Protein 7SJ4 (pdb70)

Sequence (481 aa):
NAEEKRKSARRKEFIMAELIQTEKAYVRDLRECMDTYLWEMTSGVEEIPPGIVNKELIIFGNMQEIYEFHNNIFLKELEKYEQLPEDVGHCFVTWADKFQMYVTYCKNKPDSTQLILEHAGSYFDEIQQRHGLANSISSYLIKPVQRITKYQLLLKELLTCCEEGKGEIKDGLEVMLSVPKRANDAMHLSMLEGFDENIESQGELILQESFQVWDPKGRERHLFLFEMSLVFSKEVKRSKYLYKSKLFTSELGVTEHVEGDPCKFALWVGRTPTSDNKIVLKASSIENKQDWIKHIREVIQERTMQAIKCVVVGDGAVGKTCLLISYTTNAFPGEYIPTVFDNYSANVMVDGKPVNLGLWDTAGQEDYDRLRPLSYPQTDVFLICFSLVSPASFENVRAKWYPEVRHHCPNTPIILVGTKLDLRDDKDTIEKLKEKKLTPITYPQGLAMAKEIGAVKYLECSALTQRGLKTVFDEAIRAVL

Solvent-accessible surface area: 24316 Å² total; per-residue (Å²): 143,64,141,98,148,177,139,26,53,143,61,25,95,84,0,2,48,26,2,2,106,20,0,82,18,12,6,109,11,0,92,61,0,30,85,18,0,29,125,20,8,75,74,31,146,95,157,45,27,125,21,0,66,130,83,46,143,75,3,8,16,33,3,92,105,0,27,90,11,0,46,76,59,0,27,128,48,0,78,149,62,87,166,102,7,56,51,0,0,86,5,0,63,78,56,30,103,82,0,84,38,2,9,66,8,1,97,30,11,47,89,3,31,96,20,33,94,99,90,1,62,77,14,7,72,84,0,36,140,110,82,65,42,74,33,39,11,42,8,2,2,4,15,0,2,20,10,0,0,8,1,8,37,2,2,89,53,1,39,114,14,13,140,138,30,115,43,74,0,112,74,0,10,90,30,0,54,32,0,0,83,67,0,9,10,18,10,10,30,67,76,23,85,56,28,135,79,93,73,154,59,9,25,108,32,41,24,24,65,64,4,68,8,80,99,70,209,25,114,107,33,14,0,0,0,0,66,88,0,0,0,8,0,80,86,41,204,228,37,81,3,54,57,101,54,50,31,106,2,66,99,9,5,28,44,75,143,28,150,83,43,90,24,41,0,5,0,46,65,37,233,90,62,70,94,118,85,50,28,31,0,90,3,86,42,79,140,48,16,109,58,7,7,122,46,0,113,91,8,36,130,119,98,134,140,96,71,4,32,0,0,0,2,2,22,55,74,1,26,5,16,16,1,0,23,0,21,28,80,97,53,65,38,37,98,21,73,26,20,19,19,71,22,76,43,28,113,28,127,8,110,57,105,68,3,38,3,9,0,17,4,10,9,2,4,33,125,15,68,36,1,9,13,24,4,0,54,143,12,46,0,0,0,0,1,0,2,0,24,36,38,69,6,23,87,54,1,95,62,80,10,58,61,28,0,78,117,78,10,86,140,17,36,2,0,0,0,0,6,71,33,44,58,49,123,56,176,106,25,54,94,138,19,124,134,154,180,73,87,18,4,56,109,88,84,0,91,62,3,5,181,95,3,56,16,78,91,12,30,30,0,2,18,95,88,68,172,30,1,90,70,0,0,47,45,0,0,112,32,44,67

Foldseek 3Di:
DVVLVVVLVVLLLVLLVCVLVVLVVLLVLLVCLCVQVVCCLPVNDDDFFPLCHPPSCLQQPVSVLVNCCSVPPLSVLSVVCSVPSLQSLVSLVVCLVVLVSLLRLLLSVVVNPVSCVPTRPCPQVVSCVVVVDPDGSVRSSCSSVVVLVVVLVSLVSNLVSDDPSNVSSVNSNVSSVVSVVSSVVSNLVVQEPAPPDDPPVQAGWDDWDWWFKDALRTDIWIWTDGLFKIWTWDFDDVTHTYTDDMDGLQQKDWALDDPPDNQKIWIAGDPDRDPSRIIIIGHPDNVRSVVVVVVSVVSNVVSD/DAEAEEEEDFDQPLCVQLLVVCVVVVARPPPDRDPDDPKDWDWDQAPNDIYIYIYHYQHPCPPPLVVRCPPQPPHQAYEYEDEQLDCVRVVCSVVPDLVVNCVSPVDHAYEYEYEPPVCQPDPVSQVVQVVVPHHGHDPVNQVVVCVVSVHPYYFYAYSNVGDRSVVRVSVRVVVSD

Organism: Homo sapiens (NCBI:txid9606)

GO terms:
  GO:0048812 neuron projection morphogenesis (P, IMP)
  GO:0005515 protein binding (F, IPI)
  GO:0004674 protein serine/threonine kinase activity (F, TAS)
  GO:0005085 guanyl-nucleotide exchange factor activity (F, TAS)
  GO:0007185 cell surface receptor protein tyrosine phosphatase signaling pathway (P, TAS)
  GO:0005829 cytosol (C, TAS)
  GO:0051056 regulation of small GTPase mediated signal transduction (P, TAS)
  GO:0005829 cytosol (C, IDA)
  GO:0098978 glutamatergic synapse (C, IMP)
  GO:0048786 presynaptic active zone (C, IDA)
  GO:0048786 presynaptic active zone (C, IMP)
  GO:0099170 postsynaptic modulation of chemical synaptic transmission (P, IMP)
  GO:0098978 glutamatergic synapse (C, IDA)
  GO:0099170 postsynaptic modulation of chemical synaptic transmission (P, IDA)
  GO:0048786 presynaptic active zone (C, IEP)

CATH classification: 1.20.900.10 (+1 more: 2.30.29.30)

Structure (mmCIF, N/CA/C/O backbone):
data_7SJ4
#
_entry.id   7SJ4
#
loop_
_entity.id
_entity.type
_entity.pdbx_description
1 polymer 'Triple functional domain protein'
2 polymer 'Ras-related C3 botulinum toxin substrate 1'
3 water water
#
loop_
_atom_site.group_PDB
_atom_site.id
_atom_site.type_symbol
_atom_site.label_atom_id
_atom_site.label_alt_id
_atom_site.label_comp_id
_atom_site.label_asym_id
_atom_site.label_entity_id
_atom_site.label_seq_id
_atom_site.pdbx_PDB_ins_code
_atom_site.Cartn_x
_atom_site.Cartn_y
_atom_site.Cartn_z
_atom_site.occupancy
_atom_site.B_iso_or_equiv
_atom_site.auth_seq_id
_atom_site.auth_comp_id
_atom_site.auth_asym_id
_atom_site.auth_atom_id
_atom_site.pdbx_PDB_model_num
ATOM 1 N N . ASN A 1 2 ? 77.831 84.310 113.165 1.00 119.58 1282 ASN A N 1
ATOM 2 C CA . ASN A 1 2 ? 79.240 84.661 113.303 1.00 120.09 1282 ASN A CA 1
ATOM 3 C C . ASN A 1 2 ? 79.492 85.424 114.599 1.00 120.11 1282 ASN A C 1
ATOM 4 O O . ASN A 1 2 ? 79.847 86.602 114.577 1.00 119.69 1282 ASN A O 1
ATOM 9 N N . ALA A 1 3 ? 79.298 84.742 115.730 1.00 119.67 1283 ALA A N 1
ATOM 10 C CA . ALA A 1 3 ? 79.535 85.373 117.025 1.00 120.43 1283 ALA A CA 1
ATOM 11 C C . ALA A 1 3 ? 81.006 85.726 117.207 1.00 120.30 1283 ALA A C 1
ATOM 12 O O . ALA A 1 3 ? 81.334 86.800 117.725 1.00 120.58 1283 ALA A O 1
ATOM 14 N N . GLU A 1 4 ? 81.905 84.832 116.788 1.00 118.91 1284 GLU A N 1
ATOM 15 C CA . GLU A 1 4 ? 83.335 85.089 116.933 1.00 118.12 1284 GLU A CA 1
ATOM 16 C C . GLU A 1 4 ? 83.764 86.304 116.123 1.00 118.79 1284 GLU A C 1
ATOM 17 O O . GLU A 1 4 ? 84.578 87.114 116.585 1.00 119.35 1284 GLU A O 1
ATOM 23 N N . GLU A 1 5 ? 83.234 86.443 114.905 1.00 117.02 1285 GLU A N 1
ATOM 24 C CA . GLU A 1 5 ? 83.572 87.590 114.070 1.00 117.60 1285 GLU A CA 1
ATOM 25 C C . GLU A 1 5 ? 83.153 88.895 114.736 1.00 116.74 1285 GLU A C 1
ATOM 26 O O . GLU A 1 5 ? 83.931 89.855 114.791 1.00 116.10 1285 GLU A O 1
ATOM 32 N N . LYS A 1 6 ? 81.924 88.943 115.256 1.00 112.86 1286 LYS A N 1
ATOM 33 C CA . LYS A 1 6 ? 81.450 90.149 115.927 1.00 114.27 1286 LYS A CA 1
ATOM 34 C C . LYS A 1 6 ? 82.274 90.451 117.172 1.00 113.42 1286 LYS A C 1
ATOM 35 O O . LYS A 1 6 ? 82.629 91.609 117.424 1.00 114.43 1286 LYS A O 1
ATOM 41 N N . ARG A 1 7 ? 82.587 89.421 117.963 1.00 109.59 1287 ARG A N 1
ATOM 42 C CA . ARG A 1 7 ? 83.397 89.623 119.160 1.00 109.52 1287 ARG A CA 1
ATOM 43 C C . ARG A 1 7 ? 84.755 90.212 118.807 1.00 110.14 1287 ARG A C 1
ATOM 44 O O . ARG A 1 7 ? 85.183 91.216 119.393 1.00 112.40 1287 ARG A O 1
ATOM 52 N N . LYS A 1 8 ? 85.449 89.600 117.843 1.00 98.67 1288 LYS A N 1
ATOM 53 C CA . LYS A 1 8 ? 86.769 90.086 117.459 1.00 99.35 1288 LYS A CA 1
ATOM 54 C C . LYS A 1 8 ? 86.697 91.506 116.914 1.00 99.62 1288 LYS A C 1
ATOM 55 O O . LYS A 1 8 ? 87.517 92.358 117.277 1.00 100.95 1288 LYS A O 1
ATOM 61 N N . SER A 1 9 ? 85.715 91.782 116.052 1.00 93.40 1289 SER A N 1
ATOM 62 C CA . SER A 1 9 ? 85.599 93.111 115.461 1.00 94.50 1289 SER A CA 1
ATOM 63 C C . SER A 1 9 ? 85.370 94.169 116.531 1.00 95.13 1289 SER A C 1
ATOM 64 O O . SER A 1 9 ? 86.068 95.189 116.569 1.00 94.59 1289 SER A O 1
ATOM 67 N N . ALA A 1 10 ? 84.399 93.939 117.420 1.00 89.60 1290 ALA A N 1
ATOM 68 C CA . ALA A 1 10 ? 84.099 94.925 118.452 1.00 89.04 1290 ALA A CA 1
ATOM 69 C C . ALA A 1 10 ? 85.282 95.123 119.392 1.00 88.66 1290 ALA A C 1
ATOM 70 O O . ALA A 1 10 ? 85.628 96.262 119.733 1.00 90.90 1290 ALA A O 1
ATOM 72 N N . ARG A 1 11 ? 85.921 94.029 119.815 1.00 87.15 1291 ARG A N 1
ATOM 73 C CA . ARG A 1 11 ? 87.035 94.145 120.749 1.00 87.60 1291 ARG A CA 1
A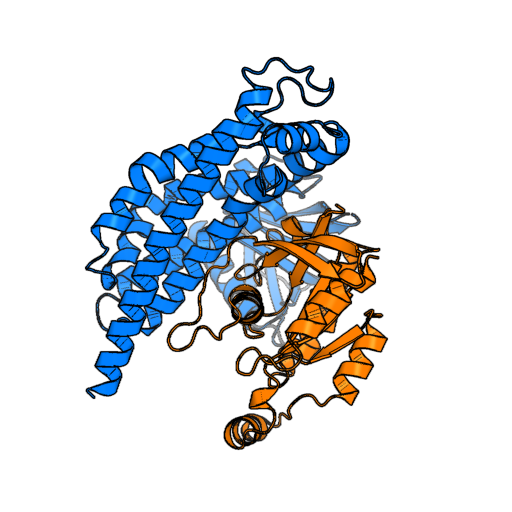TOM 74 C C . ARG A 1 11 ? 88.197 94.909 120.126 1.00 89.91 1291 ARG A C 1
ATOM 75 O O . ARG A 1 11 ? 88.767 95.815 120.749 1.00 94.15 1291 ARG A O 1
ATOM 83 N N . ARG A 1 12 ? 88.553 94.572 118.882 1.00 73.44 1292 ARG A N 1
ATOM 84 C CA . ARG A 1 12 ? 89.651 95.268 118.223 1.00 67.48 1292 ARG A CA 1
ATOM 85 C C . ARG A 1 12 ? 89.311 96.732 117.977 1.00 72.12 1292 ARG A C 1
ATOM 86 O O . ARG A 1 12 ? 90.178 97.603 118.110 1.00 74.94 1292 ARG A O 1
ATOM 94 N N . LYS A 1 13 ? 88.059 97.028 117.620 1.00 70.61 1293 LYS A N 1
ATOM 95 C CA . LYS A 1 13 ? 87.661 98.414 117.401 1.00 72.59 1293 LYS A CA 1
ATOM 96 C C . LYS A 1 13 ? 87.796 99.229 118.682 1.00 73.38 1293 LYS A C 1
ATOM 97 O O . LYS A 1 13 ? 88.319 100.354 118.670 1.00 76.07 1293 LYS A O 1
ATOM 103 N N . GLU A 1 14 ? 87.333 98.671 119.803 1.00 74.32 1294 GLU A N 1
ATOM 104 C CA . GLU A 1 14 ? 87.462 99.371 121.076 1.00 74.89 1294 GLU A CA 1
ATOM 105 C C . GLU A 1 14 ? 88.925 99.576 121.443 1.00 75.55 1294 GLU A C 1
ATOM 106 O O . GLU A 1 14 ? 89.310 100.654 121.912 1.00 83.22 1294 GLU A O 1
ATOM 112 N N . PHE A 1 15 ? 89.761 98.555 121.226 1.00 75.95 1295 PHE A N 1
ATOM 113 C CA . PHE A 1 15 ? 91.186 98.702 121.508 1.00 79.39 1295 PHE A CA 1
ATOM 114 C C . PHE A 1 15 ? 91.818 99.803 120.665 1.00 78.97 1295 PHE A C 1
ATOM 115 O O . PHE A 1 15 ? 92.606 100.607 121.181 1.00 80.75 1295 PHE A O 1
ATOM 123 N N . ILE A 1 16 ? 91.485 99.861 119.374 1.00 65.17 1296 ILE A N 1
ATOM 124 C CA . ILE A 1 16 ? 92.086 100.864 118.501 1.00 65.32 1296 ILE A CA 1
ATOM 125 C C . ILE A 1 16 ? 91.653 102.266 118.910 1.00 68.17 1296 ILE A C 1
ATOM 126 O O . ILE A 1 16 ? 92.473 103.191 118.956 1.00 71.49 1296 ILE A O 1
ATOM 131 N N . MET A 1 17 ? 90.364 102.453 119.210 1.00 66.77 1297 MET A N 1
ATOM 132 C CA . MET A 1 17 ? 89.909 103.778 119.630 1.00 63.25 1297 MET A CA 1
ATOM 133 C C . MET A 1 17 ? 90.557 104.194 120.948 1.00 62.34 1297 MET A C 1
ATOM 134 O O . MET A 1 17 ? 90.967 105.355 121.116 1.00 63.90 1297 MET A O 1
ATOM 139 N N . ALA A 1 18 ? 90.663 103.257 121.894 1.00 60.89 1298 ALA A N 1
ATOM 140 C CA . ALA A 1 18 ? 91.297 103.569 123.168 1.00 58.97 1298 ALA A CA 1
ATOM 141 C C . ALA A 1 18 ? 92.751 103.971 122.974 1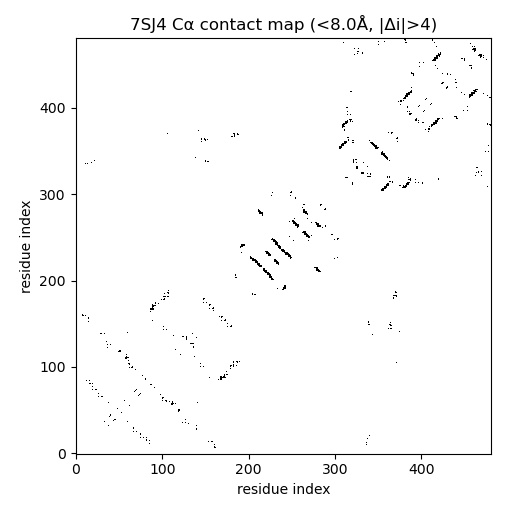.00 55.21 1298 ALA A C 1
ATOM 142 O O . ALA A 1 18 ? 93.224 104.926 123.600 1.00 60.39 1298 ALA A O 1
ATOM 144 N N . GLU A 1 19 ? 93.479 103.258 122.109 1.00 50.43 1299 GLU A N 1
ATOM 145 C CA . GLU A 1 19 ? 94.863 103.639 121.845 1.00 54.62 1299 GLU A CA 1
ATOM 146 C C . GLU A 1 19 ? 94.941 105.002 121.169 1.00 52.35 1299 GLU A C 1
ATOM 147 O O . GLU A 1 19 ? 95.830 105.803 121.480 1.00 57.52 1299 GLU A O 1
ATOM 153 N N . LEU A 1 20 ? 94.013 105.284 120.250 1.00 54.36 1300 LEU A N 1
ATOM 154 C CA . LEU A 1 20 ? 94.013 106.572 119.563 1.00 53.88 1300 LEU A CA 1
ATOM 155 C C . LEU A 1 20 ? 93.870 107.723 120.549 1.00 57.17 1300 LEU A C 1
ATOM 156 O O . LEU A 1 20 ? 94.552 108.746 120.421 1.00 38.82 1300 LEU A O 1
ATOM 161 N N . ILE A 1 21 ? 92.988 107.577 121.538 1.00 68.02 1301 ILE A N 1
ATOM 162 C CA . ILE A 1 21 ? 92.825 108.650 122.518 1.00 51.51 1301 ILE A CA 1
ATOM 163 C C . ILE A 1 21 ? 94.000 108.698 123.498 1.00 53.54 1301 ILE A C 1
ATOM 164 O O . ILE A 1 21 ? 94.535 109.778 123.798 1.00 58.76 1301 ILE A O 1
ATOM 169 N N . GLN A 1 22 ? 94.426 107.539 124.010 1.00 47.99 1302 GLN A N 1
ATOM 170 C CA . GLN A 1 22 ? 95.439 107.495 125.056 1.00 44.36 1302 GLN A CA 1
ATOM 171 C C . GLN A 1 22 ? 96.845 107.787 124.551 1.00 49.54 1302 GLN A C 1
ATOM 172 O O . GLN A 1 22 ? 97.732 108.033 125.374 1.00 55.88 1302 GLN A O 1
ATOM 178 N N . THR A 1 23 ? 97.082 107.752 123.241 1.00 48.95 1303 THR A N 1
ATOM 179 C CA . THR A 1 23 ? 98.361 108.210 122.715 1.00 48.79 1303 THR A CA 1
ATOM 180 C C . THR A 1 23 ? 98.333 109.685 122.344 1.00 54.06 1303 THR A C 1
ATOM 181 O O . THR A 1 23 ? 99.363 110.363 122.447 1.00 58.06 1303 THR A O 1
ATOM 185 N N . GLU A 1 24 ? 97.171 110.200 121.937 1.00 53.84 1304 GLU A N 1
ATOM 186 C CA . GLU A 1 24 ? 97.028 111.637 121.741 1.00 49.99 1304 GLU A CA 1
ATOM 187 C C . GLU A 1 24 ? 97.235 112.387 123.050 1.00 50.53 1304 GLU A C 1
ATOM 188 O O . GLU A 1 24 ? 97.889 113.439 123.079 1.00 53.16 1304 GLU A O 1
ATOM 194 N N . LYS A 1 25 ? 96.687 111.857 124.148 1.00 45.98 1305 LYS A N 1
ATOM 195 C CA . LYS A 1 25 ? 96.901 112.495 125.445 1.00 39.33 1305 LYS A CA 1
ATOM 196 C C . LYS A 1 25 ? 98.384 112.548 125.798 1.00 44.01 1305 LYS A C 1
ATOM 197 O O . LYS A 1 25 ? 98.884 113.579 126.267 1.00 58.19 1305 LYS A O 1
ATOM 203 N N . ALA A 1 26 ? 99.106 111.447 125.573 1.00 47.75 1306 ALA A N 1
ATOM 204 C CA . ALA A 1 26 ? 100.534 111.419 125.878 1.00 48.17 1306 ALA A CA 1
ATOM 205 C C . ALA A 1 26 ? 101.311 112.374 124.981 1.00 53.36 1306 ALA A C 1
ATOM 206 O O . ALA A 1 26 ? 102.275 113.010 125.425 1.00 57.37 1306 ALA A O 1
ATOM 208 N N . TYR A 1 27 ? 100.915 112.479 123.712 1.00 44.64 1307 TYR A N 1
ATOM 209 C CA . TYR A 1 27 ? 101.563 113.422 122.806 1.00 44.12 1307 TYR A CA 1
ATOM 210 C C . TYR A 1 27 ? 101.383 114.858 123.285 1.00 46.88 1307 TYR A C 1
ATOM 211 O O . TYR A 1 27 ? 102.335 115.650 123.277 1.00 54.92 1307 TYR A O 1
ATOM 220 N N . VAL A 1 28 ? 100.170 115.207 123.719 1.00 49.97 1308 VAL A N 1
ATOM 221 C CA . VAL A 1 28 ? 99.926 116.553 124.234 1.00 49.53 1308 VAL A CA 1
ATOM 222 C C . VAL A 1 28 ? 100.747 116.801 125.495 1.00 50.42 1308 VAL A C 1
ATOM 223 O O . VAL A 1 28 ? 101.328 117.881 125.676 1.00 57.90 1308 VAL A O 1
ATOM 227 N N . ARG A 1 29 ? 100.815 115.805 126.384 1.00 56.02 1309 ARG A N 1
ATOM 228 C CA . ARG A 1 29 ? 101.612 115.959 127.599 1.00 49.77 1309 ARG A CA 1
ATOM 229 C C . ARG A 1 29 ? 103.085 116.183 127.273 1.00 49.26 1309 ARG A C 1
ATOM 230 O O . ARG A 1 29 ? 103.742 117.035 127.883 1.00 60.09 1309 ARG A O 1
ATOM 238 N N . ASP A 1 30 ? 103.622 115.423 126.317 1.00 44.97 1310 ASP A N 1
ATOM 239 C CA . ASP A 1 30 ? 105.029 115.574 125.956 1.00 47.57 1310 ASP A CA 1
ATOM 240 C C . ASP A 1 30 ? 105.297 116.927 125.310 1.00 51.56 1310 ASP A C 1
ATOM 241 O O . ASP A 1 30 ? 106.343 117.540 125.555 1.00 50.57 1310 ASP A O 1
ATOM 246 N N . LEU A 1 31 ? 104.368 117.412 124.481 1.00 58.38 1311 LEU A N 1
ATOM 247 C CA . LEU A 1 31 ? 104.528 118.745 123.908 1.00 50.72 1311 LEU A CA 1
ATOM 248 C C . LEU A 1 31 ? 104.538 119.813 124.995 1.00 50.32 1311 LEU A C 1
ATOM 249 O O . LEU A 1 31 ? 105.359 120.739 124.960 1.00 60.75 1311 LEU A O 1
ATOM 254 N N . ARG A 1 32 ? 103.634 119.700 125.972 1.00 42.52 1312 ARG A N 1
ATOM 255 C CA . ARG A 1 32 ? 103.611 120.668 127.065 1.00 40.28 1312 ARG A CA 1
ATOM 256 C C . ARG A 1 32 ? 104.906 120.628 127.866 1.00 48.06 1312 ARG A C 1
ATOM 257 O O . ARG A 1 32 ? 105.447 121.675 128.236 1.00 55.93 1312 ARG A O 1
ATOM 265 N N . GLU A 1 33 ? 105.415 119.425 128.148 1.00 53.60 1313 GLU A N 1
ATOM 266 C CA . GLU A 1 33 ? 106.669 119.312 128.888 1.00 54.34 1313 GLU A CA 1
ATOM 267 C C . GLU A 1 33 ? 107.829 119.927 128.114 1.00 62.58 1313 GLU A C 1
ATOM 268 O O . GLU A 1 33 ? 108.670 120.626 128.692 1.00 70.71 1313 GLU A O 1
ATOM 274 N N . CYS A 1 34 ? 107.894 119.677 126.803 1.00 53.49 1314 CYS A N 1
ATOM 275 C CA . CYS A 1 34 ? 108.956 120.267 125.994 1.00 50.36 1314 CYS A CA 1
ATOM 276 C C . CYS A 1 34 ? 108.865 121.786 125.986 1.00 56.29 1314 CYS A C 1
ATOM 277 O O . CYS A 1 34 ? 109.888 122.477 126.052 1.00 61.77 1314 CYS A O 1
ATOM 280 N N . MET A 1 35 ? 107.648 122.325 125.889 1.00 52.36 1315 MET A N 1
ATOM 281 C CA . MET A 1 35 ? 107.485 123.774 125.918 1.00 48.89 1315 MET A CA 1
ATOM 282 C C . MET A 1 35 ? 107.893 124.356 127.266 1.00 51.09 1315 MET A C 1
ATOM 283 O O . MET A 1 35 ? 108.515 125.423 127.323 1.00 62.74 1315 MET A O 1
ATOM 288 N N . ASP A 1 36 ? 107.558 123.676 128.359 1.00 52.80 1316 ASP A N 1
ATOM 289 C CA . ASP A 1 36 ? 107.775 124.221 129.692 1.00 56.87 1316 ASP A CA 1
ATOM 290 C C . ASP A 1 36 ? 109.142 123.888 130.276 1.00 54.48 1316 ASP A C 1
ATOM 291 O O . ASP A 1 36 ? 109.454 124.359 131.374 1.00 58.10 1316 ASP A O 1
ATOM 296 N N . THR A 1 37 ? 109.963 123.096 129.590 1.00 52.24 1317 THR A N 1
ATOM 297 C CA . THR A 1 37 ? 111.276 122.737 130.115 1.00 56.70 1317 THR A CA 1
ATOM 298 C C . THR A 1 37 ? 112.430 123.334 129.323 1.00 61.90 1317 THR A C 1
ATOM 299 O O . THR A 1 37 ? 113.278 124.022 129.897 1.00 72.67 1317 THR A O 1
ATOM 303 N N . TYR A 1 38 ? 112.494 123.091 128.015 1.00 56.13 1318 TYR A N 1
ATOM 304 C CA . TYR A 1 38 ? 113.618 123.582 127.227 1.00 46.87 1318 TYR A CA 1
ATOM 305 C C . TYR A 1 38 ? 113.370 124.972 126.657 1.00 53.12 1318 TYR A C 1
ATOM 306 O O . TYR A 1 38 ? 114.267 125.821 126.692 1.00 58.68 1318 TYR A O 1
ATOM 315 N N . LEU A 1 39 ? 112.173 125.219 126.123 1.00 52.47 1319 LEU A N 1
ATOM 316 C CA . LEU A 1 39 ? 111.863 126.533 125.566 1.00 47.33 1319 LEU A CA 1
ATOM 317 C C . LEU A 1 39 ? 111.863 127.608 126.646 1.00 53.02 1319 LEU A C 1
ATOM 318 O O . LEU A 1 39 ? 112.347 128.725 126.419 1.00 60.08 1319 LEU A O 1
ATOM 323 N N . TRP A 1 40 ? 111.325 127.287 127.825 1.00 58.44 1320 TRP A N 1
ATOM 324 C CA . TRP A 1 40 ? 111.207 128.276 128.891 1.00 49.10 1320 TRP A CA 1
ATOM 325 C C . TRP A 1 40 ? 112.572 128.792 129.324 1.00 51.09 1320 TRP A C 1
ATOM 326 O O . TRP A 1 40 ? 112.729 129.984 129.609 1.00 61.64 1320 TRP A O 1
ATOM 337 N N . GLU A 1 41 ? 113.571 127.912 129.386 1.00 58.81 1321 GLU A N 1
ATOM 338 C CA . GLU A 1 41 ? 114.915 128.354 129.739 1.00 66.46 1321 GLU A CA 1
ATOM 339 C C . GLU A 1 41 ? 115.466 129.323 128.700 1.00 69.11 1321 GLU A C 1
ATOM 340 O O . GLU A 1 41 ? 116.142 130.299 129.047 1.00 65.86 1321 GLU A O 1
ATOM 346 N N . MET A 1 42 ? 115.200 129.065 127.418 1.00 60.68 1322 MET A N 1
ATOM 347 C CA . MET A 1 42 ? 115.672 129.969 126.375 1.00 58.56 1322 MET A CA 1
ATOM 348 C C . MET A 1 42 ? 114.982 131.324 126.457 1.00 68.93 1322 MET A C 1
ATOM 349 O O . MET A 1 42 ? 115.632 132.365 126.307 1.00 72.97 1322 MET A O 1
ATOM 354 N N . THR A 1 43 ? 113.670 131.336 126.693 1.00 68.42 1323 THR A N 1
ATOM 355 C CA . THR A 1 43 ? 112.935 132.597 126.652 1.00 62.89 1323 THR A CA 1
ATOM 356 C C . THR A 1 43 ? 113.093 133.385 127.949 1.00 63.92 1323 THR A C 1
ATOM 357 O O . THR A 1 43 ? 113.619 134.503 127.947 1.00 67.85 1323 THR A O 1
ATOM 361 N N . SER A 1 44 ? 112.649 132.818 129.068 1.00 65.57 1324 SER A N 1
ATOM 362 C CA . SER A 1 44 ? 112.629 133.507 130.354 1.00 70.89 1324 SER A CA 1
ATOM 363 C C . SER A 1 44 ? 113.524 132.821 131.383 1.00 70.53 1324 SER A C 1
ATOM 364 O O . SER A 1 44 ? 113.152 132.669 132.547 1.00 69.93 1324 SER A O 1
ATOM 367 N N . GLY A 1 45 ? 114.718 132.399 130.965 1.00 78.18 1325 GLY A N 1
ATOM 368 C CA . GLY A 1 45 ? 115.639 131.723 131.853 1.00 74.69 1325 GLY A CA 1
ATOM 369 C C . GLY A 1 45 ? 116.635 132.670 132.500 1.00 82.23 1325 GLY A C 1
ATOM 370 O O . GLY A 1 45 ? 116.612 133.884 132.305 1.00 85.58 1325 GLY A O 1
ATOM 371 N N . VAL A 1 46 ? 117.527 132.083 133.295 1.00 85.88 1326 VAL A N 1
ATOM 372 C CA . VAL A 1 46 ? 118.565 132.836 133.991 1.00 87.74 1326 VAL A CA 1
ATOM 373 C C . VAL A 1 46 ? 119.970 132.401 133.605 1.00 86.89 1326 VAL A C 1
ATOM 374 O O . VAL A 1 46 ? 120.935 133.098 133.954 1.00 87.45 1326 VAL A O 1
ATOM 378 N N . GLU A 1 47 ? 120.125 131.287 132.896 1.00 86.61 1327 GLU A N 1
ATOM 379 C CA . GLU A 1 47 ? 121.441 130.783 132.544 1.00 87.75 1327 GLU A CA 1
ATOM 380 C C . GLU A 1 47 ? 122.018 131.568 131.367 1.00 89.27 1327 GLU A C 1
ATOM 381 O O . GLU A 1 47 ? 121.333 132.358 130.711 1.00 92.00 1327 GLU A O 1
ATOM 387 N N . GLU A 1 48 ? 123.303 131.340 131.102 1.00 88.62 1328 GLU A N 1
ATOM 388 C CA . GLU A 1 48 ? 124.017 132.027 130.027 1.00 88.11 1328 GLU A CA 1
ATOM 389 C C . GLU A 1 48 ? 123.798 131.259 128.729 1.00 90.35 1328 GLU A C 1
ATOM 390 O O . GLU A 1 48 ? 124.383 130.195 128.515 1.00 88.90 1328 GLU A O 1
ATOM 396 N N . ILE A 1 49 ? 122.955 131.804 127.861 1.00 84.76 1329 ILE A N 1
ATOM 397 C CA . ILE A 1 49 ? 122.686 131.178 126.561 1.00 81.73 1329 ILE A CA 1
ATOM 398 C C . ILE A 1 49 ? 123.946 131.239 125.705 1.00 83.93 1329 ILE A C 1
ATOM 399 O O . ILE A 1 49 ? 124.661 132.257 125.740 1.00 81.38 1329 ILE A O 1
ATOM 404 N N . PRO A 1 50 ? 124.270 130.193 124.947 1.00 79.53 1330 PRO A N 1
ATOM 405 C CA . PRO A 1 50 ? 125.405 130.283 124.036 1.00 79.00 1330 PRO A CA 1
ATOM 406 C C . PRO A 1 50 ? 125.188 131.386 123.021 1.00 75.91 1330 PRO A C 1
ATOM 407 O O . PRO A 1 50 ? 124.041 131.687 122.638 1.00 71.47 1330 PRO A O 1
ATOM 411 N N . PRO A 1 51 ? 126.264 132.034 122.568 1.00 79.37 1331 PRO A N 1
ATOM 412 C CA . PRO A 1 51 ? 126.104 133.178 121.655 1.00 78.16 1331 PRO A CA 1
ATOM 413 C C . PRO A 1 51 ? 125.411 132.837 120.348 1.00 77.77 1331 PRO A C 1
ATOM 414 O O . PRO A 1 51 ? 124.710 133.690 119.790 1.00 73.77 1331 PRO A O 1
ATOM 418 N N . GLY A 1 52 ? 125.587 131.620 119.836 1.00 76.33 1332 GLY A N 1
ATOM 419 C CA . GLY A 1 52 ? 125.079 131.282 118.520 1.00 72.23 1332 GLY A CA 1
ATOM 420 C C . GLY A 1 52 ? 123.625 130.870 118.451 1.00 71.33 1332 GLY A C 1
ATOM 421 O O . GLY A 1 52 ? 123.114 130.673 117.345 1.00 70.41 1332 GLY A O 1
ATOM 422 N N . ILE A 1 53 ? 122.942 130.732 119.586 1.00 70.54 1333 ILE A N 1
ATOM 423 C CA . ILE A 1 53 ? 121.555 130.277 119.578 1.00 67.08 1333 ILE A CA 1
ATOM 424 C C . ILE A 1 53 ? 120.665 131.263 120.321 1.00 67.05 1333 ILE A C 1
ATOM 425 O O . ILE A 1 53 ? 119.540 130.927 120.706 1.00 67.73 1333 ILE A O 1
ATOM 430 N N . VAL A 1 54 ? 121.152 132.480 120.528 1.00 64.01 1334 VAL A N 1
ATOM 431 C CA . VAL A 1 54 ? 120.369 133.496 121.220 1.00 62.33 1334 VAL A CA 1
ATOM 432 C C . VAL A 1 54 ? 119.350 134.089 120.255 1.00 62.58 1334 VAL A C 1
ATOM 433 O O . VAL A 1 54 ? 119.642 134.312 119.074 1.00 66.18 1334 VAL A O 1
ATOM 437 N N . ASN A 1 55 ? 118.133 134.310 120.754 1.00 53.47 1335 ASN A N 1
ATOM 438 C CA . ASN A 1 55 ? 117.035 134.907 119.995 1.00 45.92 1335 ASN A CA 1
ATOM 439 C C . ASN A 1 55 ? 116.623 134.062 118.794 1.00 45.07 1335 ASN A C 1
ATOM 440 O O . ASN A 1 55 ? 116.008 134.576 117.855 1.00 56.54 1335 ASN A O 1
ATOM 445 N N . LYS A 1 56 ? 116.939 132.771 118.801 1.00 30.18 1336 LYS A N 1
ATOM 446 C CA . LYS A 1 56 ? 116.625 131.873 117.697 1.00 35.94 1336 LYS A CA 1
ATOM 447 C C . LYS A 1 56 ? 115.793 130.686 118.166 1.00 43.83 1336 LYS A C 1
ATOM 448 O O . LYS A 1 56 ? 115.968 129.561 117.696 1.00 45.85 1336 LYS A O 1
ATOM 454 N N . GLU A 1 57 ? 114.876 130.918 119.106 1.00 47.65 1337 GLU A N 1
ATOM 455 C CA . GLU A 1 57 ? 114.035 129.823 119.576 1.00 45.54 1337 GLU A CA 1
ATOM 456 C C . GLU A 1 57 ? 112.989 129.431 118.539 1.00 54.51 1337 GLU A C 1
ATOM 457 O O . GLU A 1 57 ? 112.562 128.272 118.502 1.00 62.53 1337 GLU A O 1
ATOM 463 N N . LEU A 1 58 ? 112.571 130.372 117.689 1.00 54.86 1338 LEU A N 1
ATOM 464 C CA . LEU A 1 58 ? 111.598 130.047 116.651 1.00 48.23 1338 LEU A CA 1
ATOM 465 C C . LEU A 1 58 ? 112.188 129.099 115.617 1.00 51.75 1338 LEU A C 1
ATOM 466 O O . LEU A 1 58 ? 111.489 128.222 115.101 1.00 54.88 1338 LEU A O 1
ATOM 471 N N . ILE A 1 59 ? 113.468 129.271 115.287 1.00 56.83 1339 ILE A N 1
ATOM 472 C CA . ILE A 1 59 ? 114.122 128.344 114.369 1.00 57.19 1339 ILE A CA 1
ATOM 473 C C . ILE A 1 59 ? 114.223 126.957 114.991 1.00 57.22 1339 ILE A C 1
ATOM 474 O O . ILE A 1 59 ? 113.955 125.946 114.333 1.00 58.60 1339 ILE A O 1
ATOM 479 N N . ILE A 1 60 ? 114.603 126.887 116.268 1.00 45.54 1340 ILE A N 1
ATOM 480 C CA . ILE A 1 60 ? 114.869 125.598 116.900 1.00 47.86 1340 ILE A CA 1
ATOM 481 C C . ILE A 1 60 ? 113.574 124.826 117.124 1.00 47.13 1340 ILE A C 1
ATOM 482 O O . ILE A 1 60 ? 113.479 123.637 116.798 1.00 57.63 1340 ILE A O 1
ATOM 487 N N . PHE A 1 61 ? 112.559 125.482 117.679 1.00 38.59 1341 PHE A N 1
ATOM 488 C CA . PHE A 1 61 ? 111.325 124.793 118.026 1.00 46.89 1341 PHE A CA 1
ATOM 489 C C . PHE A 1 61 ? 110.255 124.882 116.947 1.00 49.67 1341 PHE A C 1
ATOM 490 O O . PHE A 1 61 ? 109.210 124.238 117.084 1.00 58.97 1341 PHE A O 1
ATOM 498 N N . GLY A 1 62 ? 110.488 125.645 115.883 1.00 40.17 1342 GLY A N 1
ATOM 499 C CA . GLY A 1 62 ? 109.495 125.755 114.834 1.00 47.55 1342 GLY A CA 1
ATOM 500 C C . GLY A 1 62 ? 108.200 126.353 115.346 1.00 43.81 1342 GLY A C 1
ATOM 501 O O . GLY A 1 62 ? 108.180 127.221 116.224 1.00 47.72 1342 GLY A O 1
ATOM 502 N N . ASN A 1 63 ? 107.092 125.870 114.790 1.00 46.24 1343 ASN A N 1
ATOM 503 C CA . ASN A 1 63 ? 105.755 126.282 115.211 1.00 52.46 1343 ASN A CA 1
ATOM 504 C C . ASN A 1 63 ? 105.130 125.266 116.155 1.00 62.74 1343 ASN A C 1
ATOM 505 O O . ASN A 1 63 ? 103.922 125.016 116.102 1.00 61.80 1343 ASN A O 1
ATOM 510 N N . MET A 1 64 ? 105.945 124.659 117.024 1.00 62.41 1344 MET A N 1
ATOM 511 C CA . MET A 1 64 ? 105.436 123.662 117.961 1.00 49.55 1344 MET A CA 1
ATOM 512 C C . MET A 1 64 ? 104.352 124.237 118.861 1.00 45.60 1344 MET A C 1
ATOM 513 O O . MET A 1 64 ? 103.441 123.511 119.273 1.00 48.96 1344 MET A O 1
ATOM 518 N N . GLN A 1 65 ? 104.424 125.532 119.172 1.00 60.04 1345 GLN A N 1
ATOM 519 C CA . GLN A 1 65 ? 103.386 126.151 119.989 1.00 65.82 1345 GLN A CA 1
ATOM 520 C C . GLN A 1 65 ? 102.051 126.181 119.253 1.00 62.26 1345 GLN A C 1
ATOM 521 O O . GLN A 1 65 ? 100.994 125.990 119.865 1.00 75.21 1345 GLN A O 1
ATOM 527 N N . GLU A 1 66 ? 102.080 126.406 117.938 1.00 46.56 1346 GLU A N 1
ATOM 528 C CA . GLU A 1 66 ? 100.854 126.335 117.149 1.00 50.15 1346 GLU A CA 1
ATOM 529 C C . GLU A 1 66 ? 100.256 124.935 117.188 1.00 55.06 1346 GLU A C 1
ATOM 530 O O . GLU A 1 66 ? 99.042 124.773 117.360 1.00 60.25 1346 GLU A O 1
ATOM 536 N N . ILE A 1 67 ? 101.099 123.909 117.035 1.00 46.42 1347 ILE A N 1
ATOM 537 C CA . ILE A 1 67 ? 100.622 122.529 117.071 1.00 47.84 1347 ILE A CA 1
ATOM 538 C C . ILE A 1 67 ? 100.029 122.206 118.436 1.00 53.95 1347 ILE A C 1
ATOM 539 O O . ILE A 1 67 ? 98.970 121.572 118.539 1.00 43.17 1347 ILE A O 1
ATOM 544 N N . TYR A 1 68 ? 100.703 122.636 119.505 1.00 57.75 1348 TYR A N 1
ATOM 545 C CA . TYR A 1 68 ? 100.195 122.410 120.852 1.00 39.47 1348 TYR A CA 1
ATOM 546 C C . TYR A 1 68 ? 98.836 123.068 121.044 1.00 43.00 1348 TYR A C 1
ATOM 547 O O . TYR A 1 68 ? 97.883 122.425 121.497 1.00 50.63 1348 TYR A O 1
ATOM 556 N N . GLU A 1 69 ? 98.720 124.350 120.691 1.00 51.23 1349 GLU A N 1
ATOM 557 C CA . GLU A 1 69 ? 97.452 125.047 120.873 1.00 47.36 1349 GLU A CA 1
ATOM 558 C C . GLU A 1 69 ? 96.354 124.504 119.970 1.00 50.12 1349 GLU A C 1
ATOM 559 O O . GLU A 1 69 ? 95.173 124.676 120.286 1.00 52.60 1349 GLU A O 1
ATOM 565 N N . PHE A 1 70 ? 96.707 123.868 118.853 1.00 50.70 1350 PHE A N 1
ATOM 566 C CA . PHE A 1 70 ? 95.693 123.191 118.053 1.00 49.83 1350 PHE A CA 1
ATOM 567 C C . PHE A 1 70 ? 95.222 121.907 118.726 1.00 58.56 1350 PHE A C 1
ATOM 568 O O . PHE A 1 70 ? 94.016 121.645 118.805 1.00 53.99 1350 PHE A O 1
ATOM 576 N N . HIS A 1 71 ? 96.162 121.093 119.215 1.00 59.17 1351 HIS A N 1
ATOM 577 C CA . HIS A 1 71 ? 95.791 119.823 119.834 1.00 48.46 1351 HIS A CA 1
ATOM 578 C C . HIS A 1 71 ? 95.209 120.021 121.228 1.00 50.45 1351 HIS A C 1
ATOM 579 O O . HIS A 1 71 ? 94.209 119.387 121.584 1.00 51.41 1351 HIS A O 1
ATOM 586 N N . ASN A 1 72 ? 95.816 120.897 122.030 1.00 52.53 1352 ASN A N 1
ATOM 587 C CA . ASN A 1 72 ? 95.408 121.044 123.423 1.00 46.21 1352 ASN A CA 1
ATOM 588 C C . ASN A 1 72 ? 94.051 121.718 123.571 1.00 49.29 1352 ASN A C 1
ATOM 589 O O . ASN A 1 72 ? 93.405 121.555 124.611 1.00 59.00 1352 ASN A O 1
ATOM 594 N N . ASN A 1 73 ? 93.595 122.459 122.561 1.00 52.82 1353 ASN A N 1
ATOM 595 C CA . ASN A 1 73 ? 92.365 123.227 122.685 1.00 53.75 1353 ASN A CA 1
ATOM 596 C C . ASN A 1 73 ? 91.226 122.740 121.802 1.00 62.52 1353 ASN A C 1
ATOM 597 O O . ASN A 1 73 ? 90.065 123.001 122.133 1.00 65.90 1353 ASN A O 1
ATOM 602 N N . ILE A 1 74 ? 91.512 122.054 120.696 1.00 65.33 1354 ILE A N 1
ATOM 603 C CA . ILE A 1 74 ? 90.458 121.690 119.755 1.00 64.71 1354 ILE A CA 1
ATOM 604 C C . ILE A 1 74 ? 90.438 120.192 119.474 1.00 66.08 1354 ILE A C 1
ATOM 605 O O . ILE A 1 74 ? 89.418 119.526 119.682 1.00 71.23 1354 ILE A O 1
ATOM 610 N N . PHE A 1 75 ? 91.563 119.654 118.996 1.00 63.32 1355 PHE A N 1
ATOM 611 C CA . PHE A 1 75 ? 91.556 118.319 118.402 1.00 65.69 1355 PHE A CA 1
ATOM 612 C C . PHE A 1 75 ? 91.226 117.242 119.429 1.00 57.16 1355 PHE A C 1
ATOM 613 O O . PHE A 1 75 ? 90.419 116.344 119.160 1.00 56.98 1355 PHE A O 1
ATOM 621 N N . LEU A 1 76 ? 91.841 117.311 120.612 1.00 56.04 1356 LEU A N 1
ATOM 622 C CA . LEU A 1 76 ? 91.613 116.288 121.626 1.00 66.07 1356 LEU A CA 1
ATOM 623 C C . LEU A 1 76 ? 90.177 116.282 122.132 1.00 63.63 1356 LEU A C 1
ATOM 624 O O . LEU A 1 76 ? 89.629 115.205 122.395 1.00 64.20 1356 LEU A O 1
ATOM 629 N N . LYS A 1 77 ? 89.555 117.453 122.268 1.00 62.30 1357 LYS A N 1
ATOM 630 C CA . LYS A 1 77 ? 88.148 117.505 122.642 1.00 65.85 1357 LYS A CA 1
ATOM 631 C C . LYS A 1 77 ? 87.259 116.854 121.593 1.00 69.34 1357 LYS A C 1
ATOM 632 O O . LYS A 1 77 ? 86.223 116.276 121.937 1.00 74.54 1357 LYS A O 1
ATOM 638 N N . GLU A 1 78 ? 87.640 116.940 120.316 1.00 65.91 1358 GLU A N 1
ATOM 639 C CA . GLU A 1 78 ? 86.871 116.276 119.270 1.00 66.80 1358 GLU A CA 1
ATOM 640 C C . GLU A 1 78 ? 87.096 114.770 119.289 1.00 70.65 1358 GLU A C 1
ATOM 641 O O . GLU A 1 78 ? 86.154 113.993 119.097 1.00 69.54 1358 GLU A O 1
ATOM 647 N N . LEU A 1 79 ? 88.340 114.337 119.515 1.00 65.89 1359 LEU A N 1
ATOM 648 C CA . LEU A 1 79 ? 88.618 112.906 119.572 1.00 55.28 1359 LEU A CA 1
ATOM 649 C C . LEU A 1 79 ? 87.950 112.252 120.773 1.00 65.19 1359 LEU A C 1
ATOM 650 O O . LEU A 1 79 ? 87.580 111.074 120.709 1.00 71.74 1359 LEU A O 1
ATOM 655 N N . GLU A 1 80 ? 87.790 112.988 121.873 1.00 71.63 1360 GLU A N 1
ATOM 656 C CA . GLU A 1 80 ? 87.101 112.439 123.034 1.00 68.55 1360 GLU A CA 1
ATOM 657 C C . GLU A 1 80 ? 85.592 112.355 122.845 1.00 74.98 1360 GLU A C 1
ATOM 658 O O . GLU A 1 80 ? 84.943 111.558 123.530 1.00 79.45 1360 GLU A O 1
ATOM 664 N N . LYS A 1 81 ? 85.019 113.157 121.944 1.00 80.80 1361 LYS A N 1
ATOM 665 C CA . LYS A 1 81 ? 83.575 113.110 121.728 1.00 82.57 1361 LYS A CA 1
ATOM 666 C C . LYS A 1 81 ? 83.141 111.785 121.111 1.00 85.27 1361 LYS A C 1
ATOM 667 O O . LYS A 1 81 ? 82.096 111.236 121.479 1.00 86.31 1361 LYS A O 1
ATOM 673 N N . TYR A 1 82 ? 83.926 111.258 120.169 1.00 87.29 1362 TYR A N 1
ATOM 674 C CA . TYR A 1 82 ? 83.581 110.034 119.456 1.00 88.45 1362 TYR A CA 1
ATOM 675 C C . TYR A 1 82 ? 84.219 108.793 120.068 1.00 89.34 1362 TYR A C 1
ATOM 676 O O . TYR A 1 82 ? 84.506 107.830 119.344 1.00 91.86 1362 TYR A O 1
ATOM 685 N N . GLU A 1 83 ? 84.452 108.789 121.382 1.00 86.05 1363 GLU A N 1
ATOM 686 C CA . GLU A 1 83 ? 85.051 107.622 122.021 1.00 88.08 1363 GLU A CA 1
ATOM 687 C C . GLU A 1 83 ? 84.120 106.417 121.958 1.00 90.82 1363 GLU A C 1
ATOM 688 O O . GLU A 1 83 ? 84.579 105.278 121.811 1.00 91.44 1363 GLU A O 1
ATOM 694 N N . GLN A 1 84 ? 82.814 106.645 122.066 1.00 96.48 1364 GLN A N 1
ATOM 695 C CA . GLN A 1 84 ? 81.830 105.574 122.001 1.00 97.61 1364 GLN A CA 1
ATOM 696 C C . GLN A 1 84 ? 81.330 105.310 120.587 1.00 97.86 1364 GLN A C 1
ATOM 697 O O . GLN A 1 84 ? 80.512 104.404 120.395 1.00 99.78 1364 GLN A O 1
ATOM 703 N N . LEU A 1 85 ? 81.795 106.072 119.599 1.00 92.74 1365 LEU A N 1
ATOM 704 C CA . LEU A 1 85 ? 81.420 105.885 118.197 1.00 92.63 1365 LEU A CA 1
ATOM 705 C C . LEU A 1 85 ? 82.682 105.857 117.343 1.00 92.40 1365 LEU A C 1
ATOM 706 O O . LEU A 1 85 ? 82.972 106.808 116.608 1.00 91.24 1365 LEU A O 1
ATOM 711 N N . PRO A 1 86 ? 83.461 104.775 117.421 1.00 91.05 1366 PRO A N 1
ATOM 712 C CA . PRO A 1 86 ? 84.718 104.721 116.656 1.00 94.35 1366 PRO A CA 1
ATOM 713 C C . PRO A 1 86 ? 84.522 104.711 115.150 1.00 94.93 1366 PRO A C 1
ATOM 714 O O . PRO A 1 86 ? 85.487 104.960 114.418 1.00 92.23 1366 PRO A O 1
ATOM 718 N N . GLU A 1 87 ? 83.314 104.422 114.663 1.00 100.22 1367 GLU A N 1
ATOM 719 C CA . GLU A 1 87 ? 83.100 104.335 113.223 1.00 95.57 1367 GLU A CA 1
ATOM 720 C C . GLU A 1 87 ? 83.122 105.707 112.559 1.00 98.75 1367 GLU A C 1
ATOM 721 O O . GLU A 1 87 ? 83.403 105.805 111.360 1.00 103.31 1367 GLU A O 1
ATOM 727 N N . ASP A 1 88 ? 82.828 106.768 113.308 1.00 96.35 1368 ASP A N 1
ATOM 728 C CA . ASP A 1 88 ? 82.741 108.113 112.754 1.00 93.95 1368 ASP A CA 1
ATOM 729 C C . ASP A 1 88 ? 83.971 108.966 113.036 1.00 91.67 1368 ASP A C 1
ATOM 730 O O . ASP A 1 88 ? 83.973 110.153 112.693 1.00 91.31 1368 ASP A O 1
ATOM 735 N N . VAL A 1 89 ? 85.018 108.392 113.636 1.00 84.35 1369 VAL A N 1
ATOM 736 C CA . VAL A 1 89 ? 86.179 109.184 114.038 1.00 82.98 1369 VAL A CA 1
ATOM 737 C C . VAL A 1 89 ? 86.840 109.843 112.834 1.00 85.57 1369 VAL A C 1
ATOM 738 O O . VAL A 1 89 ? 87.418 110.932 112.954 1.00 87.40 1369 VAL A O 1
ATOM 742 N N . GLY A 1 90 ? 86.752 109.218 111.657 1.00 80.52 1370 GLY A N 1
ATOM 743 C CA . GLY A 1 90 ? 87.328 109.817 110.467 1.00 73.63 1370 GLY A CA 1
ATOM 744 C C . GLY A 1 90 ? 86.754 111.184 110.156 1.00 79.05 1370 GLY A C 1
ATOM 745 O O . GLY A 1 90 ? 87.433 112.025 109.562 1.00 86.30 1370 GLY A O 1
ATOM 746 N N . HIS A 1 91 ? 85.505 111.428 110.562 1.00 82.16 1371 HIS A N 1
ATOM 747 C CA . HIS A 1 91 ? 84.905 112.744 110.366 1.00 83.78 1371 HIS A CA 1
ATOM 748 C C . HIS A 1 91 ? 85.731 113.830 111.045 1.00 84.02 1371 HIS A C 1
ATOM 749 O O . HIS A 1 91 ? 85.881 114.934 110.507 1.00 84.67 1371 HIS A O 1
ATOM 756 N N . CYS A 1 92 ? 86.293 113.527 112.220 1.00 77.61 1372 CYS A N 1
ATOM 757 C CA . CYS A 1 92 ? 87.117 114.506 112.922 1.00 75.24 1372 CYS A CA 1
ATOM 758 C C . CYS A 1 92 ? 88.344 114.896 112.111 1.00 77.46 1372 CYS A C 1
ATOM 759 O O . CYS A 1 92 ? 88.900 115.981 112.312 1.00 79.98 1372 CYS A O 1
ATOM 762 N N . PHE A 1 93 ? 88.784 114.032 111.199 1.00 69.51 1373 PHE A N 1
ATOM 763 C CA . PHE A 1 93 ? 89.929 114.337 110.354 1.00 65.30 1373 PHE A CA 1
ATOM 764 C C . PHE A 1 93 ? 89.544 115.065 109.076 1.00 59.77 1373 PHE A C 1
ATOM 765 O O . PHE A 1 93 ? 90.434 115.449 108.311 1.00 63.63 1373 PHE A O 1
ATOM 773 N N . VAL A 1 94 ? 88.252 115.262 108.826 1.00 63.48 1374 VAL A N 1
ATOM 774 C CA . VAL A 1 94 ? 87.810 115.957 107.621 1.00 70.20 1374 VAL A CA 1
ATOM 775 C C . VAL A 1 94 ? 87.556 117.435 107.892 1.00 73.22 1374 VAL A C 1
ATOM 776 O O . VAL A 1 94 ? 87.930 118.291 107.086 1.00 73.81 1374 VAL A O 1
ATOM 780 N N . THR A 1 95 ? 86.922 117.753 109.023 1.00 66.64 1375 THR A N 1
ATOM 781 C CA . THR A 1 95 ? 86.615 119.144 109.339 1.00 65.29 1375 THR A CA 1
ATOM 782 C C . THR A 1 95 ? 87.884 119.972 109.506 1.00 66.13 1375 THR A C 1
ATOM 783 O O . THR A 1 95 ? 87.956 121.113 109.036 1.00 63.34 1375 THR A O 1
ATOM 787 N N . TRP A 1 96 ? 88.896 119.414 110.167 1.00 62.87 1376 TRP A N 1
ATOM 788 C CA . TRP A 1 96 ? 90.158 120.108 110.420 1.00 62.94 1376 TRP A CA 1
ATOM 789 C C . TRP A 1 96 ? 91.245 119.681 109.445 1.00 66.04 1376 TRP A C 1
ATOM 790 O O . TRP A 1 96 ? 92.415 119.573 109.818 1.00 65.40 1376 TRP A O 1
ATOM 801 N N . ALA A 1 97 ? 90.876 119.426 108.186 1.00 58.97 1377 ALA A N 1
ATOM 802 C CA . ALA A 1 97 ? 91.842 118.931 107.210 1.00 56.23 1377 ALA A CA 1
ATOM 803 C C . ALA A 1 97 ? 92.944 119.948 106.944 1.00 57.07 1377 ALA A C 1
ATOM 804 O O . ALA A 1 97 ? 94.124 119.590 106.864 1.00 54.79 1377 ALA A O 1
ATOM 806 N N . ASP A 1 98 ? 92.579 121.223 106.800 1.00 63.50 1378 ASP A N 1
ATOM 807 C CA . ASP A 1 98 ? 93.582 122.249 106.533 1.00 64.34 1378 ASP A CA 1
ATOM 808 C C . ASP A 1 98 ? 94.415 122.557 107.769 1.00 63.83 1378 ASP A C 1
ATOM 809 O O . ASP A 1 98 ? 95.560 123.008 107.648 1.00 66.10 1378 ASP A O 1
ATOM 814 N N . LYS A 1 99 ? 93.865 122.311 108.960 1.00 57.63 1379 LYS A N 1
ATOM 815 C CA . LYS A 1 99 ? 94.569 122.627 110.196 1.00 60.12 1379 LYS A CA 1
ATOM 816 C C . LYS A 1 99 ? 95.849 121.821 110.361 1.00 59.46 1379 LYS A C 1
ATOM 817 O O . LYS A 1 99 ? 96.721 122.219 111.139 1.00 64.56 1379 LYS A O 1
ATOM 823 N N . PHE A 1 100 ? 95.983 120.699 109.657 1.00 49.10 1380 PHE A N 1
ATOM 824 C CA . PHE A 1 100 ? 97.203 119.906 109.718 1.00 50.59 1380 PHE A CA 1
ATOM 825 C C . PHE A 1 100 ? 98.291 120.424 108.789 1.00 51.87 1380 PHE A C 1
ATOM 826 O O . PHE A 1 100 ? 99.405 119.889 108.810 1.00 54.99 1380 PHE A O 1
ATOM 834 N N . GLN A 1 101 ? 98.002 121.460 107.995 1.00 47.95 1381 GLN A N 1
ATOM 835 C CA . GLN A 1 101 ? 99.021 122.029 107.119 1.00 51.65 1381 GLN A CA 1
ATOM 836 C C . GLN A 1 101 ? 100.209 122.552 107.914 1.00 49.41 1381 GLN A C 1
ATOM 837 O O . GLN A 1 101 ? 101.326 122.616 107.388 1.00 60.66 1381 GLN A O 1
ATOM 843 N N . MET A 1 102 ? 99.989 122.917 109.181 1.00 41.69 1382 MET A N 1
ATOM 844 C CA . MET A 1 102 ? 101.088 123.349 110.038 1.00 43.99 1382 MET A CA 1
ATOM 845 C C . MET A 1 102 ? 102.177 122.288 110.115 1.00 41.45 1382 MET A C 1
ATOM 846 O O . MET A 1 102 ? 103.370 122.615 110.148 1.00 46.66 1382 MET A O 1
ATOM 851 N N . TYR A 1 103 ? 101.788 121.010 110.120 1.00 39.74 1383 TYR A N 1
ATOM 852 C CA . TYR A 1 103 ? 102.782 119.942 110.143 1.00 35.82 1383 TYR A CA 1
ATOM 853 C C . TYR A 1 103 ? 103.687 120.014 108.923 1.00 40.55 1383 TYR A C 1
ATOM 854 O O . TYR A 1 103 ? 104.901 119.803 109.028 1.00 53.30 1383 TYR A O 1
ATOM 863 N N . VAL A 1 104 ? 103.116 120.344 107.762 1.00 49.05 1384 VAL A N 1
ATOM 864 C CA . VAL A 1 104 ? 103.921 120.514 106.557 1.00 52.57 1384 VAL A CA 1
ATOM 865 C C . VAL A 1 104 ? 105.001 121.559 106.791 1.00 44.01 1384 VAL A C 1
ATOM 866 O O . VAL A 1 104 ? 106.139 121.413 106.332 1.00 35.33 1384 VAL A O 1
ATOM 870 N N . THR A 1 105 ? 104.661 122.628 107.514 1.00 42.70 1385 THR A N 1
ATOM 871 C CA . THR A 1 105 ? 105.662 123.625 107.875 1.00 45.10 1385 THR A CA 1
ATOM 872 C C . THR A 1 105 ? 106.730 123.024 108.781 1.00 47.70 1385 THR A C 1
ATOM 873 O O . THR A 1 105 ? 107.932 123.195 108.541 1.00 53.62 1385 THR A O 1
ATOM 877 N N . TYR A 1 106 ? 106.304 122.279 109.807 1.00 59.32 1386 TYR A N 1
ATOM 878 C CA . TYR A 1 106 ? 107.229 121.839 110.848 1.00 53.03 1386 TYR A CA 1
ATOM 879 C C . TYR A 1 106 ? 108.375 121.027 110.260 1.00 50.04 1386 TYR A C 1
ATOM 880 O O . TYR A 1 106 ? 109.551 121.316 110.512 1.00 49.33 1386 TYR A O 1
ATOM 889 N N . CYS A 1 107 ? 108.048 120.027 109.440 1.00 51.94 1387 CYS A N 1
ATOM 890 C CA . CYS A 1 107 ? 109.083 119.194 108.839 1.00 51.05 1387 CYS A CA 1
ATOM 891 C C . CYS A 1 107 ? 110.040 120.028 107.998 1.00 58.30 1387 CYS A C 1
ATOM 892 O O . CYS A 1 107 ? 111.252 119.779 107.995 1.00 69.78 1387 CYS A O 1
ATOM 895 N N . LYS A 1 108 ? 109.518 121.042 107.300 1.00 52.69 1388 LYS A N 1
ATOM 896 C CA . LYS A 1 108 ? 110.379 121.891 106.483 1.00 48.53 1388 LYS A CA 1
ATOM 897 C C . LYS A 1 108 ? 111.437 122.588 107.324 1.00 51.01 1388 LYS A C 1
ATOM 898 O O . LYS A 1 108 ? 112.541 122.856 106.838 1.00 54.49 1388 LYS A O 1
ATOM 904 N N . ASN A 1 109 ? 111.125 122.883 108.584 1.00 47.88 1389 ASN A N 1
ATOM 905 C CA . ASN A 1 109 ? 112.077 123.527 109.473 1.00 47.82 1389 ASN A CA 1
ATOM 906 C C . ASN A 1 109 ? 112.970 122.536 110.206 1.00 60.82 1389 ASN A C 1
ATOM 907 O O . ASN A 1 109 ? 113.921 122.960 110.871 1.00 62.34 1389 ASN A O 1
ATOM 912 N N . LYS A 1 110 ? 112.693 121.234 110.104 1.00 64.24 1390 LYS A N 1
ATOM 913 C CA . LYS A 1 110 ? 113.462 120.258 110.874 1.00 46.97 1390 LYS A CA 1
ATOM 914 C C . LYS A 1 110 ? 114.938 120.225 110.492 1.00 46.23 1390 LYS A C 1
ATOM 915 O O . LYS A 1 110 ? 115.784 120.237 111.402 1.00 35.03 1390 LYS A O 1
ATOM 921 N N . PRO A 1 111 ? 115.326 120.168 109.211 1.00 50.59 1391 PRO A N 1
ATOM 922 C CA . PRO A 1 111 ? 116.762 120.250 108.895 1.00 53.90 1391 PRO A CA 1
ATOM 923 C C . PRO A 1 111 ? 117.406 121.557 109.325 1.00 63.16 1391 PRO A C 1
ATOM 924 O O . PRO A 1 111 ? 118.592 121.566 109.678 1.00 65.20 1391 PRO A O 1
ATOM 928 N N . ASP A 1 112 ? 116.663 122.667 109.294 1.00 71.58 1392 ASP A N 1
ATOM 929 C CA . ASP A 1 112 ? 117.216 123.944 109.734 1.00 68.22 1392 ASP A CA 1
ATOM 930 C C . ASP A 1 112 ? 117.489 123.937 111.233 1.00 70.85 1392 ASP A C 1
ATOM 931 O O . ASP A 1 112 ? 118.555 124.372 111.683 1.00 65.68 1392 ASP A O 1
ATOM 936 N N . SER A 1 113 ? 116.527 123.451 112.021 1.00 63.32 1393 SER A N 1
ATOM 937 C CA . SER A 1 113 ? 116.678 123.446 113.472 1.00 60.64 1393 SER A CA 1
ATOM 938 C C . SER A 1 113 ? 117.779 122.491 113.916 1.00 66.18 1393 SER A C 1
ATOM 939 O O . SER A 1 113 ? 118.686 122.878 114.664 1.00 71.00 1393 SER A O 1
ATOM 942 N N . THR A 1 114 ? 117.730 121.244 113.438 1.00 59.78 1394 THR A N 1
ATOM 943 C CA . THR A 1 114 ? 118.601 120.198 113.967 1.00 55.76 1394 THR A CA 1
ATOM 944 C C . THR A 1 114 ? 120.069 120.589 113.863 1.00 59.34 1394 THR A C 1
ATOM 945 O O . THR A 1 114 ? 120.801 120.565 114.860 1.00 62.06 1394 THR A O 1
ATOM 949 N N . GLN A 1 115 ? 120.508 120.983 112.665 1.00 69.97 1395 GLN A N 1
ATOM 950 C CA . GLN A 1 115 ? 121.903 121.371 112.484 1.00 69.11 1395 GLN A CA 1
ATOM 951 C C . GLN A 1 115 ? 122.297 122.464 113.465 1.00 72.72 1395 GLN A C 1
ATOM 952 O O . GLN A 1 115 ? 123.381 122.412 114.060 1.00 75.80 1395 GLN A O 1
ATOM 958 N N . LEU A 1 116 ? 121.407 123.437 113.684 1.00 68.62 1396 LEU A N 1
ATOM 959 C CA . LEU A 1 116 ? 121.712 124.518 114.614 1.00 65.73 1396 LEU A CA 1
ATOM 960 C C . LEU A 1 116 ? 122.047 123.973 115.995 1.00 67.41 1396 LEU A C 1
ATOM 961 O O . LEU A 1 116 ? 123.026 124.403 116.618 1.00 67.68 1396 LEU A O 1
ATOM 966 N N . ILE A 1 117 ? 121.271 122.995 116.471 1.00 62.68 1397 ILE A N 1
ATOM 967 C CA . ILE A 1 117 ? 121.532 122.416 117.786 1.00 62.49 1397 ILE A CA 1
ATOM 968 C C . ILE A 1 117 ? 122.928 121.811 117.831 1.00 63.17 1397 ILE A C 1
ATOM 969 O O . ILE A 1 117 ? 123.635 121.919 118.840 1.00 63.27 1397 ILE A O 1
ATOM 974 N N . LEU A 1 118 ? 123.355 121.183 116.740 1.00 73.78 1398 LEU A N 1
ATOM 975 C CA . LEU A 1 118 ? 124.679 120.586 116.684 1.00 75.58 1398 LEU A CA 1
ATOM 976 C C . LEU A 1 118 ? 125.718 121.524 116.086 1.00 74.25 1398 LEU A C 1
ATOM 977 O O . LEU A 1 118 ? 126.843 121.091 115.818 1.00 77.54 1398 LEU A O 1
ATOM 982 N N . GLU A 1 119 ? 125.371 122.794 115.873 1.00 78.45 1399 GLU A N 1
ATOM 983 C CA . GLU A 1 119 ? 126.325 123.766 115.358 1.00 81.26 1399 GLU A CA 1
ATOM 984 C C . GLU A 1 119 ? 126.682 124.858 116.352 1.00 81.34 1399 GLU A C 1
ATOM 985 O O . GLU A 1 119 ? 127.837 125.287 116.387 1.00 83.64 1399 GLU A O 1
ATOM 991 N N . HIS A 1 120 ? 125.727 125.316 117.162 1.00 81.69 1400 HIS A N 1
ATOM 992 C CA . HIS A 1 120 ? 125.985 126.415 118.084 1.00 84.81 1400 HIS A CA 1
ATOM 993 C C . HIS A 1 120 ? 125.433 126.216 119.487 1.00 86.10 1400 HIS A C 1
ATOM 994 O O . HIS A 1 120 ? 125.808 126.983 120.378 1.00 87.08 1400 HIS A O 1
ATOM 1001 N N . ALA A 1 121 ? 124.561 125.233 119.725 1.00 74.74 1401 ALA A N 1
ATOM 1002 C CA . ALA A 1 121 ? 123.984 125.073 121.056 1.00 69.44 1401 ALA A CA 1
ATOM 1003 C C . ALA A 1 121 ? 124.993 124.488 122.037 1.00 72.98 1401 ALA A C 1
ATOM 1004 O O . ALA A 1 121 ? 125.013 124.868 123.213 1.00 79.43 1401 ALA A O 1
ATOM 1006 N N . GLY A 1 122 ? 125.840 123.571 121.576 1.00 74.74 1402 GLY A N 1
ATOM 1007 C CA . GLY A 1 122 ? 126.817 122.970 122.469 1.00 73.04 1402 GLY A CA 1
ATOM 1008 C C . GLY A 1 122 ? 126.156 122.070 123.496 1.00 75.39 1402 GLY A C 1
ATOM 1009 O O . GLY A 1 122 ? 125.261 121.276 123.184 1.00 78.50 1402 GLY A O 1
ATOM 1010 N N . SER A 1 123 ? 126.604 122.192 124.747 1.00 77.85 1403 SER A N 1
ATOM 1011 C CA . SER A 1 123 ? 126.071 121.417 125.860 1.00 82.58 1403 SER A CA 1
ATOM 1012 C C . SER A 1 123 ? 125.027 122.194 126.656 1.00 79.64 1403 SER A C 1
ATOM 1013 O O . SER A 1 123 ? 124.911 122.017 127.873 1.00 81.27 1403 SER A O 1
ATOM 1016 N N . TYR A 1 124 ? 124.263 123.055 125.984 1.00 62.95 1404 TYR A N 1
ATOM 1017 C CA . TYR A 1 124 ? 123.264 123.872 126.663 1.00 61.41 1404 TYR A CA 1
ATOM 1018 C C . TYR A 1 124 ? 122.056 123.035 127.074 1.00 69.50 1404 TYR A C 1
ATOM 1019 O O . TYR A 1 124 ? 121.705 122.960 128.259 1.00 75.58 1404 TYR A O 1
ATOM 1028 N N . PHE A 1 125 ? 121.413 122.383 126.103 1.00 63.40 1405 PHE A N 1
ATOM 1029 C CA . PHE A 1 125 ? 120.214 121.610 126.408 1.00 63.53 1405 PHE A CA 1
ATOM 1030 C C . PHE A 1 125 ? 120.540 120.344 127.186 1.00 61.19 1405 PHE A C 1
ATOM 1031 O O . PHE A 1 125 ? 119.716 119.883 127.983 1.00 66.24 1405 PHE A O 1
ATOM 1039 N N . ASP A 1 126 ? 121.728 119.771 126.981 1.00 66.89 1406 ASP A N 1
ATOM 1040 C CA . ASP A 1 126 ? 122.149 118.650 127.814 1.00 64.49 1406 ASP A CA 1
ATOM 1041 C C . ASP A 1 126 ? 122.243 119.067 129.275 1.00 68.86 1406 ASP A C 1
ATOM 1042 O O . ASP A 1 126 ? 121.793 118.341 130.168 1.00 69.75 1406 ASP A O 1
ATOM 1047 N N . GLU A 1 127 ? 122.815 120.245 129.534 1.00 76.22 1407 GLU A N 1
ATOM 1048 C CA . GLU A 1 127 ? 122.906 120.744 130.901 1.00 73.12 1407 GLU A CA 1
ATOM 1049 C C . GLU A 1 127 ? 121.526 121.056 131.467 1.00 70.52 1407 GLU A C 1
ATOM 1050 O O . GLU A 1 127 ? 121.270 120.825 132.655 1.00 65.94 1407 GLU A O 1
ATOM 1056 N N . ILE A 1 128 ? 120.624 121.581 130.633 1.00 61.85 1408 ILE A N 1
ATOM 1057 C CA . ILE A 1 128 ? 119.253 121.821 131.083 1.00 62.36 1408 ILE A CA 1
ATOM 1058 C C . ILE A 1 128 ? 118.586 120.512 131.490 1.00 68.10 1408 ILE A C 1
ATOM 1059 O O . ILE A 1 128 ? 117.917 120.434 132.528 1.00 67.57 1408 ILE A O 1
ATOM 1064 N N . GLN A 1 129 ? 118.751 119.468 130.675 1.00 68.78 1409 GLN A N 1
ATOM 1065 C CA . GLN A 1 129 ? 118.174 118.167 131.000 1.00 62.41 1409 GLN A CA 1
ATOM 1066 C C . GLN A 1 129 ? 118.774 117.602 132.280 1.00 60.14 1409 GLN A C 1
ATOM 1067 O O . GLN A 1 129 ? 118.059 117.028 133.109 1.00 62.32 1409 GLN A O 1
ATOM 1073 N N . GLN A 1 130 ? 120.089 117.749 132.454 1.00 71.43 1410 GLN A N 1
ATOM 1074 C CA . GLN A 1 130 ? 120.733 117.266 133.672 1.00 73.27 1410 GLN A CA 1
ATOM 1075 C C . GLN A 1 130 ? 120.199 117.986 134.904 1.00 76.45 1410 GLN A C 1
ATOM 1076 O O . GLN A 1 130 ? 119.947 117.357 135.938 1.00 75.93 1410 GLN A O 1
ATOM 1082 N N . ARG A 1 131 ? 120.026 119.308 134.817 1.00 74.41 1411 ARG A N 1
ATOM 1083 C CA . ARG A 1 131 ? 119.504 120.054 135.959 1.00 72.17 1411 ARG A CA 1
ATOM 1084 C C . ARG A 1 131 ? 118.055 119.687 136.252 1.00 73.32 1411 ARG A C 1
ATOM 1085 O O . ARG A 1 131 ? 117.679 119.509 137.416 1.00 74.73 1411 ARG A O 1
ATOM 1093 N N . HIS A 1 132 ? 117.226 119.568 135.214 1.00 69.02 1412 HIS A N 1
ATOM 1094 C CA . HIS A 1 132 ? 115.817 119.250 135.409 1.00 71.14 1412 HIS A CA 1
ATOM 1095 C C . HIS A 1 132 ? 115.561 117.764 135.627 1.00 73.25 1412 HIS A C 1
ATOM 1096 O O . HIS A 1 132 ? 114.459 117.402 136.052 1.00 74.24 1412 HIS A O 1
ATOM 1103 N N . GLY A 1 133 ? 116.538 116.904 135.355 1.00 69.37 1413 GLY A N 1
ATOM 1104 C CA . GLY A 1 133 ? 116.352 115.477 135.531 1.00 65.61 1413 GLY A CA 1
ATOM 1105 C C . GLY A 1 133 ? 115.298 114.885 134.619 1.00 67.05 1413 GLY A C 1
ATOM 1106 O O . GLY A 1 133 ? 114.436 114.124 135.069 1.00 69.48 1413 GLY A O 1
ATOM 1107 N N . LEU A 1 134 ? 115.347 115.235 133.337 1.00 60.34 1414 LEU A N 1
ATOM 1108 C CA . LEU A 1 134 ? 114.399 114.724 132.359 1.00 59.28 1414 LEU A CA 1
ATOM 1109 C C . LEU A 1 134 ? 114.960 113.495 131.656 1.00 59.34 1414 LEU A C 1
ATOM 1110 O O . LEU A 1 134 ? 116.165 113.388 131.413 1.00 61.18 1414 LEU A O 1
ATOM 1115 N N . ALA A 1 135 ? 114.066 112.558 131.335 1.00 57.60 1415 ALA A N 1
ATOM 1116 C CA . ALA A 1 135 ? 114.484 111.352 130.630 1.00 59.03 1415 ALA A CA 1
ATOM 1117 C C . ALA A 1 135 ? 114.776 111.638 129.163 1.00 58.67 1415 ALA A C 1
ATOM 1118 O O . ALA A 1 135 ? 115.763 111.137 128.612 1.00 55.64 1415 ALA A O 1
ATOM 1120 N N . ASN A 1 136 ? 113.933 112.438 128.515 1.00 59.14 1416 ASN A N 1
ATOM 1121 C CA . ASN A 1 136 ? 114.076 112.733 127.097 1.00 55.77 1416 ASN A CA 1
ATOM 1122 C C . ASN A 1 136 ? 115.026 113.903 126.881 1.00 54.49 1416 ASN A C 1
ATOM 1123 O O . ASN A 1 136 ? 115.046 114.856 127.664 1.00 57.78 1416 ASN A O 1
ATOM 1128 N N . SER A 1 137 ? 115.811 113.825 125.811 1.00 50.55 1417 SER A N 1
ATOM 1129 C CA . SER A 1 137 ? 116.616 114.957 125.389 1.00 49.59 1417 SER A CA 1
ATOM 1130 C C . SER A 1 137 ? 115.759 115.906 124.553 1.00 60.11 1417 SER A C 1
ATOM 1131 O O . SER A 1 137 ? 114.560 115.690 124.353 1.00 62.81 1417 SER A O 1
ATOM 1134 N N . ILE A 1 138 ? 116.374 116.982 124.063 1.00 56.45 1418 ILE A N 1
ATOM 1135 C CA . ILE A 1 138 ? 115.617 117.962 123.291 1.00 55.32 1418 ILE A CA 1
ATOM 1136 C C . ILE A 1 138 ? 115.172 117.372 121.956 1.00 60.71 1418 ILE A C 1
ATOM 1137 O O . ILE A 1 138 ? 114.025 117.560 121.534 1.00 66.63 1418 ILE A O 1
ATOM 1142 N N . SER A 1 139 ? 116.061 116.638 121.280 1.00 47.37 1419 SER A N 1
ATOM 1143 C CA . SER A 1 139 ? 115.715 116.043 119.993 1.00 44.28 1419 SER A CA 1
ATOM 1144 C C . SER A 1 139 ? 114.612 115.002 120.116 1.00 50.43 1419 SER A C 1
ATOM 1145 O O . SER A 1 139 ? 113.809 114.852 119.186 1.00 54.47 1419 SER A O 1
ATOM 1148 N N . SER A 1 140 ? 114.550 114.290 121.243 1.00 46.87 1420 SER A N 1
ATOM 1149 C CA . SER A 1 140 ? 113.480 113.322 121.457 1.00 45.48 1420 SER A CA 1
ATOM 1150 C C . SER A 1 140 ? 112.117 114.002 121.478 1.00 47.67 1420 SER A C 1
ATOM 1151 O O . SER A 1 140 ? 111.140 113.459 120.951 1.00 47.31 1420 SER A O 1
ATOM 1154 N N . TYR A 1 141 ? 112.029 115.182 122.093 1.00 47.90 1421 TYR A N 1
ATOM 1155 C CA . TYR A 1 141 ? 110.790 115.949 122.051 1.00 51.73 1421 TYR A CA 1
ATOM 1156 C C . TYR A 1 141 ? 110.544 116.568 120.682 1.00 54.43 1421 TYR A C 1
ATOM 1157 O O . TYR A 1 141 ? 109.394 116.642 120.238 1.00 51.34 1421 TYR A O 1
ATOM 1166 N N . LEU A 1 142 ? 111.604 117.024 120.009 1.00 56.64 1422 LEU A N 1
ATOM 1167 C CA . LEU A 1 142 ? 111.436 117.694 118.723 1.00 50.52 1422 LEU A CA 1
ATOM 1168 C C . LEU A 1 142 ? 110.917 116.739 117.655 1.00 52.42 1422 LEU A C 1
ATOM 1169 O O . LEU A 1 142 ? 110.095 117.126 116.817 1.00 59.53 1422 LEU A O 1
ATOM 1174 N N . ILE A 1 143 ? 111.390 115.490 117.662 1.00 51.19 1423 ILE A N 1
ATOM 1175 C CA . ILE A 1 143 ? 110.990 114.527 116.640 1.00 50.04 1423 ILE A CA 1
ATOM 1176 C C . ILE A 1 143 ? 109.537 114.094 116.762 1.00 36.47 1423 ILE A C 1
ATOM 1177 O O . ILE A 1 143 ? 109.006 113.482 115.830 1.00 38.79 1423 ILE A O 1
ATOM 1182 N N . LYS A 1 144 ? 108.881 114.399 117.880 1.00 39.16 1424 LYS A N 1
ATOM 1183 C CA . LYS A 1 144 ? 107.564 113.824 118.144 1.00 47.29 1424 LYS A CA 1
ATOM 1184 C C . LYS A 1 144 ? 106.487 114.204 117.130 1.00 53.11 1424 LYS A C 1
ATOM 1185 O O . LYS A 1 144 ? 105.704 113.314 116.757 1.00 64.48 1424 LYS A O 1
ATOM 1191 N N . PRO A 1 145 ? 106.345 115.461 116.682 1.00 41.82 1425 PRO A N 1
ATOM 1192 C CA . PRO A 1 145 ? 105.326 115.734 115.651 1.00 27.77 1425 PRO A CA 1
ATOM 1193 C C . PRO A 1 145 ? 105.547 114.967 114.358 1.00 41.01 1425 PRO A C 1
ATOM 1194 O O . PRO A 1 145 ? 104.575 114.535 113.721 1.00 54.80 1425 PRO A O 1
ATOM 1198 N N . VAL A 1 146 ? 106.806 114.780 113.955 1.00 33.84 1426 VAL A N 1
ATOM 1199 C CA . VAL A 1 146 ? 107.099 114.033 112.735 1.00 29.26 1426 VAL A CA 1
ATOM 1200 C C . VAL A 1 146 ? 106.595 112.603 112.857 1.00 23.89 1426 VAL A C 1
ATOM 1201 O O . VAL A 1 146 ? 105.986 112.059 111.929 1.00 37.16 1426 VAL A O 1
ATOM 1205 N N . GLN A 1 147 ? 106.844 111.969 114.003 1.00 40.77 1427 GLN A N 1
ATOM 1206 C CA . GLN A 1 147 ? 106.332 110.624 114.234 1.00 41.25 1427 GLN A CA 1
ATOM 1207 C C . GLN A 1 147 ? 104.813 110.618 114.315 1.00 32.12 1427 GLN A C 1
ATOM 1208 O O . GLN A 1 147 ? 104.163 109.701 113.802 1.00 50.79 1427 GLN A O 1
ATOM 1214 N N . ARG A 1 148 ? 104.228 111.633 114.949 1.00 24.27 1428 ARG A N 1
ATOM 1215 C CA . ARG A 1 148 ? 102.790 111.624 115.188 1.00 32.36 1428 ARG A CA 1
ATOM 1216 C C . ARG A 1 148 ? 101.996 111.806 113.903 1.00 42.34 1428 ARG A C 1
ATOM 1217 O O . ARG A 1 148 ? 100.899 111.253 113.774 1.00 59.23 1428 ARG A O 1
ATOM 1225 N N . ILE A 1 149 ? 102.519 112.574 112.944 1.00 36.36 1429 ILE A N 1
ATOM 1226 C CA . ILE A 1 149 ? 101.786 112.764 111.697 1.00 27.51 1429 ILE A CA 1
ATOM 1227 C C . ILE A 1 149 ? 101.714 111.472 110.887 1.00 37.88 1429 ILE A C 1
ATOM 1228 O O . ILE A 1 149 ? 100.791 111.301 110.082 1.00 44.22 1429 ILE A O 1
ATOM 1233 N N . THR A 1 150 ? 102.653 110.548 111.091 1.00 40.73 1430 THR A N 1
ATOM 1234 C CA . THR A 1 150 ? 102.678 109.279 110.376 1.00 27.48 1430 THR A CA 1
ATOM 1235 C C . THR A 1 150 ? 102.009 108.143 111.141 1.00 25.96 1430 THR A C 1
ATOM 1236 O O . THR A 1 150 ? 102.017 107.007 110.661 1.00 41.12 1430 THR A O 1
ATOM 1240 N N . LYS A 1 151 ? 101.436 108.416 112.314 1.00 37.01 1431 LYS A N 1
ATOM 1241 C CA . LYS A 1 151 ? 100.752 107.395 113.095 1.00 18.33 1431 LYS A CA 1
ATOM 1242 C C . LYS A 1 151 ? 99.243 107.401 112.907 1.00 24.48 1431 LYS A C 1
ATOM 1243 O O . LYS A 1 151 ? 98.604 106.370 113.139 1.00 43.51 1431 LYS A O 1
ATOM 1249 N N . TYR A 1 152 ? 98.660 108.533 112.505 1.00 37.11 1432 TYR A N 1
ATOM 1250 C CA . TYR A 1 152 ? 97.217 108.587 112.291 1.00 43.63 1432 TYR A CA 1
ATOM 1251 C C . TYR A 1 152 ? 96.794 107.680 111.143 1.00 45.10 1432 TYR A C 1
ATOM 1252 O O . TYR A 1 152 ? 95.739 107.037 111.206 1.00 43.68 1432 TYR A O 1
ATOM 1261 N N . GLN A 1 153 ? 97.602 107.624 110.081 1.00 61.84 1433 GLN A N 1
ATOM 1262 C CA . GLN A 1 153 ? 97.256 106.804 108.924 1.00 55.38 1433 GLN A CA 1
ATOM 1263 C C . GLN A 1 153 ? 97.178 105.328 109.293 1.00 51.02 1433 GLN A C 1
ATOM 1264 O O . GLN A 1 153 ? 96.282 104.616 108.831 1.00 52.28 1433 GLN A O 1
ATOM 1270 N N . LEU A 1 154 ? 98.104 104.850 110.128 1.00 45.08 1434 LEU A N 1
ATOM 1271 C CA . LEU A 1 154 ? 98.096 103.443 110.513 1.00 47.52 1434 LEU A CA 1
ATOM 1272 C C . LEU A 1 154 ? 96.858 103.095 111.331 1.00 51.04 1434 LEU A C 1
ATOM 1273 O O . LEU A 1 154 ? 96.224 102.059 111.099 1.00 62.56 1434 LEU A O 1
ATOM 1278 N N . LEU A 1 155 ? 96.498 103.948 112.291 1.00 43.28 1435 LEU A N 1
ATOM 1279 C CA . LEU A 1 155 ? 95.304 103.699 113.091 1.00 46.75 1435 LEU A CA 1
ATOM 1280 C C . LEU A 1 155 ? 94.046 103.757 112.236 1.00 51.47 1435 LEU A C 1
ATOM 1281 O O . LEU A 1 155 ? 93.115 102.964 112.428 1.00 65.09 1435 LEU A O 1
ATOM 1286 N N . LEU A 1 156 ? 93.994 104.692 111.286 1.00 45.55 1436 LEU A N 1
ATOM 1287 C CA . LEU A 1 156 ? 92.848 104.753 110.386 1.00 50.97 1436 LEU A CA 1
ATOM 1288 C C . LEU A 1 156 ? 92.768 103.510 109.508 1.00 55.18 1436 LEU A C 1
ATOM 1289 O O . LEU A 1 156 ? 91.672 103.013 109.230 1.00 62.83 1436 LEU A O 1
ATOM 1294 N N . LYS A 1 157 ? 93.915 102.996 109.056 1.00 46.62 1437 LYS A N 1
ATOM 1295 C CA . LYS A 1 157 ? 93.916 101.752 108.294 1.00 43.84 1437 LYS A CA 1
ATOM 1296 C C . LYS A 1 157 ? 93.406 100.592 109.137 1.00 48.41 1437 LYS A C 1
ATOM 1297 O O . LYS A 1 157 ? 92.628 99.761 108.656 1.00 66.24 1437 LYS A O 1
ATOM 1303 N N . GLU A 1 158 ? 93.838 100.517 110.398 1.00 57.80 1438 GLU A N 1
ATOM 1304 C CA . GLU A 1 158 ? 93.358 99.458 111.281 1.00 56.72 1438 GLU A CA 1
ATOM 1305 C C . GLU A 1 158 ? 91.851 99.553 111.483 1.00 54.19 1438 GLU A C 1
ATOM 1306 O O . GLU A 1 158 ? 91.148 98.536 111.461 1.00 55.23 1438 GLU A O 1
ATOM 1312 N N . LEU A 1 159 ? 91.336 100.768 111.682 1.00 62.44 1439 LEU A N 1
ATOM 1313 C CA . LEU A 1 159 ? 89.897 100.953 111.833 1.00 69.35 1439 LEU A CA 1
ATOM 1314 C C . LEU A 1 159 ? 89.136 100.714 110.535 1.00 68.76 1439 LEU A C 1
ATOM 1315 O O . LEU A 1 159 ? 87.932 100.439 110.580 1.00 71.54 1439 LEU A O 1
ATOM 1320 N N . LEU A 1 160 ? 89.803 100.828 109.386 1.00 66.85 1440 LEU A N 1
ATOM 1321 C CA . LEU A 1 160 ? 89.123 100.640 108.109 1.00 67.50 1440 LEU A CA 1
ATOM 1322 C C . LEU A 1 160 ? 88.671 99.197 107.925 1.00 69.43 1440 LEU A C 1
ATOM 1323 O O . LEU A 1 160 ? 87.574 98.943 107.413 1.00 70.61 1440 LEU A O 1
ATOM 1328 N N . THR A 1 161 ? 89.500 98.240 108.337 1.00 70.90 1441 THR A N 1
ATOM 1329 C CA . THR A 1 161 ? 89.212 96.826 108.145 1.00 70.79 1441 THR A CA 1
ATOM 1330 C C . THR A 1 161 ? 88.291 96.252 109.214 1.00 71.39 1441 THR A C 1
ATOM 1331 O O . THR A 1 161 ? 87.941 95.070 109.133 1.00 75.90 1441 THR A O 1
ATOM 1335 N N . CYS A 1 162 ? 87.892 97.048 110.207 1.00 77.67 1442 CYS A N 1
ATOM 1336 C CA . CYS A 1 162 ? 87.034 96.571 111.281 1.00 80.17 1442 CYS A CA 1
ATOM 1337 C C . CYS A 1 162 ? 85.619 97.127 111.236 1.00 80.17 1442 CYS A C 1
ATOM 1338 O O . CYS A 1 162 ? 84.750 96.607 111.941 1.00 82.44 1442 CYS A O 1
ATOM 1341 N N . CYS A 1 163 ? 85.366 98.160 110.438 1.00 98.22 1443 CYS A N 1
ATOM 1342 C CA . CYS A 1 163 ? 84.053 98.786 110.383 1.00 99.26 1443 CYS A CA 1
ATOM 1343 C C . CYS A 1 163 ? 83.223 98.203 109.247 1.00 102.29 1443 CYS A C 1
ATOM 1344 O O . CYS A 1 163 ? 83.717 98.014 108.132 1.00 104.78 1443 CYS A O 1
ATOM 1347 N N . GLU A 1 164 ? 81.955 97.918 109.542 1.00 114.71 1444 GLU A N 1
ATOM 1348 C CA . GLU A 1 164 ? 81.018 97.434 108.536 1.00 117.23 1444 GLU A CA 1
ATOM 1349 C C . GLU A 1 164 ? 80.204 98.567 107.923 1.00 119.46 1444 GLU A C 1
ATOM 1350 O O . GLU A 1 164 ? 79.967 98.575 106.710 1.00 117.32 1444 GLU A O 1
ATOM 1356 N N . GLU A 1 165 ? 79.771 99.523 108.739 1.00 119.25 1445 GLU A N 1
ATOM 1357 C CA . GLU A 1 165 ? 79.088 100.718 108.273 1.00 115.57 1445 GLU A CA 1
ATOM 1358 C C . GLU A 1 165 ? 79.913 101.951 108.616 1.00 114.20 1445 GLU A C 1
ATOM 1359 O O . GLU A 1 165 ? 80.748 101.937 109.524 1.00 113.78 1445 GLU A O 1
ATOM 1365 N N . GLY A 1 166 ? 79.668 103.027 107.873 1.00 106.09 1446 GLY A N 1
ATOM 1366 C CA . GLY A 1 166 ? 80.473 104.220 108.032 1.00 107.48 1446 GLY A CA 1
ATOM 1367 C C . GLY A 1 166 ? 81.853 104.117 107.432 1.00 106.39 1446 GLY A C 1
ATOM 1368 O O . GLY A 1 166 ? 82.750 104.866 107.828 1.00 100.86 1446 GLY A O 1
ATOM 1369 N N . LYS A 1 167 ? 82.051 103.197 106.484 1.00 103.36 1447 LYS A N 1
ATOM 1370 C CA . LYS A 1 167 ? 83.357 103.036 105.856 1.00 101.25 1447 LYS A CA 1
ATOM 1371 C C . LYS A 1 167 ? 83.757 104.272 105.059 1.00 99.90 1447 LYS A C 1
ATOM 1372 O O . LYS A 1 167 ? 84.952 104.549 104.908 1.00 98.00 1447 LYS A O 1
ATOM 1378 N N . GLY A 1 168 ? 82.780 105.023 104.546 1.00 101.69 1448 GLY A N 1
ATOM 1379 C CA . GLY A 1 168 ? 83.103 106.210 103.770 1.00 99.56 1448 GLY A CA 1
ATOM 1380 C C . GLY A 1 168 ? 83.804 107.280 104.586 1.00 100.49 1448 GLY A C 1
ATOM 1381 O O . GLY A 1 168 ? 84.761 107.903 104.119 1.00 99.85 1448 GLY A O 1
ATOM 1382 N N . GLU A 1 169 ? 83.337 107.512 105.816 1.00 101.55 1449 GLU A N 1
ATOM 1383 C CA . GLU A 1 169 ? 83.956 108.524 106.667 1.00 100.42 1449 GLU A CA 1
ATOM 1384 C C . GLU A 1 169 ? 85.391 108.144 107.014 1.00 97.77 1449 GLU A C 1
ATOM 1385 O O . GLU A 1 169 ? 86.303 108.980 106.956 1.00 100.59 1449 GLU A O 1
ATOM 1391 N N . ILE A 1 170 ? 85.606 106.877 107.379 1.00 81.31 1450 ILE A N 1
ATOM 1392 C CA . ILE A 1 170 ? 86.953 106.408 107.690 1.00 79.99 1450 ILE A CA 1
ATOM 1393 C C . ILE A 1 170 ? 87.843 106.510 106.461 1.00 84.07 1450 ILE A C 1
ATOM 1394 O O . ILE A 1 170 ? 89.020 106.875 106.557 1.00 88.13 1450 ILE A O 1
ATOM 1399 N N . LYS A 1 171 ? 87.296 106.192 105.286 1.00 81.27 1451 LYS A N 1
ATOM 1400 C CA . LYS A 1 171 ? 88.076 106.279 104.058 1.00 79.88 1451 LYS A CA 1
ATOM 1401 C C . LYS A 1 171 ? 88.479 107.718 103.760 1.00 76.10 1451 LYS A C 1
ATOM 1402 O O . LYS A 1 171 ? 89.622 107.979 103.371 1.00 77.88 1451 LYS A O 1
ATOM 1408 N N . ASP A 1 172 ? 87.555 108.666 103.937 1.00 78.42 1452 ASP A N 1
ATOM 1409 C CA . ASP A 1 172 ? 87.878 110.073 103.707 1.00 78.76 1452 ASP A CA 1
ATOM 1410 C C . ASP A 1 172 ? 88.946 110.559 104.679 1.00 77.13 1452 ASP A C 1
ATOM 1411 O O . ASP A 1 172 ? 89.899 111.248 104.286 1.00 84.06 1452 ASP A O 1
ATOM 1416 N N . GLY A 1 173 ? 88.797 110.217 105.961 1.00 67.74 1453 GLY A N 1
ATOM 1417 C CA . GLY A 1 173 ? 89.816 110.583 106.930 1.00 63.31 1453 GLY A CA 1
ATOM 1418 C C . GLY A 1 173 ? 91.168 109.983 106.599 1.00 65.88 1453 GLY A C 1
ATOM 1419 O O . GLY A 1 173 ? 92.204 110.637 106.744 1.00 69.31 1453 GLY A O 1
ATOM 1420 N N . LEU A 1 174 ? 91.174 108.729 106.139 1.00 61.18 1454 LEU A N 1
ATOM 1421 C CA . LEU A 1 174 ? 92.418 108.078 105.749 1.00 62.73 1454 LEU A CA 1
ATOM 1422 C C . LEU A 1 174 ? 93.047 108.767 104.546 1.00 70.25 1454 LEU A C 1
ATOM 1423 O O . LEU A 1 174 ? 94.270 108.917 104.482 1.00 72.70 1454 LEU A O 1
ATOM 1428 N N . GLU A 1 175 ? 92.229 109.190 103.581 1.00 73.36 1455 GLU A N 1
ATOM 1429 C CA . GLU A 1 175 ? 92.766 109.915 102.434 1.00 64.95 1455 GLU A CA 1
ATOM 1430 C C . GLU A 1 175 ? 93.398 111.230 102.867 1.00 67.87 1455 GLU A C 1
ATOM 1431 O O . GLU A 1 175 ? 94.481 111.592 102.391 1.00 72.47 1455 GLU A O 1
ATOM 1437 N N . VAL A 1 176 ? 92.743 111.955 103.777 1.00 62.54 1456 VAL A N 1
ATOM 1438 C CA . VAL A 1 176 ? 93.298 113.221 104.257 1.00 63.57 1456 VAL A CA 1
ATOM 1439 C C . VAL A 1 176 ? 94.620 112.986 104.984 1.00 61.09 1456 VAL A C 1
ATOM 1440 O O . VAL A 1 176 ? 95.614 113.695 104.761 1.00 70.28 1456 VAL A O 1
ATOM 1444 N N . MET A 1 177 ? 94.653 111.980 105.860 1.00 49.52 1457 MET A N 1
ATOM 1445 C CA . MET A 1 177 ? 95.836 111.719 106.668 1.00 52.66 1457 MET A CA 1
ATOM 1446 C C . MET A 1 177 ? 96.919 110.962 105.915 1.00 53.96 1457 MET A C 1
ATOM 1447 O O . MET A 1 177 ? 98.000 110.749 106.471 1.00 55.79 1457 MET A O 1
ATOM 1452 N N . LEU A 1 178 ? 96.640 110.513 104.693 1.00 50.26 1458 LEU A N 1
ATOM 1453 C CA . LEU A 1 178 ? 97.685 110.083 103.773 1.00 48.95 1458 LEU A CA 1
ATOM 1454 C C . LEU A 1 178 ? 98.192 111.232 102.918 1.0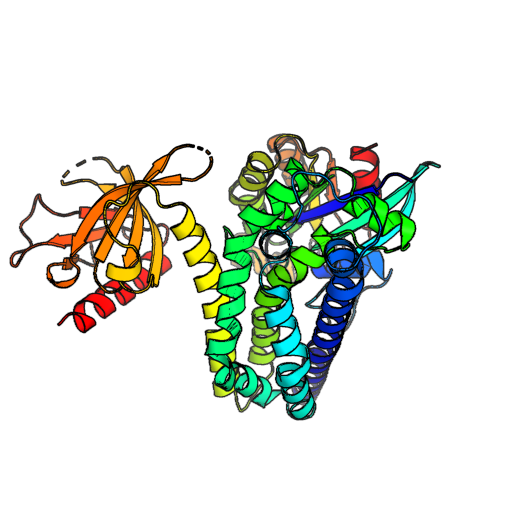0 52.20 1458 LEU A C 1
ATOM 1455 O O . LEU A 1 178 ? 99.377 111.265 102.569 1.00 49.66 1458 LEU A O 1
ATOM 1460 N N . SER A 1 179 ? 97.308 112.173 102.576 1.00 57.86 1459 SER A N 1
ATOM 1461 C CA . SER A 1 179 ? 97.713 113.346 101.812 1.00 50.45 1459 SER A CA 1
ATOM 1462 C C . SER A 1 179 ? 98.669 114.226 102.604 1.00 45.21 1459 SER A C 1
ATOM 1463 O O . SER A 1 179 ? 99.646 114.739 102.050 1.00 52.45 1459 SER A O 1
ATOM 1466 N N . VAL A 1 180 ? 98.401 114.418 103.899 1.00 50.87 1460 VAL A N 1
ATOM 1467 C CA . VAL A 1 180 ? 99.220 115.343 104.692 1.00 52.22 1460 VAL A CA 1
ATOM 1468 C C . VAL A 1 180 ? 100.694 114.945 104.725 1.00 56.48 1460 VAL A C 1
ATOM 1469 O O . VAL A 1 180 ? 101.546 115.796 104.417 1.00 57.96 1460 VAL A O 1
ATOM 1473 N N . PRO A 1 181 ? 101.070 113.707 105.079 1.00 50.74 1461 PRO A N 1
ATOM 1474 C CA . PRO A 1 181 ? 102.500 113.354 105.028 1.00 38.61 1461 PRO A CA 1
ATOM 1475 C C . PRO A 1 181 ? 103.076 113.377 103.626 1.00 54.68 1461 PRO A C 1
ATOM 1476 O O . PRO A 1 181 ? 104.275 113.636 103.460 1.00 56.77 1461 PRO A O 1
ATOM 1480 N N . LYS A 1 182 ? 102.257 113.103 102.607 1.00 58.34 1462 LYS A N 1
ATOM 1481 C CA . LYS A 1 182 ? 102.730 113.208 101.232 1.00 52.60 1462 LYS A CA 1
ATOM 1482 C C . LYS A 1 182 ? 103.127 114.639 100.899 1.00 50.66 1462 LYS A C 1
ATOM 1483 O O . LYS A 1 182 ? 104.178 114.875 100.294 1.00 46.24 1462 LYS A O 1
ATOM 1489 N N . ARG A 1 183 ? 102.304 115.610 101.300 1.00 43.50 1463 ARG A N 1
ATOM 1490 C CA . ARG A 1 183 ? 102.660 117.012 101.108 1.00 43.57 1463 ARG A CA 1
ATOM 1491 C C . ARG A 1 183 ? 103.877 117.392 101.940 1.00 38.43 1463 ARG A C 1
ATOM 1492 O O . ARG A 1 183 ? 104.714 118.186 101.497 1.00 49.02 1463 ARG A O 1
ATOM 1500 N N . ALA A 1 184 ? 103.992 116.839 103.150 1.00 35.66 1464 ALA A N 1
ATOM 1501 C CA . ALA A 1 184 ? 105.159 117.127 103.978 1.00 40.65 1464 ALA A CA 1
ATOM 1502 C C . ALA A 1 184 ? 106.443 116.640 103.315 1.00 44.53 1464 ALA A C 1
ATOM 1503 O O . ALA A 1 184 ? 107.476 117.316 103.376 1.00 40.57 1464 ALA A O 1
ATOM 1505 N N . ASN A 1 185 ? 106.401 115.464 102.685 1.00 42.25 1465 ASN A N 1
ATOM 1506 C CA . ASN A 1 185 ? 107.565 114.951 101.967 1.00 47.21 1465 ASN A CA 1
ATOM 1507 C C . ASN A 1 185 ? 107.835 115.729 100.683 1.00 51.53 1465 ASN A C 1
ATOM 1508 O O . ASN A 1 185 ? 109.000 115.980 100.341 1.00 39.78 1465 ASN A O 1
ATOM 1513 N N . ASP A 1 186 ? 106.774 116.117 99.968 1.00 56.83 1466 ASP A N 1
ATOM 1514 C CA . ASP A 1 186 ? 106.936 116.906 98.751 1.00 52.57 1466 ASP A CA 1
ATOM 1515 C C . ASP A 1 186 ? 107.590 118.248 99.045 1.00 59.94 1466 ASP A C 1
ATOM 1516 O O . ASP A 1 186 ? 108.457 118.702 98.291 1.00 59.95 1466 ASP A O 1
ATOM 1521 N N . ALA A 1 187 ? 107.170 118.908 100.127 1.00 52.62 1467 ALA A N 1
ATOM 1522 C CA . ALA A 1 187 ? 107.766 120.189 100.487 1.00 44.13 1467 ALA A CA 1
ATOM 1523 C C . ALA A 1 187 ? 109.244 120.047 100.820 1.00 45.27 1467 ALA A C 1
ATOM 1524 O O . ALA A 1 187 ? 110.052 120.897 100.431 1.00 44.14 1467 ALA A O 1
ATOM 1526 N N . MET A 1 188 ? 109.618 118.983 101.534 1.00 50.18 1468 MET A N 1
ATOM 1527 C CA . MET A 1 188 ? 111.024 118.770 101.853 1.00 49.91 1468 MET A CA 1
ATOM 1528 C C . MET A 1 188 ? 111.843 118.462 100.608 1.00 55.54 1468 MET A C 1
ATOM 1529 O O . MET A 1 188 ? 113.015 118.846 100.531 1.00 62.80 1468 MET A O 1
ATOM 1534 N N . HIS A 1 189 ? 111.260 117.755 99.635 1.00 55.12 1469 HIS A N 1
ATOM 1535 C CA . HIS A 1 189 ? 111.958 117.559 98.366 1.00 48.44 1469 HIS A CA 1
ATOM 1536 C C . HIS A 1 189 ? 112.115 118.873 97.610 1.00 48.35 1469 HIS A C 1
ATOM 1537 O O . HIS A 1 189 ? 113.182 119.152 97.053 1.00 48.48 1469 HIS A O 1
ATOM 1544 N N . LEU A 1 190 ? 111.062 119.693 97.586 1.00 47.47 1470 LEU A N 1
ATOM 1545 C CA . LEU A 1 190 ? 111.103 120.956 96.854 1.00 46.64 1470 LEU A CA 1
ATOM 1546 C C . LEU A 1 190 ? 112.069 121.947 97.488 1.00 42.14 1470 LEU A C 1
ATOM 1547 O O . LEU A 1 190 ? 112.647 122.784 96.787 1.00 44.74 1470 LEU A O 1
ATOM 1552 N N . SER A 1 191 ? 112.265 121.862 98.806 1.00 55.19 1471 SER A N 1
ATOM 1553 C CA . SER A 1 191 ? 113.145 122.791 99.504 1.00 58.63 1471 SER A CA 1
ATOM 1554 C C . SER A 1 191 ? 114.595 122.696 99.051 1.00 57.57 1471 SER A C 1
ATOM 1555 O O . SER A 1 191 ? 115.375 123.607 99.344 1.00 54.37 1471 SER A O 1
ATOM 1558 N N . MET A 1 192 ? 114.975 121.627 98.355 1.00 65.88 1472 MET A N 1
ATOM 1559 C CA . MET A 1 192 ? 116.332 121.458 97.857 1.00 73.39 1472 MET A CA 1
ATOM 1560 C C . MET A 1 192 ? 116.468 121.812 96.381 1.00 74.29 1472 MET A C 1
ATOM 1561 O O . MET A 1 192 ? 117.526 121.571 95.792 1.00 70.90 1472 MET A O 1
ATOM 1566 N N . LEU A 1 193 ? 115.429 122.378 95.772 1.00 63.71 1473 LEU A N 1
ATOM 1567 C CA . LEU A 1 193 ? 115.485 122.780 94.370 1.00 58.55 1473 LEU A CA 1
ATOM 1568 C C . LEU A 1 193 ? 116.321 124.048 94.259 1.00 68.87 1473 LEU A C 1
ATOM 1569 O O . LEU A 1 193 ? 115.923 125.111 94.747 1.00 68.20 1473 LEU A O 1
ATOM 1574 N N . GLU A 1 194 ? 117.478 123.939 93.613 1.00 78.22 1474 GLU A N 1
ATOM 1575 C CA . GLU A 1 194 ? 118.436 125.029 93.501 1.00 74.79 1474 GLU A CA 1
ATOM 1576 C C . GLU A 1 194 ? 118.526 125.498 92.055 1.00 68.41 1474 GLU A C 1
ATOM 1577 O O . GLU A 1 194 ? 118.457 124.690 91.125 1.00 74.69 1474 GLU A O 1
ATOM 1583 N N . GLY A 1 195 ? 118.680 126.807 91.872 1.00 64.61 1475 GLY A N 1
ATOM 1584 C CA . GLY A 1 195 ? 118.867 127.378 90.557 1.00 66.81 1475 GLY A CA 1
ATOM 1585 C C . GLY A 1 195 ? 117.605 127.804 89.841 1.00 67.89 1475 GLY A C 1
ATOM 1586 O O . GLY A 1 195 ? 117.699 128.338 88.729 1.00 68.02 1475 GLY A O 1
ATOM 1587 N N . PHE A 1 196 ? 116.431 127.586 90.432 1.00 77.56 1476 PHE A N 1
ATOM 1588 C CA . PHE A 1 196 ? 115.179 127.990 89.803 1.00 79.89 1476 PHE A CA 1
ATOM 1589 C C . PHE A 1 196 ? 115.161 129.501 89.610 1.00 83.12 1476 PHE A C 1
ATOM 1590 O O . PHE A 1 196 ? 115.124 130.258 90.585 1.00 87.81 1476 PHE A O 1
ATOM 1598 N N . ASP A 1 197 ? 115.190 129.946 88.356 1.00 96.68 1477 ASP A N 1
ATOM 1599 C CA . ASP A 1 197 ? 115.236 131.374 88.042 1.00 102.40 1477 ASP A CA 1
ATOM 1600 C C . ASP A 1 197 ? 113.825 131.916 87.803 1.00 102.34 1477 ASP A C 1
ATOM 1601 O O . ASP A 1 197 ? 113.499 132.468 86.752 1.00 102.12 1477 ASP A O 1
ATOM 1606 N N . GLU A 1 198 ? 112.985 131.746 88.814 1.00 99.66 1478 GLU A N 1
ATOM 1607 C CA . GLU A 1 198 ? 111.604 132.221 88.794 1.00 99.00 1478 GLU A CA 1
ATOM 1608 C C . GLU A 1 198 ? 111.083 132.153 90.226 1.00 99.46 1478 GLU A C 1
ATOM 1609 O O . GLU A 1 198 ? 111.839 131.870 91.164 1.00 100.42 1478 GLU A O 1
ATOM 1615 N N . ASN A 1 199 ? 109.792 132.411 90.401 1.00 94.27 1479 ASN A N 1
ATOM 1616 C CA . ASN A 1 199 ? 109.159 132.385 91.712 1.00 93.04 1479 ASN A CA 1
ATOM 1617 C C . ASN A 1 199 ? 108.485 131.037 91.928 1.00 90.92 1479 ASN A C 1
ATOM 1618 O O . ASN A 1 199 ? 107.750 130.559 91.059 1.00 91.81 1479 ASN A O 1
ATOM 1623 N N . ILE A 1 200 ? 108.747 130.428 93.087 1.00 87.16 1480 ILE A N 1
ATOM 1624 C CA . ILE A 1 200 ? 108.149 129.133 93.405 1.00 88.24 1480 ILE A CA 1
ATOM 1625 C C . ILE A 1 200 ? 106.631 129.249 93.458 1.00 89.38 1480 ILE A C 1
ATOM 1626 O O . ILE A 1 200 ? 105.907 128.425 92.888 1.00 89.34 1480 ILE A O 1
ATOM 1631 N N . GLU A 1 201 ? 106.127 130.280 94.141 1.00 91.70 1481 GLU A N 1
ATOM 1632 C CA . GLU A 1 201 ? 104.686 130.457 94.261 1.00 92.29 1481 GLU A CA 1
ATOM 1633 C C . GLU A 1 201 ? 104.036 130.843 92.939 1.00 92.28 1481 GLU A C 1
ATOM 1634 O O . GLU A 1 201 ? 102.815 130.713 92.803 1.00 93.50 1481 GLU A O 1
ATOM 1640 N N . SER A 1 202 ? 104.820 131.314 91.967 1.00 90.61 1482 SER A N 1
ATOM 1641 C CA . SER A 1 202 ? 104.266 131.659 90.664 1.00 90.59 1482 SER A CA 1
ATOM 1642 C C . SER A 1 202 ? 103.814 130.433 89.883 1.00 89.19 1482 SER A C 1
ATOM 1643 O O . SER A 1 202 ? 102.988 130.564 88.974 1.00 86.64 1482 SER A O 1
ATOM 1646 N N . GLN A 1 203 ? 104.332 129.253 90.214 1.00 85.03 1483 GLN A N 1
ATOM 1647 C CA . GLN A 1 203 ? 103.990 128.026 89.510 1.00 79.23 1483 GLN A CA 1
ATOM 1648 C C . GLN A 1 203 ? 102.813 127.290 90.133 1.00 76.54 1483 GLN A C 1
ATOM 1649 O O . GLN A 1 203 ? 102.415 126.242 89.618 1.00 79.85 1483 GLN A O 1
ATOM 1655 N N . GLY A 1 204 ? 102.243 127.810 91.212 1.00 75.78 1484 GLY A N 1
ATOM 1656 C CA . GLY A 1 204 ? 101.163 127.125 91.890 1.00 77.41 1484 GLY A CA 1
ATOM 1657 C C . GLY A 1 204 ? 101.670 126.187 92.968 1.00 83.65 1484 GLY A C 1
ATOM 1658 O O . GLY A 1 204 ? 102.751 126.359 93.538 1.00 86.71 1484 GLY A O 1
ATOM 1659 N N . GLU A 1 205 ? 100.861 125.170 93.248 1.00 79.20 1485 GLU A N 1
ATOM 1660 C CA . GLU A 1 205 ? 101.169 124.191 94.278 1.00 74.10 1485 GLU A CA 1
ATOM 1661 C C . GLU A 1 205 ? 101.745 122.921 93.661 1.00 69.07 1485 GLU A C 1
ATOM 1662 O O . GLU A 1 205 ? 101.358 122.508 92.565 1.00 69.43 1485 GLU A O 1
ATOM 1668 N N . LEU A 1 206 ? 102.689 122.315 94.375 1.00 52.99 1486 LEU A N 1
ATOM 1669 C CA . LEU A 1 206 ? 103.254 121.044 93.949 1.00 59.94 1486 LEU A CA 1
ATOM 1670 C C . LEU A 1 206 ? 102.222 119.933 94.099 1.00 69.36 1486 LEU A C 1
ATOM 1671 O O . LEU A 1 206 ? 101.439 119.918 95.052 1.00 68.50 1486 LEU A O 1
ATOM 1676 N N . ILE A 1 207 ? 102.221 118.992 93.151 1.00 67.90 1487 ILE A N 1
ATOM 1677 C CA . ILE A 1 207 ? 101.269 117.889 93.131 1.00 64.67 1487 ILE A CA 1
ATOM 1678 C C . ILE A 1 207 ? 101.975 116.542 93.239 1.00 68.14 1487 ILE A C 1
ATOM 1679 O O . ILE A 1 207 ? 101.568 115.676 94.020 1.00 72.34 1487 ILE A O 1
ATOM 1684 N N . LEU A 1 208 ? 103.042 116.350 92.468 1.00 59.42 1488 LEU A N 1
ATOM 1685 C CA . LEU A 1 208 ? 103.783 115.098 92.493 1.00 62.67 1488 LEU A CA 1
ATOM 1686 C C . LEU A 1 208 ? 105.260 115.377 92.265 1.00 62.21 1488 LEU A C 1
ATOM 1687 O O . LEU A 1 208 ? 105.641 116.408 91.707 1.00 66.09 1488 LEU A O 1
ATOM 1692 N N . GLN A 1 209 ? 106.089 114.434 92.706 1.00 59.28 1489 GLN A N 1
ATOM 1693 C CA . GLN A 1 209 ? 107.517 114.462 92.431 1.00 59.75 1489 GLN A CA 1
ATOM 1694 C C . GLN A 1 209 ? 108.035 113.031 92.426 1.00 61.41 1489 GLN A C 1
ATOM 1695 O O . GLN A 1 209 ? 107.609 112.209 93.240 1.00 59.37 1489 GLN A O 1
ATOM 1701 N N . GLU A 1 210 ? 108.944 112.740 91.499 1.00 69.58 1490 GLU A N 1
ATOM 1702 C CA . GLU A 1 210 ? 109.472 111.393 91.327 1.00 69.05 1490 GLU A CA 1
ATOM 1703 C C . GLU A 1 210 ? 110.701 111.469 90.434 1.00 73.08 1490 GLU A C 1
ATOM 1704 O O . GLU A 1 210 ? 110.890 112.439 89.695 1.00 68.70 1490 GLU A O 1
ATOM 1710 N N . SER A 1 211 ? 111.530 110.433 90.506 1.00 78.50 1491 SER A N 1
ATOM 1711 C CA . SER A 1 211 ? 112.728 110.332 89.686 1.00 77.70 1491 SER A CA 1
ATOM 1712 C C . SER A 1 211 ? 112.479 109.392 88.515 1.00 77.89 1491 SER A C 1
ATOM 1713 O O . SER A 1 211 ? 111.938 108.297 88.690 1.00 80.81 1491 SER A O 1
ATOM 1716 N N . PHE A 1 212 ? 112.885 109.822 87.323 1.00 86.19 1492 PHE A N 1
ATOM 1717 C CA . PHE A 1 212 ? 112.646 109.08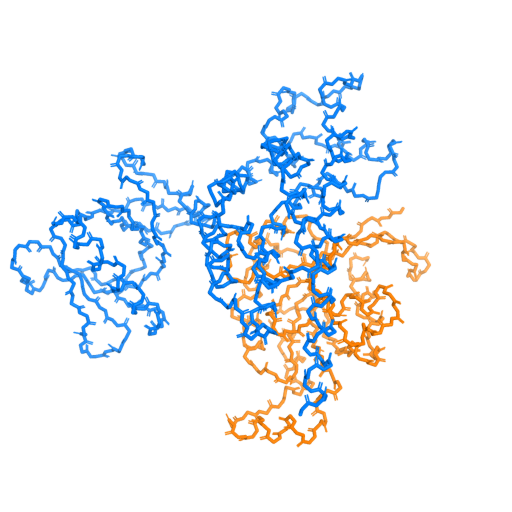0 86.095 1.00 83.94 1492 PHE A CA 1
ATOM 1718 C C . PHE A 1 212 ? 113.928 108.996 85.278 1.00 85.44 1492 PHE A C 1
ATOM 1719 O O . PHE A 1 212 ? 114.889 109.736 85.501 1.00 87.20 1492 PHE A O 1
ATOM 1727 N N . GLN A 1 213 ? 113.929 108.071 84.324 1.00 99.67 1493 GLN A N 1
ATOM 1728 C CA . GLN A 1 213 ? 114.962 107.975 83.301 1.00 100.77 1493 GLN A CA 1
ATOM 1729 C C . GLN A 1 213 ? 114.420 108.627 82.039 1.00 101.68 1493 GLN A C 1
ATOM 1730 O O . GLN A 1 213 ? 113.383 108.203 81.518 1.00 98.45 1493 GLN A O 1
ATOM 1736 N N . VAL A 1 214 ? 115.116 109.651 81.553 1.00 113.85 1494 VAL A N 1
ATOM 1737 C CA . VAL A 1 214 ? 114.623 110.503 80.479 1.00 113.83 1494 VAL A CA 1
ATOM 1738 C C . VAL A 1 214 ? 115.566 110.402 79.290 1.00 113.00 1494 VAL A C 1
ATOM 1739 O O . VAL A 1 214 ? 116.784 110.554 79.441 1.00 112.10 1494 VAL A O 1
ATOM 1743 N N . TRP A 1 215 ? 114.999 110.146 78.113 1.00 118.90 1495 TRP A N 1
ATOM 1744 C CA . TRP A 1 215 ? 115.732 110.185 76.853 1.00 118.12 1495 TRP A CA 1
ATOM 1745 C C . TRP A 1 215 ? 115.463 111.536 76.200 1.00 119.30 1495 TRP A C 1
ATOM 1746 O O . TRP A 1 215 ? 114.346 111.800 75.743 1.00 119.35 1495 TRP A O 1
ATOM 1757 N N . ASP A 1 216 ? 116.480 112.385 76.159 1.00 123.22 1496 ASP A N 1
ATOM 1758 C CA . ASP A 1 216 ? 116.311 113.735 75.636 1.00 122.95 1496 ASP A CA 1
ATOM 1759 C C . ASP A 1 216 ? 116.227 113.697 74.116 1.00 123.05 1496 ASP A C 1
ATOM 1760 O O . ASP A 1 216 ? 117.170 113.230 73.465 1.00 122.32 1496 ASP A O 1
ATOM 1765 N N . PRO A 1 217 ? 115.130 114.173 73.507 1.00 127.89 1497 PRO A N 1
ATOM 1766 C CA . PRO A 1 217 ? 114.975 114.177 72.049 1.00 128.62 1497 PRO A CA 1
ATOM 1767 C C . PRO A 1 217 ? 115.841 115.230 71.365 1.00 128.99 1497 PRO A C 1
ATOM 1768 O O . PRO A 1 217 ? 115.425 115.766 70.338 1.00 129.17 1497 PRO A O 1
ATOM 1772 N N . LYS A 1 223 ? 120.323 108.939 75.048 1.00 119.37 1503 LYS A N 1
ATOM 1773 C CA . LYS A 1 223 ? 120.379 107.931 76.099 1.00 121.59 1503 LYS A CA 1
ATOM 1774 C C . LYS A 1 223 ? 119.578 108.395 77.313 1.00 122.42 1503 LYS A C 1
ATOM 1775 O O . LYS A 1 223 ? 119.286 109.581 77.456 1.00 121.39 1503 LYS A O 1
ATOM 1781 N N . GLY A 1 224 ? 119.217 107.454 78.183 1.00 116.30 1504 GLY A N 1
ATOM 1782 C CA . GLY A 1 224 ? 118.430 107.774 79.357 1.00 112.89 1504 GLY A CA 1
ATOM 1783 C C . GLY A 1 224 ? 119.213 108.502 80.429 1.00 113.00 1504 GLY A C 1
ATOM 1784 O O . GLY A 1 224 ? 120.221 107.991 80.926 1.00 112.10 1504 GLY A O 1
ATOM 1785 N N . ARG A 1 225 ? 118.759 109.698 80.794 1.00 108.86 1505 ARG A N 1
ATOM 1786 C CA . ARG A 1 225 ? 119.392 110.505 81.826 1.00 108.29 1505 ARG A CA 1
ATOM 1787 C C . ARG A 1 225 ? 118.390 110.798 82.933 1.00 105.54 1505 ARG A C 1
ATOM 1788 O O . ARG A 1 225 ? 117.218 111.082 82.665 1.00 103.37 1505 ARG A O 1
ATOM 1796 N N . GLU A 1 226 ? 118.859 110.729 84.177 1.00 100.34 1506 GLU A N 1
ATOM 1797 C CA . GLU A 1 226 ? 117.986 110.936 85.324 1.00 101.00 1506 GLU A CA 1
ATOM 1798 C C . GLU A 1 226 ? 117.545 112.392 85.407 1.00 100.52 1506 GLU A C 1
ATOM 1799 O O . GLU A 1 226 ? 118.369 113.309 85.344 1.00 100.19 1506 GLU A O 1
ATOM 1805 N N . ARG A 1 227 ? 116.237 112.600 85.550 1.00 80.33 1507 ARG A N 1
ATOM 1806 C CA . ARG A 1 227 ? 115.661 113.933 85.687 1.00 73.86 1507 ARG A CA 1
ATOM 1807 C C . ARG A 1 227 ? 114.516 113.863 86.682 1.00 71.50 1507 ARG A C 1
ATOM 1808 O O . ARG A 1 227 ? 113.454 113.321 86.365 1.00 70.88 1507 ARG A O 1
ATOM 1816 N N . HIS A 1 228 ? 114.728 114.396 87.880 1.00 65.86 1508 HIS A N 1
ATOM 1817 C CA . HIS A 1 228 ? 113.657 114.495 88.857 1.00 56.43 1508 HIS A CA 1
ATOM 1818 C C . HIS A 1 228 ? 112.628 115.497 88.354 1.00 64.37 1508 HIS A C 1
ATOM 1819 O O . HIS A 1 228 ? 112.982 116.597 87.916 1.00 78.66 1508 HIS A O 1
ATOM 1826 N N . LEU A 1 229 ? 111.357 115.114 88.398 1.00 63.14 1509 LEU A N 1
ATOM 1827 C CA . LEU A 1 229 ? 110.278 115.938 87.876 1.00 66.27 1509 LEU A CA 1
ATOM 1828 C C . LEU A 1 229 ? 109.444 116.507 89.013 1.00 63.82 1509 LEU A C 1
ATOM 1829 O O . LEU A 1 229 ? 109.120 115.805 89.975 1.00 56.24 1509 LEU A O 1
ATOM 1834 N N . PHE A 1 230 ? 109.106 117.786 88.893 1.00 55.06 1510 PHE A N 1
ATOM 1835 C CA . PHE A 1 230 ? 108.173 118.447 89.793 1.00 51.35 1510 PHE A CA 1
ATOM 1836 C C . PHE A 1 230 ? 106.965 118.898 88.988 1.00 47.11 1510 PHE A C 1
ATOM 1837 O O . PHE A 1 230 ? 107.112 119.614 87.996 1.00 49.80 1510 PHE A O 1
ATOM 1845 N N . LEU A 1 231 ? 105.778 118.484 89.412 1.00 53.64 1511 LEU A N 1
ATOM 1846 C CA . LEU A 1 231 ? 104.546 118.792 88.692 1.00 60.33 1511 LEU A CA 1
ATOM 1847 C C . LEU A 1 231 ? 103.787 119.859 89.469 1.00 67.70 1511 LEU A C 1
ATOM 1848 O O . LEU A 1 231 ? 103.104 119.559 90.450 1.00 73.33 1511 LEU A O 1
ATOM 1853 N N . PHE A 1 232 ? 103.902 121.107 89.032 1.00 64.49 1512 PHE A N 1
ATOM 1854 C CA . PHE A 1 232 ? 103.097 122.168 89.606 1.00 60.31 1512 PHE A CA 1
ATOM 1855 C C . PHE A 1 232 ? 101.828 122.349 88.778 1.00 61.90 1512 PHE A C 1
ATOM 1856 O O . PHE A 1 232 ? 101.667 121.766 87.704 1.00 63.78 1512 PHE A O 1
ATOM 1864 N N . GLU A 1 233 ? 100.911 123.169 89.295 1.00 81.17 1513 GLU A N 1
ATOM 1865 C CA . GLU A 1 233 ? 99.636 123.369 88.614 1.00 81.37 1513 GLU A CA 1
ATOM 1866 C C . GLU A 1 233 ? 99.817 124.008 87.244 1.00 82.77 1513 GLU A C 1
ATOM 1867 O O . GLU A 1 233 ? 98.967 123.834 86.363 1.00 87.41 1513 GLU A O 1
ATOM 1873 N N . MET A 1 234 ? 100.907 124.745 87.040 1.00 89.32 1514 MET A N 1
ATOM 1874 C CA . MET A 1 234 ? 101.110 125.484 85.805 1.00 93.83 1514 MET A CA 1
ATOM 1875 C C . MET A 1 234 ? 102.402 125.135 85.079 1.00 90.81 1514 MET A C 1
ATOM 1876 O O . MET A 1 234 ? 102.694 125.753 84.049 1.00 93.95 1514 MET A O 1
ATOM 1881 N N . SER A 1 235 ? 103.181 124.174 85.569 1.00 74.10 1515 SER A N 1
ATOM 1882 C CA . SER A 1 235 ? 104.450 123.854 84.931 1.00 74.35 1515 SER A CA 1
ATOM 1883 C C . SER A 1 235 ? 104.881 122.445 85.313 1.00 78.69 1515 SER A C 1
ATOM 1884 O O . SER A 1 235 ? 104.363 121.841 86.255 1.00 83.14 1515 SER A O 1
ATOM 1887 N N . LEU A 1 236 ? 105.838 121.927 84.549 1.00 69.17 1516 LEU A N 1
ATOM 1888 C CA . LEU A 1 236 ? 106.519 120.679 84.867 1.00 70.06 1516 LEU A CA 1
ATOM 1889 C C . LEU A 1 236 ? 108.014 120.942 84.789 1.00 71.24 1516 LEU A C 1
ATOM 1890 O O . LEU A 1 236 ? 108.520 121.330 83.733 1.00 71.00 1516 LEU A O 1
ATOM 1895 N N . VAL A 1 237 ? 108.716 120.730 85.897 1.00 61.32 1517 VAL A N 1
ATOM 1896 C CA . VAL A 1 237 ? 110.117 121.110 86.038 1.00 58.85 1517 VAL A CA 1
ATOM 1897 C C . VAL A 1 237 ? 110.975 119.854 85.984 1.00 57.67 1517 VAL A C 1
ATOM 1898 O O . VAL A 1 237 ? 110.821 118.952 86.818 1.00 49.78 1517 VAL A O 1
ATOM 1902 N N . PHE A 1 238 ? 111.869 119.800 84.999 1.00 65.02 1518 PHE A N 1
ATOM 1903 C CA . PHE A 1 238 ? 112.897 118.772 84.903 1.00 64.64 1518 PHE A CA 1
ATOM 1904 C C . PHE A 1 238 ? 114.159 119.310 85.564 1.00 58.96 1518 PHE A C 1
ATOM 1905 O O . PHE A 1 238 ? 114.687 120.347 85.140 1.00 70.79 1518 PHE A O 1
ATOM 1913 N N . SER A 1 239 ? 114.647 118.612 86.587 1.00 40.94 1519 SER A N 1
ATOM 1914 C CA . SER A 1 239 ? 115.822 119.051 87.322 1.00 46.10 1519 SER A CA 1
ATOM 1915 C C . SER A 1 239 ? 116.762 117.881 87.561 1.00 52.85 1519 SER A C 1
ATOM 1916 O O . SER A 1 239 ? 116.329 116.795 87.949 1.00 66.78 1519 SER A O 1
ATOM 1919 N N . LYS A 1 240 ? 118.048 118.108 87.324 1.00 65.22 1520 LYS A N 1
ATOM 1920 C CA . LYS A 1 240 ? 119.056 117.112 87.644 1.00 69.99 1520 LYS A CA 1
ATOM 1921 C C . LYS A 1 240 ? 119.300 117.078 89.150 1.00 63.79 1520 LYS A C 1
ATOM 1922 O O . LYS A 1 240 ? 119.033 118.044 89.869 1.00 71.66 1520 LYS A O 1
ATOM 1928 N N . GLU A 1 241 ? 119.809 115.945 89.628 1.00 75.79 1521 GLU A N 1
ATOM 1929 C CA . GLU A 1 241 ? 120.207 115.787 91.020 1.00 84.31 1521 GLU A CA 1
ATOM 1930 C C . GLU A 1 241 ? 121.712 115.579 91.080 1.00 83.65 1521 GLU A C 1
ATOM 1931 O O . GLU A 1 241 ? 122.246 114.687 90.412 1.00 85.16 1521 GLU A O 1
ATOM 1937 N N . VAL A 1 242 ? 122.393 116.402 91.878 1.00 87.21 1522 VAL A N 1
ATOM 1938 C CA . VAL A 1 242 ? 123.842 116.357 92.003 1.00 88.38 1522 VAL A CA 1
ATOM 1939 C C . VAL A 1 242 ? 124.210 116.333 93.480 1.00 91.22 1522 VAL A C 1
ATOM 1940 O O . VAL A 1 242 ? 123.402 116.651 94.354 1.00 92.07 1522 VAL A O 1
ATOM 1944 N N . LYS A 1 243 ? 125.453 115.945 93.747 1.00 93.61 1523 LYS A N 1
ATOM 1945 C CA . LYS A 1 243 ? 125.967 115.899 95.111 1.00 91.62 1523 LYS A CA 1
ATOM 1946 C C . LYS A 1 243 ? 126.355 117.291 95.597 1.00 88.04 1523 LYS A C 1
ATOM 1947 O O . LYS A 1 243 ? 127.516 117.546 95.915 1.00 85.05 1523 LYS A O 1
ATOM 1953 N N . ARG A 1 248 ? 125.445 115.848 99.283 1.00 98.82 1528 ARG A N 1
ATOM 1954 C CA . ARG A 1 248 ? 124.070 116.143 99.669 1.00 95.72 1528 ARG A CA 1
ATOM 1955 C C . ARG A 1 248 ? 123.106 115.857 98.524 1.00 95.18 1528 ARG A C 1
ATOM 1956 O O . ARG A 1 248 ? 123.492 115.285 97.505 1.00 93.25 1528 ARG A O 1
ATOM 1964 N N . SER A 1 249 ? 121.849 116.256 98.698 1.00 90.76 1529 SER A N 1
ATOM 1965 C CA . SER A 1 249 ? 120.789 116.006 97.723 1.00 92.23 1529 SER A CA 1
ATOM 1966 C C . SER A 1 249 ? 120.167 117.345 97.337 1.00 92.35 1529 SER A C 1
ATOM 1967 O O . SER A 1 249 ? 119.182 117.784 97.936 1.00 91.65 1529 SER A O 1
ATOM 1970 N N . LYS A 1 250 ? 120.745 117.989 96.329 1.00 85.94 1530 LYS A N 1
ATOM 1971 C CA . LYS A 1 250 ? 120.244 119.251 95.809 1.00 83.28 1530 LYS A CA 1
ATOM 1972 C C . LYS A 1 250 ? 119.882 119.088 94.340 1.00 85.32 1530 LYS A C 1
ATOM 1973 O O . LYS A 1 250 ? 120.536 118.347 93.600 1.00 83.42 1530 LYS A O 1
ATOM 1979 N N . TYR A 1 251 ? 118.829 119.786 93.928 1.00 68.51 1531 TYR A N 1
ATOM 1980 C CA . TYR A 1 251 ? 118.283 119.684 92.582 1.00 54.99 1531 TYR A CA 1
ATOM 1981 C C . TYR A 1 251 ? 118.658 120.923 91.783 1.00 66.16 1531 TYR A C 1
ATOM 1982 O O . TYR A 1 251 ? 118.423 122.049 92.233 1.00 78.81 1531 TYR A O 1
ATOM 1991 N N . LEU A 1 252 ? 119.235 120.715 90.602 1.00 67.93 1532 LEU A N 1
ATOM 1992 C CA . LEU A 1 252 ? 119.622 121.802 89.712 1.00 62.95 1532 LEU A CA 1
ATOM 1993 C C . LEU A 1 252 ? 118.554 121.973 88.639 1.00 62.03 1532 LEU A C 1
ATOM 1994 O O . LEU A 1 252 ? 118.291 121.044 87.869 1.00 75.29 1532 LEU A O 1
ATOM 1999 N N . TYR A 1 253 ? 117.951 123.157 88.588 1.00 47.64 1533 TYR A N 1
ATOM 2000 C CA . TYR A 1 253 ? 116.905 123.436 87.613 1.00 53.53 1533 TYR A CA 1
ATOM 2001 C C . TYR A 1 253 ? 117.463 123.353 86.200 1.00 65.55 1533 TYR A C 1
ATOM 2002 O O . TYR A 1 253 ? 118.341 124.135 85.824 1.00 68.54 1533 TYR A O 1
ATOM 2011 N N . LYS A 1 254 ? 116.948 122.407 85.415 1.00 73.73 1534 LYS A N 1
ATOM 2012 C CA . LYS A 1 254 ? 117.405 122.196 84.046 1.00 64.72 1534 LYS A CA 1
ATOM 2013 C C . LYS A 1 254 ? 116.445 122.763 83.009 1.00 63.72 1534 LYS A C 1
ATOM 2014 O O . LYS A 1 254 ? 116.869 123.513 82.125 1.00 70.89 1534 LYS A O 1
ATOM 2020 N N . SER A 1 255 ? 115.161 122.426 83.093 1.00 60.57 1535 SER A N 1
ATOM 2021 C CA . SER A 1 255 ? 114.207 122.909 82.101 1.00 65.04 1535 SER A CA 1
ATOM 2022 C C . SER A 1 255 ? 112.807 122.881 82.693 1.00 65.38 1535 SER A C 1
ATOM 2023 O O . SER A 1 255 ? 112.566 122.283 83.742 1.00 66.46 1535 SER A O 1
ATOM 2026 N N . LYS A 1 256 ? 111.881 123.544 82.005 1.00 75.80 1536 LYS A N 1
ATOM 2027 C CA . LYS A 1 256 ? 110.480 123.518 82.394 1.00 78.13 1536 LYS A CA 1
ATOM 2028 C C . LYS A 1 256 ? 109.607 123.455 81.150 1.00 81.33 1536 LYS A C 1
ATOM 2029 O O . LYS A 1 256 ? 109.996 123.908 80.071 1.00 80.97 1536 LYS A O 1
ATOM 2035 N N . LEU A 1 257 ? 108.421 122.876 81.316 1.00 85.08 1537 LEU A N 1
ATOM 2036 C CA . LEU A 1 257 ? 107.434 122.758 80.253 1.00 86.80 1537 LEU A CA 1
ATOM 2037 C C . LEU A 1 257 ? 106.109 123.316 80.743 1.00 89.02 1537 LEU A C 1
ATOM 2038 O O . LEU A 1 257 ? 105.657 122.975 81.840 1.00 86.44 1537 LEU A O 1
ATOM 2043 N N . PHE A 1 258 ? 105.494 124.173 79.933 1.00 98.16 1538 PHE A N 1
ATOM 2044 C CA . PHE A 1 258 ? 104.178 124.696 80.265 1.00 97.50 1538 PHE A CA 1
ATOM 2045 C C . PHE A 1 258 ? 103.126 123.615 80.054 1.00 98.72 1538 PHE A C 1
ATOM 2046 O O . PHE A 1 258 ? 103.107 122.945 79.018 1.00 97.46 1538 PHE A O 1
ATOM 2054 N N . THR A 1 259 ? 102.248 123.446 81.045 1.00 100.21 1539 THR A N 1
ATOM 2055 C CA . THR A 1 259 ? 101.305 122.334 81.021 1.00 100.08 1539 THR A CA 1
ATOM 2056 C C . THR A 1 259 ? 100.245 122.500 79.940 1.00 103.18 1539 THR A C 1
ATOM 2057 O O . THR A 1 259 ? 99.735 121.500 79.421 1.00 104.63 1539 THR A O 1
ATOM 2061 N N . SER A 1 260 ? 99.895 123.740 79.592 1.00 103.01 1540 SER A N 1
ATOM 2062 C CA . SER A 1 260 ? 98.854 123.961 78.592 1.00 100.54 1540 SER A CA 1
ATOM 2063 C C . SER A 1 260 ? 99.262 123.400 77.236 1.00 101.50 1540 SER A C 1
ATOM 2064 O O . SER A 1 260 ? 98.429 122.850 76.506 1.00 100.51 1540 SER A O 1
ATOM 2067 N N . GLU A 1 261 ? 100.538 123.527 76.882 1.00 114.63 1541 GLU A N 1
ATOM 2068 C CA . GLU A 1 261 ? 101.057 123.031 75.616 1.00 116.12 1541 GLU A CA 1
ATOM 2069 C C . GLU A 1 261 ? 101.486 121.571 75.680 1.00 116.42 1541 GLU A C 1
ATOM 2070 O O . GLU A 1 261 ? 101.943 121.029 74.668 1.00 116.48 1541 GLU A O 1
ATOM 2076 N N . LEU A 1 262 ? 101.352 120.925 76.834 1.00 107.06 1542 LEU A N 1
ATOM 2077 C CA . LEU A 1 262 ? 101.864 119.576 77.018 1.00 106.71 1542 LEU A CA 1
ATOM 2078 C C . LEU A 1 262 ? 100.853 118.534 76.551 1.00 107.24 1542 LEU A C 1
ATOM 2079 O O . LEU A 1 262 ? 99.638 118.732 76.630 1.00 107.56 1542 LEU A O 1
ATOM 2084 N N . GLY A 1 263 ? 101.375 117.418 76.060 1.00 112.36 1543 GLY A N 1
ATOM 2085 C CA . GLY A 1 263 ? 100.544 116.302 75.650 1.00 113.93 1543 GLY A CA 1
ATOM 2086 C C . GLY A 1 263 ? 101.236 114.996 75.974 1.00 114.70 1543 GLY A C 1
ATOM 2087 O O . GLY A 1 263 ? 102.466 114.919 76.030 1.00 113.53 1543 GLY A O 1
ATOM 2088 N N . VAL A 1 264 ? 100.428 113.956 76.177 1.00 115.00 1544 VAL A N 1
ATOM 2089 C CA . VAL A 1 264 ? 100.895 112.697 76.745 1.00 115.04 1544 VAL A CA 1
ATOM 2090 C C . VAL A 1 264 ? 100.630 111.557 75.771 1.00 114.81 1544 VAL A C 1
ATOM 2091 O O . VAL A 1 264 ? 99.552 111.473 75.171 1.00 112.91 1544 VAL A O 1
ATOM 2095 N N . THR A 1 265 ? 101.622 110.683 75.620 1.00 116.51 1545 THR A N 1
ATOM 2096 C CA . THR A 1 265 ? 101.479 109.398 74.949 1.00 116.08 1545 THR A CA 1
ATOM 2097 C C . THR A 1 265 ? 101.626 108.309 76.003 1.00 115.18 1545 THR A C 1
ATOM 2098 O O . THR A 1 265 ? 102.691 108.176 76.618 1.00 115.19 1545 THR A O 1
ATOM 2102 N N . GLU A 1 266 ? 100.558 107.534 76.206 1.00 111.10 1546 GLU A N 1
ATOM 2103 C CA . GLU A 1 266 ? 100.509 106.604 77.329 1.00 112.48 1546 GLU A CA 1
ATOM 2104 C C . GLU A 1 266 ? 101.228 105.294 77.025 1.00 112.07 1546 GLU A C 1
ATOM 2105 O O . GLU A 1 266 ? 101.932 104.759 77.888 1.00 112.41 1546 GLU A O 1
ATOM 2111 N N . HIS A 1 267 ? 101.069 104.763 75.818 1.00 120.01 1547 HIS A N 1
ATOM 2112 C CA . HIS A 1 267 ? 101.622 103.463 75.458 1.00 119.40 1547 HIS A CA 1
ATOM 2113 C C . HIS A 1 267 ? 102.801 103.659 74.515 1.00 120.45 1547 HIS A C 1
ATOM 2114 O O . HIS A 1 267 ? 102.647 104.234 73.433 1.00 120.13 1547 HIS A O 1
ATOM 2121 N N . VAL A 1 268 ? 103.970 103.178 74.929 1.00 123.73 1548 VAL A N 1
ATOM 2122 C CA . VAL A 1 268 ? 105.187 103.229 74.128 1.00 124.21 1548 VAL A CA 1
ATOM 2123 C C . VAL A 1 268 ? 105.715 101.810 73.978 1.00 125.21 1548 VAL A C 1
ATOM 2124 O O . VAL A 1 268 ? 105.920 101.111 74.977 1.00 124.64 1548 VAL A O 1
ATOM 2128 N N . GLU A 1 269 ? 105.934 101.390 72.736 1.00 128.54 1549 GLU A N 1
ATOM 2129 C CA . GLU A 1 269 ? 106.395 100.037 72.474 1.00 128.94 1549 GLU A CA 1
ATOM 2130 C C . GLU A 1 269 ? 107.845 99.862 72.918 1.00 129.31 1549 GLU A C 1
ATOM 2131 O O . GLU A 1 269 ? 108.615 100.820 73.026 1.00 129.43 1549 GLU A O 1
ATOM 2137 N N . GLY A 1 270 ? 108.211 98.607 73.178 1.00 125.42 1550 GLY A N 1
ATOM 2138 C CA . GLY A 1 270 ? 109.545 98.245 73.595 1.00 125.71 1550 GLY A CA 1
ATOM 2139 C C . GLY A 1 270 ? 109.723 98.099 75.092 1.00 126.09 1550 GLY A C 1
ATOM 2140 O O . GLY A 1 270 ? 110.682 97.449 75.526 1.00 126.26 1550 GLY A O 1
ATOM 2141 N N . ASP A 1 271 ? 108.824 98.676 75.889 1.00 120.47 1551 ASP A N 1
ATOM 2142 C CA . ASP A 1 271 ? 108.897 98.580 77.342 1.00 118.17 1551 ASP A CA 1
ATOM 2143 C C . ASP A 1 271 ? 107.566 99.001 77.952 1.00 117.82 1551 ASP A C 1
ATOM 2144 O O . ASP A 1 271 ? 106.978 100.005 77.529 1.00 117.73 1551 ASP A O 1
ATOM 2149 N N . PRO A 1 272 ? 107.055 98.262 78.941 1.00 116.14 1552 PRO A N 1
ATOM 2150 C CA . PRO A 1 272 ? 105.769 98.629 79.549 1.00 115.67 1552 PRO A CA 1
ATOM 2151 C C . PRO A 1 272 ? 105.853 99.774 80.544 1.00 116.52 1552 PRO A C 1
ATOM 2152 O O . PRO A 1 272 ? 104.804 100.262 80.985 1.00 117.99 1552 PRO A O 1
ATOM 2156 N N . CYS A 1 273 ? 107.053 100.216 80.914 1.00 112.53 1553 CYS A N 1
ATOM 2157 C CA . CYS A 1 273 ? 107.228 101.267 81.907 1.00 112.48 1553 CYS A CA 1
ATOM 2158 C C . CYS A 1 273 ? 107.617 102.607 81.294 1.00 111.26 1553 CYS A C 1
ATOM 2159 O O . CYS A 1 273 ? 108.110 103.481 82.013 1.00 112.86 1553 CYS A O 1
ATOM 2162 N N . LYS A 1 274 ? 107.411 102.793 79.994 1.00 107.59 1554 LYS A N 1
ATOM 2163 C CA . LYS A 1 274 ? 107.795 104.018 79.308 1.00 108.53 1554 LYS A CA 1
ATOM 2164 C C . LYS A 1 274 ? 106.562 104.779 78.839 1.00 110.34 1554 LYS A C 1
ATOM 2165 O O . LYS A 1 274 ? 105.572 104.177 78.412 1.00 111.15 1554 LYS A O 1
ATOM 2171 N N . PHE A 1 275 ? 106.632 106.106 78.923 1.00 103.96 1555 PHE A N 1
ATOM 2172 C CA . PHE A 1 275 ? 105.576 106.980 78.432 1.00 99.77 1555 PHE A CA 1
ATOM 2173 C C . PHE A 1 275 ? 106.210 108.254 77.895 1.00 101.27 1555 PHE A C 1
ATOM 2174 O O . PHE A 1 275 ? 107.317 108.632 78.286 1.00 100.95 1555 PHE A O 1
ATOM 2182 N N . ALA A 1 276 ? 105.498 108.928 76.996 1.00 114.19 1556 ALA A N 1
ATOM 2183 C CA . ALA A 1 276 ? 106.067 110.053 76.271 1.00 118.64 1556 ALA A CA 1
ATOM 2184 C C . ALA A 1 276 ? 105.332 111.347 76.591 1.00 117.45 1556 ALA A C 1
ATOM 2185 O O . ALA A 1 276 ? 104.124 111.356 76.837 1.00 115.51 1556 ALA A O 1
ATOM 2187 N N . LEU A 1 277 ? 106.085 112.442 76.575 1.00 113.55 1557 LEU A N 1
ATOM 2188 C CA . LEU A 1 277 ? 105.551 113.788 76.701 1.00 112.63 1557 LEU A CA 1
ATOM 2189 C C . LEU A 1 277 ? 106.021 114.612 75.512 1.00 114.24 1557 LEU A C 1
ATOM 2190 O O . LEU A 1 277 ? 107.163 114.484 75.062 1.00 111.97 1557 LEU A O 1
ATOM 2195 N N . TRP A 1 278 ? 105.131 115.461 75.005 1.00 123.49 1558 TRP A N 1
ATOM 2196 C CA . TRP A 1 278 ? 105.449 116.273 73.841 1.00 122.86 1558 TRP A CA 1
ATOM 2197 C C . TRP A 1 278 ? 104.830 117.652 74.004 1.00 122.43 1558 TRP A C 1
ATOM 2198 O O . TRP A 1 278 ? 103.937 117.862 74.827 1.00 122.11 1558 TRP A O 1
ATOM 2209 N N . VAL A 1 279 ? 105.327 118.597 73.208 1.00 124.73 1559 VAL A N 1
ATOM 2210 C CA . VAL A 1 279 ? 104.861 119.975 73.237 1.00 125.87 1559 VAL A CA 1
ATOM 2211 C C . VAL A 1 279 ? 104.478 120.391 71.825 1.00 128.11 1559 VAL A C 1
ATOM 2212 O O . VAL A 1 279 ? 104.893 119.784 70.835 1.00 127.78 1559 VAL A O 1
ATOM 2216 N N . GLY A 1 280 ? 103.672 121.444 71.743 1.00 133.80 1560 GLY A N 1
ATOM 2217 C CA . GLY A 1 280 ? 103.170 121.929 70.477 1.00 133.41 1560 GLY A CA 1
ATOM 2218 C C . GLY A 1 280 ? 101.860 121.272 70.080 1.00 134.06 1560 GLY A C 1
ATOM 2219 O O . GLY A 1 280 ? 101.423 120.268 70.647 1.00 132.63 1560 GLY A O 1
ATOM 2220 N N . ARG A 1 281 ? 101.218 121.871 69.074 1.00 141.09 1561 ARG A N 1
ATOM 2221 C CA . ARG A 1 281 ? 99.938 121.354 68.600 1.00 141.21 1561 ARG A CA 1
ATOM 2222 C C . ARG A 1 281 ? 100.093 119.967 67.987 1.00 141.81 1561 ARG A C 1
ATOM 2223 O O . ARG A 1 281 ? 99.271 119.076 68.231 1.00 141.91 1561 ARG A O 1
ATOM 2231 N N . THR A 1 282 ? 101.141 119.765 67.188 1.00 146.11 1562 THR A N 1
ATOM 2232 C CA . THR A 1 282 ? 101.349 118.501 66.499 1.00 146.45 1562 THR A CA 1
ATOM 2233 C C . THR A 1 282 ? 102.399 117.683 67.231 1.00 145.40 1562 THR A C 1
ATOM 2234 O O . THR A 1 282 ? 103.539 118.151 67.380 1.00 145.04 1562 THR A O 1
ATOM 2238 N N . PRO A 1 283 ? 102.075 116.478 67.706 1.00 143.09 1563 PRO A N 1
ATOM 2239 C CA . PRO A 1 283 ? 103.096 115.639 68.350 1.00 142.91 1563 PRO A CA 1
ATOM 2240 C C . PRO A 1 283 ? 104.093 115.080 67.347 1.00 143.43 1563 PRO A C 1
ATOM 2241 O O . PRO A 1 283 ? 104.101 113.875 67.075 1.00 142.59 1563 PRO A O 1
ATOM 2245 N N . THR A 1 284 ? 104.935 115.947 66.793 1.00 147.34 1564 THR A N 1
ATOM 2246 C CA . THR A 1 284 ? 105.900 115.522 65.788 1.00 146.68 1564 THR A CA 1
ATOM 2247 C C . THR A 1 284 ? 106.948 114.602 66.401 1.00 147.59 1564 THR A C 1
ATOM 2248 O O . THR A 1 284 ? 107.366 114.784 67.548 1.00 147.87 1564 THR A O 1
ATOM 2252 N N . SER A 1 285 ? 107.376 113.610 65.624 1.00 147.40 1565 SER A N 1
ATOM 2253 C CA . SER A 1 285 ? 108.379 112.667 66.090 1.00 146.25 1565 SER A CA 1
ATOM 2254 C C . SER A 1 285 ? 109.744 113.347 66.193 1.00 146.89 1565 SER A C 1
ATOM 2255 O O . SER A 1 285 ? 109.949 114.472 65.727 1.00 146.39 1565 SER A O 1
ATOM 22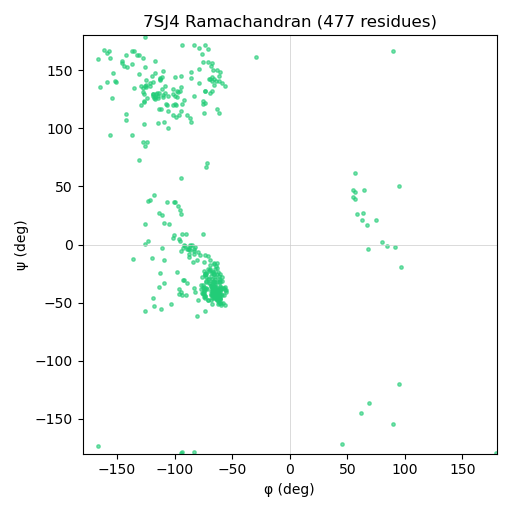58 N N . ASP A 1 286 ? 110.679 112.647 66.837 1.00 149.00 1566 ASP A N 1
ATOM 2259 C CA . ASP A 1 286 ? 112.050 113.074 67.111 1.00 149.28 1566 ASP A CA 1
ATOM 2260 C C . ASP A 1 286 ? 112.107 114.219 68.116 1.00 148.65 1566 ASP A C 1
ATOM 2261 O O . ASP A 1 286 ? 113.207 114.626 68.511 1.00 148.63 1566 ASP A O 1
ATOM 2266 N N . ASN A 1 287 ? 110.966 114.744 68.551 1.00 144.00 1567 ASN A N 1
ATOM 2267 C CA . ASN A 1 287 ? 110.885 115.762 69.590 1.00 143.22 1567 ASN A CA 1
ATOM 2268 C C . ASN A 1 287 ? 110.032 115.261 70.748 1.00 142.01 1567 ASN A C 1
ATOM 2269 O O . ASN A 1 287 ? 109.252 116.007 71.344 1.00 141.81 1567 ASN A O 1
ATOM 2274 N N . LYS A 1 288 ? 110.175 113.980 71.073 1.00 134.19 1568 LYS A N 1
ATOM 2275 C CA . LYS A 1 288 ? 109.372 113.321 72.092 1.00 134.32 1568 LYS A CA 1
ATOM 2276 C C . LYS A 1 288 ? 110.244 113.010 73.300 1.00 133.15 1568 LYS A C 1
ATOM 2277 O O . LYS A 1 288 ? 111.304 112.390 73.163 1.00 131.61 1568 LYS A O 1
ATOM 2283 N N . ILE A 1 289 ? 109.795 113.439 74.474 1.00 116.14 1569 ILE A N 1
ATOM 2284 C CA . ILE A 1 289 ? 110.505 113.192 75.723 1.00 114.41 1569 ILE A CA 1
ATOM 2285 C C . ILE A 1 289 ? 110.010 111.863 76.279 1.00 115.63 1569 ILE A C 1
ATOM 2286 O O . ILE A 1 289 ? 108.860 111.750 76.705 1.00 115.71 1569 ILE A O 1
ATOM 2291 N N . VAL A 1 290 ? 110.876 110.855 76.278 1.00 115.36 1570 VAL A N 1
ATOM 2292 C CA . VAL A 1 290 ? 110.525 109.517 76.738 1.00 113.27 1570 VAL A CA 1
ATOM 2293 C C . VAL A 1 290 ? 110.995 109.363 78.176 1.00 110.71 1570 VAL A C 1
ATOM 2294 O O . VAL A 1 290 ? 112.168 109.611 78.484 1.00 110.05 1570 VAL A O 1
ATOM 2298 N N . LEU A 1 291 ? 110.083 108.961 79.061 1.00 101.58 1571 LEU A N 1
ATOM 2299 C CA . LEU A 1 291 ? 110.388 108.780 80.470 1.00 105.41 1571 LEU A CA 1
ATOM 2300 C C . LEU A 1 291 ? 110.005 107.370 80.893 1.00 106.02 1571 LEU A C 1
ATOM 2301 O O . LEU A 1 291 ? 108.922 106.882 80.555 1.00 104.12 1571 LEU A O 1
ATOM 2306 N N . LYS A 1 292 ? 110.892 106.731 81.648 1.00 103.08 1572 LYS A N 1
ATOM 2307 C CA . LYS A 1 292 ? 110.707 105.362 82.112 1.00 99.61 1572 LYS A CA 1
ATOM 2308 C C . LYS A 1 292 ? 110.357 105.378 83.594 1.00 101.25 1572 LYS A C 1
ATOM 2309 O O . LYS A 1 292 ? 111.181 105.772 84.426 1.00 105.80 1572 LYS A O 1
ATOM 2315 N N . ALA A 1 293 ? 109.142 104.944 83.920 1.00 97.99 1573 ALA A N 1
ATOM 2316 C CA . ALA A 1 293 ? 108.712 104.871 85.306 1.00 96.93 1573 ALA A CA 1
ATOM 2317 C C . ALA A 1 293 ? 109.342 103.668 86.003 1.00 100.01 1573 ALA A C 1
ATOM 2318 O O . ALA A 1 293 ? 109.864 102.749 85.367 1.00 103.89 1573 ALA A O 1
ATOM 2320 N N . SER A 1 294 ? 109.289 103.687 87.336 1.00 105.75 1574 SER A N 1
ATOM 2321 C CA . SER A 1 294 ? 109.850 102.597 88.125 1.00 107.79 1574 SER A CA 1
ATOM 2322 C C . SER A 1 294 ? 108.893 101.422 88.278 1.00 108.29 1574 SER A C 1
ATOM 2323 O O . SER A 1 294 ? 109.329 100.334 88.667 1.00 105.73 1574 SER A O 1
ATOM 2326 N N . SER A 1 295 ? 107.611 101.614 87.982 1.00 109.54 1575 SER A N 1
ATOM 2327 C CA . SER A 1 295 ? 106.622 100.553 88.114 1.00 105.78 1575 SER A CA 1
ATOM 2328 C C . SER A 1 295 ? 105.399 100.927 87.291 1.00 107.24 1575 SER A C 1
ATOM 2329 O O . SER A 1 295 ? 105.252 102.065 86.841 1.00 110.28 1575 SER A O 1
ATOM 2332 N N . ILE A 1 296 ? 104.519 99.943 87.096 1.00 107.98 1576 ILE A N 1
ATOM 2333 C CA . ILE A 1 296 ? 103.283 100.191 86.361 1.00 106.63 1576 ILE A CA 1
ATOM 2334 C C . ILE A 1 296 ? 102.374 101.132 87.142 1.00 106.88 1576 ILE A C 1
ATOM 2335 O O . ILE A 1 296 ? 101.730 102.016 86.563 1.00 107.27 1576 ILE A O 1
ATOM 2340 N N . GLU A 1 297 ? 102.300 100.957 88.464 1.00 106.62 1577 GLU A N 1
ATOM 2341 C CA . GLU A 1 297 ? 101.445 101.819 89.276 1.00 109.13 1577 GLU A CA 1
ATOM 2342 C C . GLU A 1 297 ? 101.920 103.266 89.243 1.00 110.65 1577 GLU A C 1
ATOM 2343 O O . GLU A 1 297 ? 101.105 104.191 89.136 1.00 108.02 1577 GLU A O 1
ATOM 2349 N N . ASN A 1 298 ? 103.234 103.484 89.341 1.00 104.99 1578 ASN A N 1
ATOM 2350 C CA . ASN A 1 298 ? 103.763 104.841 89.250 1.00 99.78 1578 ASN A CA 1
ATOM 2351 C C . ASN A 1 298 ? 103.445 105.460 87.897 1.00 101.06 1578 ASN A C 1
ATOM 2352 O O . ASN A 1 298 ? 103.043 106.627 87.818 1.00 105.05 1578 ASN A O 1
ATOM 2357 N N . LYS A 1 299 ? 103.618 104.689 86.822 1.00 98.38 1579 LYS A N 1
ATOM 2358 C CA . LYS A 1 299 ? 103.322 105.193 85.486 1.00 99.14 1579 LYS A CA 1
ATOM 2359 C C . LYS A 1 299 ? 101.853 105.574 85.358 1.00 100.33 1579 LYS A C 1
ATOM 2360 O O . LYS A 1 299 ? 101.524 106.646 84.839 1.00 100.22 1579 LYS A O 1
ATOM 2366 N N . GLN A 1 300 ? 100.954 104.713 85.840 1.00 97.87 1580 GLN A N 1
ATOM 2367 C CA . GLN A 1 300 ? 99.526 105.003 85.742 1.00 98.05 1580 GLN A CA 1
ATOM 2368 C C . GLN A 1 300 ? 99.147 106.225 86.569 1.00 101.52 1580 GLN A C 1
ATOM 2369 O O . GLN A 1 300 ? 98.361 107.067 86.116 1.00 102.20 1580 GLN A O 1
ATOM 2375 N N . ASP A 1 301 ? 99.690 106.340 87.784 1.00 96.18 1581 ASP A N 1
ATOM 2376 C CA . ASP A 1 301 ? 99.386 107.495 88.622 1.00 94.77 1581 ASP A CA 1
ATOM 2377 C C . ASP A 1 301 ? 99.879 108.785 87.980 1.00 89.40 1581 ASP A C 1
ATOM 2378 O O . ASP A 1 301 ? 99.166 109.799 87.973 1.00 87.93 1581 ASP A O 1
ATOM 2383 N N . TRP A 1 302 ? 101.098 108.767 87.433 1.00 80.01 1582 TRP A N 1
ATOM 2384 C CA . TRP A 1 302 ? 101.622 109.950 86.763 1.00 79.70 1582 TRP A CA 1
ATOM 2385 C C . TRP A 1 302 ? 100.789 110.306 85.540 1.00 82.16 1582 TRP A C 1
ATOM 2386 O O . TRP A 1 302 ? 100.510 111.485 85.297 1.00 84.13 1582 TRP A O 1
ATOM 2397 N N . ILE A 1 303 ? 100.374 109.303 84.762 1.00 87.96 1583 ILE A N 1
ATOM 2398 C CA . ILE A 1 303 ? 99.538 109.569 83.594 1.00 87.56 1583 ILE A CA 1
ATOM 2399 C C . ILE A 1 303 ? 98.232 110.226 84.020 1.00 88.76 1583 ILE A C 1
ATOM 2400 O O . ILE A 1 303 ? 97.799 111.226 83.434 1.00 87.37 1583 ILE A O 1
ATOM 2405 N N . LYS A 1 304 ? 97.595 109.682 85.059 1.00 93.71 1584 LYS A N 1
ATOM 2406 C CA . LYS A 1 304 ? 96.317 110.223 85.512 1.00 94.85 1584 LYS A CA 1
ATOM 2407 C C . LYS A 1 304 ? 96.466 111.659 86.000 1.00 96.74 1584 LYS A C 1
ATOM 2408 O O . LYS A 1 304 ? 95.666 112.533 85.646 1.00 98.50 1584 LYS A O 1
ATOM 2414 N N . HIS A 1 305 ? 97.498 111.927 86.805 1.00 89.21 1585 HIS A N 1
ATOM 2415 C CA . HIS A 1 305 ? 97.669 113.274 87.342 1.00 86.71 1585 HIS A CA 1
ATOM 2416 C C . HIS A 1 305 ? 98.033 114.274 86.250 1.00 87.53 1585 HIS A C 1
ATOM 2417 O O . HIS A 1 305 ? 97.542 115.409 86.257 1.00 87.61 1585 HIS A O 1
ATOM 2424 N N . ILE A 1 306 ? 98.885 113.878 85.302 1.00 87.77 1586 ILE A N 1
ATOM 2425 C CA . ILE A 1 306 ? 99.248 114.782 84.216 1.00 89.26 1586 ILE A CA 1
ATOM 2426 C C . ILE A 1 306 ? 98.038 115.082 83.341 1.00 93.77 1586 ILE A C 1
ATOM 2427 O O . ILE A 1 306 ? 97.830 116.226 82.916 1.00 95.61 1586 ILE A O 1
ATOM 2432 N N . ARG A 1 307 ? 97.217 114.066 83.057 1.00 96.73 1587 ARG A N 1
ATOM 2433 C CA . ARG A 1 307 ? 96.008 114.303 82.275 1.00 96.19 1587 ARG A CA 1
ATOM 2434 C C . ARG A 1 307 ? 95.038 115.207 83.023 1.00 97.63 1587 ARG A C 1
ATOM 2435 O O . ARG A 1 307 ? 94.379 116.059 82.416 1.00 98.58 1587 ARG A O 1
ATOM 2443 N N . GLU A 1 308 ? 94.936 115.041 84.345 1.00 101.03 1588 GLU A N 1
ATOM 2444 C CA . GLU A 1 308 ? 94.094 115.935 85.133 1.00 101.55 1588 GLU A CA 1
ATOM 2445 C C . GLU A 1 308 ? 94.603 117.370 85.073 1.00 102.47 1588 GLU A C 1
ATOM 2446 O O . GLU A 1 308 ? 93.811 118.311 84.950 1.00 102.12 1588 GLU A O 1
ATOM 2452 N N . VAL A 1 309 ? 95.921 117.556 85.156 1.00 100.78 1589 VAL A N 1
ATOM 2453 C CA . VAL A 1 309 ? 96.495 118.898 85.060 1.00 101.16 1589 VAL A CA 1
ATOM 2454 C C . VAL A 1 309 ? 96.185 119.512 83.700 1.00 102.92 1589 VAL A C 1
ATOM 24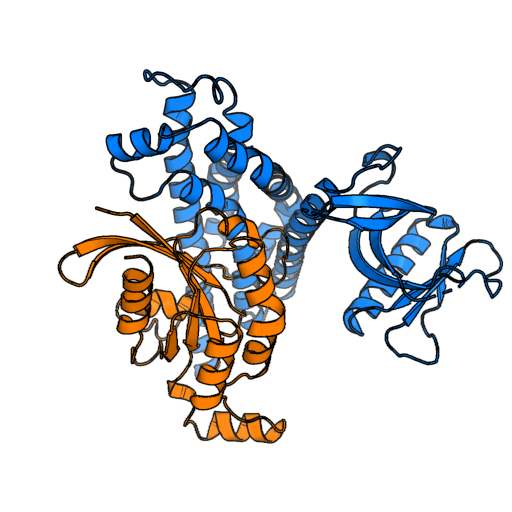55 O O . VAL A 1 309 ? 95.787 120.680 83.599 1.00 102.98 1589 VAL A O 1
ATOM 2459 N N . ILE A 1 310 ? 96.358 118.728 82.633 1.00 104.18 1590 ILE A N 1
ATOM 2460 C CA . ILE A 1 310 ? 96.095 119.228 81.286 1.00 103.58 1590 ILE A CA 1
ATOM 2461 C C . ILE A 1 310 ? 94.628 119.610 81.134 1.00 104.78 1590 ILE A C 1
ATOM 2462 O O . ILE A 1 310 ? 94.299 120.654 80.557 1.00 101.86 1590 ILE A O 1
ATOM 2467 N N . GLN A 1 311 ? 93.724 118.774 81.650 1.00 115.13 1591 GLN A N 1
ATOM 2468 C CA . GLN A 1 311 ? 92.301 119.090 81.590 1.00 114.56 1591 GLN A CA 1
ATOM 2469 C C . GLN A 1 311 ? 91.985 120.355 82.377 1.00 115.08 1591 GLN A C 1
ATOM 2470 O O . GLN A 1 311 ? 91.155 121.169 81.954 1.00 116.74 1591 GLN A O 1
ATOM 2476 N N . GLU A 1 312 ? 92.633 120.534 83.531 1.00 113.26 1592 GLU A N 1
ATOM 2477 C CA . GLU A 1 312 ? 92.426 121.743 84.321 1.00 115.59 1592 GLU A CA 1
ATOM 2478 C C . GLU A 1 312 ? 92.888 122.983 83.567 1.00 115.05 1592 GLU A C 1
ATOM 2479 O O . GLU A 1 312 ? 92.226 124.027 83.610 1.00 114.31 1592 GLU A O 1
ATOM 2485 N N . ARG A 1 313 ? 94.020 122.890 82.867 1.00 111.97 1593 ARG A N 1
ATOM 2486 C CA . ARG A 1 313 ? 94.545 124.047 82.151 1.00 110.64 1593 ARG A CA 1
ATOM 2487 C C . ARG A 1 313 ? 93.718 124.416 80.926 1.00 112.38 1593 ARG A C 1
ATOM 2488 O O . ARG A 1 313 ? 93.953 125.481 80.345 1.00 113.01 1593 ARG A O 1
ATOM 2496 N N . THR A 1 314 ? 92.771 123.578 80.520 1.00 111.42 1594 THR A N 1
ATOM 2497 C CA . THR A 1 314 ? 91.902 123.899 79.393 1.00 111.44 1594 THR A CA 1
ATOM 2498 C C . THR A 1 314 ? 90.450 124.020 79.843 1.00 110.12 1594 THR A C 1
ATOM 2499 O O . THR A 1 314 ? 90.131 124.800 80.740 1.00 110.18 1594 THR A O 1
ATOM 2503 N N . MET B 2 4 ? 127.447 107.246 133.474 1.00 86.87 1 MET B N 1
ATOM 2504 C CA . MET B 2 4 ? 126.200 106.732 132.918 1.00 88.07 1 MET B CA 1
ATOM 2505 C C . MET B 2 4 ? 126.068 107.122 131.451 1.00 87.95 1 MET B C 1
ATOM 2506 O O . MET B 2 4 ? 125.351 108.064 131.113 1.00 87.69 1 MET B O 1
ATOM 2511 N N . GLN B 2 5 ? 126.770 106.395 130.586 1.00 81.59 2 GLN B N 1
ATOM 2512 C CA . GLN B 2 5 ? 126.758 106.702 129.163 1.00 77.18 2 GLN B CA 1
ATOM 2513 C C . GLN B 2 5 ? 125.376 106.464 128.570 1.00 77.30 2 GLN B C 1
ATOM 2514 O O . GLN B 2 5 ? 124.713 105.468 128.873 1.00 81.47 2 GLN B O 1
ATOM 2520 N N . ALA B 2 6 ? 124.943 107.390 127.719 1.00 65.12 3 ALA B N 1
ATOM 2521 C CA . ALA B 2 6 ? 123.668 107.288 127.025 1.00 58.60 3 ALA B CA 1
ATOM 2522 C C . ALA B 2 6 ? 123.897 106.733 125.627 1.00 64.67 3 ALA B C 1
ATOM 2523 O O . ALA B 2 6 ? 124.786 107.197 124.906 1.00 67.48 3 ALA B O 1
ATOM 2525 N N . ILE B 2 7 ? 123.096 105.739 125.254 1.00 60.23 4 ILE B N 1
ATOM 2526 C CA . ILE B 2 7 ? 123.192 105.072 123.963 1.00 50.85 4 ILE B CA 1
ATOM 2527 C C . ILE B 2 7 ? 121.834 105.161 123.286 1.00 45.88 4 ILE B C 1
ATOM 2528 O O . ILE B 2 7 ? 120.799 104.993 123.938 1.00 55.88 4 ILE B O 1
ATOM 2533 N N . LYS B 2 8 ? 121.834 105.458 121.990 1.00 45.37 5 LYS B N 1
ATOM 2534 C CA . LYS B 2 8 ? 120.613 105.569 121.204 1.00 46.79 5 LYS B CA 1
ATOM 2535 C C . LYS B 2 8 ? 120.592 104.477 120.144 1.00 49.74 5 LYS B C 1
ATOM 2536 O O . LYS B 2 8 ? 121.570 104.295 119.411 1.00 55.54 5 LYS B O 1
ATOM 2542 N N . CYS B 2 9 ? 119.476 103.755 120.063 1.00 48.90 6 CYS B N 1
ATOM 2543 C CA . CYS B 2 9 ? 119.319 102.638 119.143 1.00 50.08 6 CYS B CA 1
ATOM 2544 C C . CYS B 2 9 ? 118.064 102.872 118.320 1.00 54.76 6 CYS B C 1
ATOM 2545 O O . CYS B 2 9 ? 116.975 103.017 118.882 1.00 48.71 6 CYS B O 1
ATOM 2548 N N . VAL B 2 10 ? 118.212 102.893 116.998 1.00 70.73 7 VAL B N 1
ATOM 2549 C CA . VAL B 2 10 ? 117.100 103.149 116.085 1.00 67.14 7 VAL B CA 1
ATOM 2550 C C . VAL B 2 10 ? 116.827 101.883 115.286 1.00 65.17 7 VAL B C 1
ATOM 2551 O O . VAL B 2 10 ? 117.755 101.286 114.726 1.00 60.72 7 VAL B O 1
ATOM 2555 N N . VAL B 2 11 ? 115.559 101.472 115.228 1.00 63.91 8 VAL B N 1
ATOM 2556 C CA . VAL B 2 11 ? 115.172 100.272 114.490 1.00 62.56 8 VAL B CA 1
ATOM 2557 C C . VAL B 2 11 ? 114.611 100.679 113.132 1.00 51.70 8 VAL B C 1
ATOM 2558 O O . VAL B 2 11 ? 113.727 101.542 113.045 1.00 48.10 8 VAL B O 1
ATOM 2562 N N . VAL B 2 12 ? 115.144 100.080 112.069 1.00 31.15 9 VAL B N 1
ATOM 2563 C CA . VAL B 2 12 ? 114.738 100.375 110.700 1.00 41.01 9 VAL B CA 1
ATOM 2564 C C . VAL B 2 12 ? 114.390 99.066 110.003 1.00 45.82 9 VAL B C 1
ATOM 2565 O O . VAL B 2 12 ? 115.125 98.077 110.120 1.00 36.85 9 VAL B O 1
ATOM 2569 N N . GLY B 2 13 ? 113.273 99.062 109.287 1.00 48.01 10 GLY B N 1
ATOM 2570 C CA . GLY B 2 13 ? 112.855 97.882 108.553 1.00 38.61 10 GLY B CA 1
ATOM 2571 C C . GLY B 2 13 ? 111.550 98.143 107.837 1.00 34.80 10 GLY B C 1
ATOM 2572 O O . GLY B 2 13 ? 110.988 99.241 107.899 1.00 38.60 10 GLY B O 1
ATOM 2573 N N . ASP B 2 14 ? 111.072 97.109 107.150 1.00 43.34 11 ASP B N 1
ATOM 2574 C CA . ASP B 2 14 ? 109.817 97.207 106.424 1.00 46.35 11 ASP B CA 1
ATOM 2575 C C . ASP B 2 14 ? 108.635 97.195 107.392 1.00 56.67 11 ASP B C 1
ATOM 2576 O O . ASP B 2 14 ? 108.777 96.965 108.595 1.00 57.17 11 ASP B O 1
ATOM 2581 N N . GLY B 2 15 ? 107.447 97.451 106.842 1.00 56.02 12 GLY B N 1
ATOM 2582 C CA . GLY B 2 15 ? 106.255 97.516 107.672 1.00 57.52 12 GLY B CA 1
ATOM 2583 C C . GLY B 2 15 ? 105.873 96.179 108.278 1.00 50.23 12 GLY B C 1
ATOM 2584 O O . GLY B 2 15 ? 105.458 96.110 109.438 1.00 53.95 12 GLY B O 1
ATOM 2585 N N . ALA B 2 16 ? 106.005 95.102 107.508 1.00 41.31 13 ALA B N 1
ATOM 2586 C CA . ALA B 2 16 ? 105.587 93.780 107.956 1.00 50.97 13 ALA B CA 1
ATOM 2587 C C . ALA B 2 16 ? 106.645 93.066 108.786 1.00 56.23 13 ALA B C 1
ATOM 2588 O O . ALA B 2 16 ? 106.401 91.938 109.227 1.00 58.04 13 ALA B O 1
ATOM 2590 N N . VAL B 2 17 ? 107.808 93.683 109.000 1.00 59.00 14 VAL B N 1
ATOM 2591 C CA . VAL B 2 17 ? 108.858 93.046 109.790 1.00 57.89 14 VAL B CA 1
ATOM 2592 C C . VAL B 2 17 ? 108.397 92.833 111.226 1.00 49.87 14 VAL B C 1
ATOM 2593 O O . VAL B 2 17 ? 108.641 91.777 111.822 1.00 48.15 14 VAL B O 1
ATOM 2597 N N . GLY B 2 18 ? 107.724 93.825 111.802 1.00 48.41 15 GLY B N 1
ATOM 2598 C CA . GLY B 2 18 ? 107.250 93.722 113.168 1.00 48.41 15 GLY B CA 1
ATOM 2599 C C . GLY B 2 18 ? 108.194 94.338 114.181 1.00 56.31 15 GLY B C 1
ATOM 2600 O O . GLY B 2 18 ? 108.552 93.699 115.173 1.00 53.60 15 GLY B O 1
ATOM 2601 N N . LYS B 2 19 ? 108.608 95.582 113.936 1.00 51.46 16 LYS B N 1
ATOM 2602 C CA . LYS B 2 19 ? 109.508 96.266 114.858 1.00 46.06 16 LYS B CA 1
ATOM 2603 C C . LYS B 2 19 ? 108.780 96.742 116.109 1.00 45.37 16 LYS B C 1
ATOM 2604 O O . LYS B 2 19 ? 109.341 96.700 117.210 1.00 50.60 16 LYS B O 1
ATOM 2610 N N . THR B 2 20 ? 107.538 97.207 115.959 1.00 52.19 17 THR B N 1
ATOM 2611 C CA . THR B 2 20 ? 106.797 97.720 117.107 1.00 54.98 17 THR B CA 1
ATOM 2612 C C . THR B 2 20 ? 106.565 96.627 118.143 1.00 48.39 17 THR B C 1
ATOM 2613 O O . THR B 2 20 ? 106.764 96.842 119.343 1.00 53.00 17 THR B O 1
ATOM 2617 N N . CYS B 2 21 ? 106.152 95.440 117.694 1.00 43.60 18 CYS B N 1
ATOM 2618 C CA . CYS B 2 21 ? 105.997 94.321 118.617 1.00 49.82 18 CYS B CA 1
ATOM 2619 C C . CYS B 2 21 ? 107.350 93.850 119.134 1.00 54.72 18 CYS B C 1
ATOM 2620 O O . CYS B 2 21 ? 107.469 93.443 120.296 1.00 55.84 18 CYS B O 1
ATOM 2623 N N . LEU B 2 22 ? 108.378 93.903 118.283 1.00 51.81 19 LEU B N 1
ATOM 2624 C CA . LEU B 2 22 ? 109.733 93.566 118.710 1.00 49.79 19 LEU B CA 1
ATOM 2625 C C . LEU B 2 22 ? 110.157 94.403 119.908 1.00 49.16 19 LEU B C 1
ATOM 2626 O O . LEU B 2 22 ? 110.810 93.899 120.829 1.00 49.21 19 LEU B O 1
ATOM 2631 N N . LEU B 2 23 ? 109.787 95.684 119.917 1.00 42.77 20 LEU B N 1
ATOM 2632 C CA . LEU B 2 23 ? 110.155 96.558 121.025 1.00 37.29 20 LEU B CA 1
ATOM 2633 C C . LEU B 2 23 ? 109.198 96.434 122.205 1.00 40.24 20 LEU B C 1
ATOM 2634 O O . LEU B 2 23 ? 109.637 96.502 123.359 1.00 46.81 20 LEU B O 1
ATOM 2639 N N . ILE B 2 24 ? 107.900 96.257 121.942 1.00 43.69 21 ILE B N 1
ATOM 2640 C CA . ILE B 2 24 ? 106.929 96.127 123.025 1.00 38.12 21 ILE B CA 1
ATOM 2641 C C . ILE B 2 24 ? 107.210 94.883 123.856 1.00 33.74 21 ILE B C 1
ATOM 2642 O O . ILE B 2 24 ? 107.189 94.929 125.091 1.00 45.88 21 ILE B O 1
ATOM 2647 N N . SER B 2 25 ? 107.479 93.751 123.199 1.00 52.92 22 SER B N 1
ATOM 2648 C CA . SER B 2 25 ? 107.732 92.518 123.935 1.00 57.79 22 SER B CA 1
ATOM 2649 C C . SER B 2 25 ? 109.016 92.600 124.749 1.00 55.48 22 SER B C 1
ATOM 2650 O O . SER B 2 25 ? 109.111 91.980 125.814 1.00 52.72 22 SER B O 1
ATOM 2653 N N . TYR B 2 26 ? 110.011 93.344 124.266 1.00 53.28 23 TYR B N 1
ATOM 2654 C CA . TYR B 2 26 ? 111.246 93.502 125.026 1.00 48.37 23 TYR B CA 1
ATOM 2655 C C . TYR B 2 26 ? 111.045 94.417 126.228 1.00 55.13 23 TYR B C 1
ATOM 2656 O O . TYR B 2 26 ? 111.516 94.118 127.332 1.00 54.59 23 TYR B O 1
ATOM 2665 N N . THR B 2 27 ? 110.353 95.543 126.035 1.00 63.18 24 THR B N 1
ATOM 2666 C CA . THR B 2 27 ? 110.211 96.506 127.123 1.00 56.86 24 THR B CA 1
ATOM 2667 C C . THR B 2 27 ? 109.244 96.019 128.195 1.00 53.98 24 THR B C 1
ATOM 2668 O O . THR B 2 27 ? 109.534 96.139 129.390 1.00 62.43 24 THR B O 1
ATOM 2672 N N . THR B 2 28 ? 108.097 95.465 127.798 1.00 55.68 25 THR B N 1
ATOM 2673 C CA . THR B 2 28 ? 107.108 95.019 128.771 1.00 53.23 25 THR B CA 1
ATOM 2674 C C . THR B 2 28 ? 107.343 93.594 129.252 1.00 58.83 25 THR B C 1
ATOM 2675 O O . THR B 2 28 ? 106.605 93.130 130.128 1.00 67.88 25 THR B O 1
ATOM 2679 N N . ASN B 2 29 ? 108.334 92.893 128.698 1.00 65.13 26 ASN B N 1
ATOM 2680 C CA . ASN B 2 29 ? 108.658 91.519 129.089 1.00 67.74 26 ASN B CA 1
ATOM 2681 C C . ASN B 2 29 ? 107.471 90.577 128.906 1.00 66.55 26 ASN B C 1
ATOM 2682 O O . ASN B 2 29 ? 107.364 89.558 129.592 1.00 70.00 26 ASN B O 1
ATOM 2687 N N . ALA B 2 30 ? 106.572 90.907 127.982 1.00 64.79 27 ALA B N 1
ATOM 2688 C CA . ALA B 2 30 ? 105.405 90.077 127.722 1.00 71.59 27 ALA B CA 1
ATOM 2689 C C . ALA B 2 30 ? 104.876 90.392 126.332 1.00 72.18 27 ALA B C 1
ATOM 2690 O O . ALA B 2 30 ? 104.842 91.555 125.925 1.00 69.29 27 ALA B O 1
ATOM 2692 N N . PHE B 2 31 ? 104.471 89.350 125.615 1.00 74.97 28 PHE B N 1
ATOM 2693 C CA . PHE B 2 31 ? 103.881 89.541 124.301 1.00 70.15 28 PHE B CA 1
ATOM 2694 C C . PHE B 2 31 ? 102.571 90.315 124.436 1.00 75.58 28 PHE B C 1
ATOM 2695 O O . PHE B 2 31 ? 101.820 90.098 125.395 1.00 77.11 28 PHE B O 1
ATOM 2703 N N . PRO B 2 32 ? 102.276 91.237 123.514 1.00 78.05 29 PRO B N 1
ATOM 2704 C CA . PRO B 2 32 ? 101.046 92.037 123.651 1.00 75.81 29 PRO B CA 1
ATOM 2705 C C . PRO B 2 32 ? 99.778 91.205 123.733 1.00 77.95 29 PRO B C 1
ATOM 2706 O O . PRO B 2 32 ? 98.858 91.560 124.479 1.00 80.07 29 PRO B O 1
ATOM 2710 N N . GLY B 2 33 ? 99.701 90.107 122.987 1.00 80.83 30 GLY B N 1
ATOM 2711 C CA . GLY B 2 33 ? 98.557 89.222 123.072 1.00 78.12 30 GLY B CA 1
ATOM 2712 C C . GLY B 2 33 ? 97.489 89.488 122.033 1.00 82.67 30 GLY B C 1
ATOM 2713 O O . GLY B 2 33 ? 97.748 89.406 120.828 1.00 85.75 30 GLY B O 1
ATOM 2714 N N . GLU B 2 34 ? 96.277 89.802 122.496 1.00 81.61 31 GLU B N 1
ATOM 2715 C CA . GLU B 2 34 ? 95.155 90.004 121.583 1.00 81.56 31 GLU B CA 1
ATOM 2716 C C . GLU B 2 34 ? 95.400 91.180 120.646 1.00 79.56 31 GLU B C 1
ATOM 2717 O O . GLU B 2 34 ? 95.146 91.084 119.440 1.00 78.43 31 GLU B O 1
ATOM 2723 N N . TYR B 2 35 ? 95.894 92.294 121.178 1.00 69.28 32 TYR B N 1
ATOM 2724 C CA . TYR B 2 35 ? 96.115 93.507 120.403 1.00 69.07 32 TYR B CA 1
ATOM 2725 C C . TYR B 2 35 ? 97.598 93.845 120.399 1.00 69.88 32 TYR B C 1
ATOM 2726 O O . TYR B 2 35 ? 98.214 93.960 121.463 1.00 68.65 32 TYR B O 1
ATOM 2735 N N . ILE B 2 36 ? 98.162 94.005 119.207 1.00 67.53 33 ILE B N 1
ATOM 2736 C CA . ILE B 2 36 ? 99.547 94.443 119.054 1.00 66.47 33 ILE B CA 1
ATOM 2737 C C . ILE B 2 36 ? 99.545 95.962 118.926 1.00 68.91 33 ILE B C 1
ATOM 2738 O O . ILE B 2 36 ? 98.849 96.505 118.055 1.00 64.78 33 ILE B O 1
ATOM 2743 N N . PRO B 2 37 ? 100.282 96.682 119.772 1.00 71.97 34 PRO B N 1
ATOM 2744 C CA . PRO B 2 37 ? 100.240 98.148 119.728 1.00 63.48 34 PRO B CA 1
ATOM 2745 C C . PRO B 2 37 ? 100.712 98.693 118.389 1.00 68.24 34 PRO B C 1
ATOM 2746 O O . PRO B 2 37 ? 101.611 98.145 117.747 1.00 72.89 34 PRO B O 1
ATOM 2750 N N . THR B 2 38 ? 100.083 99.789 117.968 1.00 59.20 35 THR B N 1
ATOM 2751 C CA . THR B 2 38 ? 100.477 100.480 116.749 1.00 56.23 35 THR B CA 1
ATOM 2752 C C . THR B 2 38 ? 101.478 101.596 117.011 1.00 51.13 35 THR B C 1
ATOM 2753 O O . THR B 2 38 ? 102.327 101.873 116.156 1.00 53.28 35 THR B O 1
ATOM 2757 N N . VAL B 2 39 ? 101.410 102.227 118.181 1.00 41.03 36 VAL B N 1
ATOM 2758 C CA . VAL B 2 39 ? 102.250 103.366 118.527 1.00 41.93 36 VAL B CA 1
ATOM 2759 C C . VAL B 2 39 ? 103.176 102.961 119.665 1.00 46.38 36 VAL B C 1
ATOM 2760 O O . VAL B 2 39 ? 102.719 102.455 120.697 1.00 54.27 36 VAL B O 1
ATOM 2764 N N . PHE B 2 40 ? 104.475 103.186 119.478 1.00 39.30 37 PHE B N 1
ATOM 2765 C CA . PHE B 2 40 ? 105.485 102.935 120.505 1.00 32.25 37 PHE B CA 1
ATOM 2766 C C . PHE B 2 40 ? 106.297 104.213 120.686 1.00 44.77 37 PHE B C 1
ATOM 2767 O O . PHE B 2 40 ? 107.151 104.534 119.855 1.00 49.18 37 PHE B O 1
ATOM 2775 N N . ASP B 2 41 ? 106.033 104.934 121.772 1.00 58.04 38 ASP B N 1
ATOM 2776 C CA . ASP B 2 41 ? 106.759 106.161 122.057 1.00 54.69 38 ASP B CA 1
ATOM 2777 C C . ASP B 2 41 ? 108.218 105.853 122.378 1.00 54.61 38 ASP B C 1
ATOM 2778 O O . ASP B 2 41 ? 108.569 104.744 122.791 1.00 60.97 38 ASP B O 1
ATOM 2783 N N . ASN B 2 42 ? 109.073 106.855 122.175 1.00 49.84 39 ASN B N 1
ATOM 2784 C CA . ASN B 2 42 ? 110.504 106.677 122.387 1.00 49.44 39 ASN B CA 1
ATOM 2785 C C . ASN B 2 42 ? 110.778 106.192 123.803 1.00 49.95 39 ASN B C 1
ATOM 2786 O O . ASN B 2 42 ? 110.193 106.683 124.772 1.00 50.46 39 ASN B O 1
ATOM 2791 N N . TYR B 2 43 ? 111.669 105.214 123.919 1.00 63.55 40 TYR B N 1
ATOM 2792 C CA . TYR B 2 43 ? 111.913 104.544 125.187 1.00 55.26 40 TYR B CA 1
ATOM 2793 C C . TYR B 2 43 ? 113.288 104.913 125.722 1.00 56.73 40 TYR B C 1
ATOM 2794 O O . TYR B 2 43 ? 114.210 105.191 124.957 1.00 53.93 40 TYR B O 1
ATOM 2803 N N . SER B 2 44 ? 113.417 104.924 127.046 1.00 60.25 41 SER B N 1
ATOM 2804 C CA . SER B 2 44 ? 114.705 105.171 127.682 1.00 61.49 41 SER B CA 1
ATOM 2805 C C . SER B 2 44 ? 114.698 104.530 129.060 1.00 58.52 41 SER B C 1
ATOM 2806 O O . SER B 2 44 ? 113.799 104.797 129.862 1.00 54.45 41 SER B O 1
ATOM 2809 N N . ALA B 2 45 ? 115.692 103.687 129.326 1.00 65.40 42 ALA B N 1
ATOM 2810 C CA . ALA B 2 45 ? 115.767 103.010 130.614 1.00 65.74 42 ALA B CA 1
ATOM 2811 C C . ALA B 2 45 ? 117.203 102.605 130.902 1.00 67.27 42 ALA B C 1
ATOM 2812 O O . ALA B 2 45 ? 118.037 102.512 129.999 1.00 67.92 42 ALA B O 1
ATOM 2814 N N . ASN B 2 46 ? 117.472 102.351 132.180 1.00 78.39 43 ASN B N 1
ATOM 2815 C CA . ASN B 2 46 ? 118.799 101.943 132.618 1.00 77.63 43 ASN B CA 1
ATOM 2816 C C . ASN B 2 46 ? 118.976 100.443 132.427 1.00 79.04 43 ASN B C 1
ATOM 2817 O O . ASN B 2 46 ? 118.146 99.648 132.879 1.00 87.50 43 ASN B O 1
ATOM 2822 N N . VAL B 2 47 ? 120.058 100.057 131.755 1.00 71.01 44 VAL B N 1
ATOM 2823 C CA . VAL B 2 47 ? 120.364 98.658 131.481 1.00 72.48 44 VAL B CA 1
ATOM 2824 C C . VAL B 2 47 ? 121.775 98.369 131.974 1.00 76.95 44 VAL B C 1
ATOM 2825 O O . VAL B 2 47 ? 122.714 99.104 131.648 1.00 80.41 44 VAL B O 1
ATOM 2829 N N . MET B 2 48 ? 121.923 97.301 132.755 1.00 85.06 45 MET B N 1
ATOM 2830 C CA . MET B 2 48 ? 123.207 96.906 133.325 1.00 86.10 45 MET B CA 1
ATOM 2831 C C . MET B 2 48 ? 123.771 95.757 132.496 1.00 87.17 45 MET B C 1
ATOM 2832 O O . MET B 2 48 ? 123.231 94.647 132.516 1.00 87.53 45 MET B O 1
ATOM 2837 N N . VAL B 2 49 ? 124.856 96.024 131.770 1.00 90.03 46 VAL B N 1
ATOM 2838 C CA . VAL B 2 49 ? 125.489 95.035 130.904 1.00 90.56 46 VAL B CA 1
ATOM 2839 C C . VAL B 2 49 ? 126.964 94.946 131.267 1.00 91.26 46 VAL B C 1
ATOM 2840 O O . VAL B 2 49 ? 127.682 95.952 131.210 1.00 89.48 46 VAL B O 1
ATOM 2844 N N . ASP B 2 50 ? 127.415 93.741 131.627 1.00 100.34 47 ASP B N 1
ATOM 2845 C CA . ASP B 2 50 ? 128.826 93.462 131.906 1.00 98.93 47 ASP B CA 1
ATOM 2846 C C . ASP B 2 50 ? 129.387 94.403 132.971 1.00 99.87 47 ASP B C 1
ATOM 2847 O O . ASP B 2 50 ? 130.514 94.890 132.868 1.00 97.53 47 ASP B O 1
ATOM 2852 N N . GLY B 2 51 ? 128.590 94.666 134.004 1.00 99.78 48 GLY B N 1
ATOM 2853 C CA . GLY B 2 51 ? 129.028 95.543 135.071 1.00 98.63 48 GLY B CA 1
ATOM 2854 C C . GLY B 2 51 ? 129.204 96.989 134.672 1.00 99.14 48 GLY B C 1
ATOM 2855 O O . GLY B 2 51 ? 129.857 97.745 135.394 1.00 99.05 48 GLY B O 1
ATOM 2856 N N . LYS B 2 52 ? 128.639 97.397 133.537 1.00 94.28 49 LYS B N 1
ATOM 2857 C CA . LYS B 2 52 ? 128.762 98.762 133.029 1.00 95.42 49 LYS B CA 1
ATOM 2858 C C . LYS B 2 52 ? 127.365 99.295 132.749 1.00 95.77 49 LYS B C 1
ATOM 2859 O O . LYS B 2 52 ? 126.851 99.162 131.630 1.00 98.44 49 LYS B O 1
ATOM 2865 N N . PRO B 2 53 ? 126.713 99.893 133.745 1.00 89.76 50 PRO B N 1
ATOM 2866 C CA . PRO B 2 53 ? 125.365 100.429 133.521 1.00 89.11 50 PRO B CA 1
ATOM 2867 C C . PRO B 2 53 ? 125.371 101.521 132.463 1.00 87.51 50 PRO B C 1
ATOM 2868 O O . PRO B 2 53 ? 126.282 102.349 132.401 1.00 87.69 50 PRO B O 1
ATOM 2872 N N . VAL B 2 54 ? 124.337 101.512 131.621 1.00 73.12 51 VAL B N 1
ATOM 2873 C CA . VAL B 2 54 ? 124.151 102.506 130.572 1.00 70.48 51 VAL B CA 1
ATOM 2874 C C . VAL B 2 54 ? 122.685 102.917 130.565 1.00 69.24 51 VAL B C 1
ATOM 2875 O O . VAL B 2 54 ? 121.832 102.274 131.177 1.00 70.73 51 VAL B O 1
ATOM 2879 N N . ASN B 2 55 ? 122.400 104.010 129.865 1.00 67.89 52 ASN B N 1
ATOM 2880 C CA . ASN B 2 55 ? 121.034 104.467 129.642 1.00 67.47 52 ASN B CA 1
ATOM 2881 C C . ASN B 2 55 ? 120.712 104.232 128.173 1.00 64.12 52 ASN B C 1
ATOM 2882 O O . ASN B 2 55 ? 121.195 104.962 127.302 1.00 70.61 52 ASN B O 1
ATOM 2887 N N . LEU B 2 56 ? 119.904 103.214 127.900 1.00 51.99 53 LEU B N 1
ATOM 2888 C CA . LEU B 2 56 ? 119.572 102.839 126.535 1.00 46.48 53 LEU B CA 1
ATOM 2889 C C . LEU B 2 56 ? 118.262 103.495 126.126 1.00 50.22 53 LEU B C 1
ATOM 2890 O O . LEU B 2 56 ? 117.276 103.448 126.870 1.00 62.44 53 LEU B O 1
ATOM 2895 N N . GLY B 2 57 ? 118.262 104.105 124.952 1.00 52.65 54 GLY B N 1
ATOM 2896 C CA . GLY B 2 57 ? 117.063 104.696 124.379 1.00 53.26 54 GLY B CA 1
ATOM 2897 C C . GLY B 2 57 ? 116.734 104.013 123.067 1.00 53.27 54 GLY B C 1
ATOM 2898 O O . GLY B 2 57 ? 117.628 103.707 122.278 1.00 55.77 54 GLY B O 1
ATOM 2899 N N . LEU B 2 58 ? 115.448 103.774 122.850 1.00 44.72 55 LEU B N 1
ATOM 2900 C CA . LEU B 2 58 ? 114.952 103.013 121.714 1.00 43.24 55 LEU B CA 1
ATOM 2901 C C . LEU B 2 58 ? 114.045 103.890 120.866 1.00 45.08 55 LEU B C 1
ATOM 2902 O O . LEU B 2 58 ? 113.114 104.521 121.388 1.00 46.63 55 LEU B O 1
ATOM 2907 N N . TRP B 2 59 ? 114.325 103.916 119.562 1.00 52.43 56 TRP B N 1
ATOM 2908 C CA . TRP B 2 59 ? 113.597 104.705 118.579 1.00 52.48 56 TRP B CA 1
ATOM 2909 C C . TRP B 2 59 ? 112.939 103.774 117.572 1.00 52.68 56 TRP B C 1
ATOM 2910 O O . TRP B 2 59 ? 113.609 102.921 116.972 1.00 56.05 56 TRP B O 1
ATOM 2921 N N . ASP B 2 60 ? 111.633 103.951 117.387 1.00 56.28 57 ASP B N 1
ATOM 2922 C CA . ASP B 2 60 ? 110.827 103.155 116.473 1.00 57.57 57 ASP B CA 1
ATOM 2923 C C . ASP B 2 60 ? 110.410 104.021 115.294 1.00 54.67 57 ASP B C 1
ATOM 2924 O O . ASP B 2 60 ? 109.866 105.114 115.485 1.00 62.55 57 ASP B O 1
ATOM 2929 N N . THR B 2 61 ? 110.658 103.529 114.083 1.00 46.84 58 THR B N 1
ATOM 2930 C CA . THR B 2 61 ? 110.374 104.267 112.853 1.00 52.16 58 THR B CA 1
ATOM 2931 C C . THR B 2 61 ? 109.169 103.705 112.110 1.00 49.18 58 THR B C 1
ATOM 2932 O O . THR B 2 61 ? 109.148 103.680 110.877 1.00 48.58 58 THR B O 1
ATOM 2936 N N . ALA B 2 62 ? 108.153 103.245 112.834 1.00 48.67 59 ALA B N 1
ATOM 2937 C CA . ALA B 2 62 ? 106.956 102.719 112.195 1.00 49.45 59 ALA B CA 1
ATOM 2938 C C . ALA B 2 62 ? 106.169 103.838 111.523 1.00 56.29 59 ALA B C 1
ATOM 2939 O O . ALA B 2 62 ? 106.081 104.955 112.039 1.00 56.04 59 ALA B O 1
ATOM 2941 N N . GLY B 2 63 ? 105.595 103.530 110.362 1.00 48.49 60 GLY B N 1
ATOM 2942 C CA . GLY B 2 63 ? 104.804 104.487 109.621 1.00 24.90 60 GLY B CA 1
ATOM 2943 C C . GLY B 2 63 ? 105.587 105.421 108.726 1.00 43.39 60 GLY B C 1
ATOM 2944 O O . GLY B 2 63 ? 104.974 106.249 108.042 1.00 61.62 60 GLY B O 1
ATOM 2945 N N . GLN B 2 64 ? 106.915 105.319 108.702 1.00 46.41 61 GLN B N 1
ATOM 2946 C CA . GLN B 2 64 ? 107.762 106.204 107.911 1.00 49.27 61 GLN B CA 1
ATOM 2947 C C . GLN B 2 64 ? 108.429 105.470 106.752 1.00 43.32 61 GLN B C 1
ATOM 2948 O O . GLN B 2 64 ? 109.498 105.872 106.289 1.00 47.68 61 GLN B O 1
ATOM 2954 N N . GLU B 2 65 ? 107.816 104.383 106.282 1.00 45.45 62 GLU B N 1
ATOM 2955 C CA . GLU B 2 65 ? 108.420 103.601 105.210 1.00 52.50 62 GLU B CA 1
ATOM 2956 C C . GLU B 2 65 ? 108.280 104.285 103.854 1.00 48.75 62 GLU B C 1
ATOM 2957 O O . GLU B 2 65 ? 109.226 104.289 103.060 1.00 57.40 62 GLU B O 1
ATOM 2963 N N . ASP B 2 66 ? 107.113 104.872 103.572 1.00 57.42 63 ASP B N 1
ATOM 2964 C CA . ASP B 2 66 ? 106.824 105.462 102.270 1.00 61.10 63 ASP B CA 1
ATOM 2965 C C . ASP B 2 66 ? 107.125 106.956 102.209 1.00 64.90 63 ASP B C 1
ATOM 2966 O O . ASP B 2 66 ? 106.519 107.672 101.402 1.00 61.75 63 ASP B O 1
ATOM 2971 N N . TYR B 2 67 ? 108.049 107.448 103.036 1.00 60.21 64 TYR B N 1
ATOM 2972 C CA . TYR B 2 67 ? 108.397 108.872 103.078 1.00 44.36 64 TYR B CA 1
ATOM 2973 C C . TYR B 2 67 ? 109.919 108.970 103.165 1.00 49.02 64 TYR B C 1
ATOM 2974 O O . TYR B 2 67 ? 110.490 108.931 104.256 1.00 53.11 64 TYR B O 1
ATOM 2983 N N . ASP B 2 68 ? 110.568 109.109 102.008 1.00 42.98 65 ASP B N 1
ATOM 2984 C CA . ASP B 2 68 ? 112.022 109.057 101.936 1.00 42.57 65 ASP B CA 1
ATOM 2985 C C . ASP B 2 68 ? 112.710 110.303 102.480 1.00 44.19 65 ASP B C 1
ATOM 2986 O O . ASP B 2 68 ? 113.938 110.295 102.613 1.00 52.15 65 ASP B O 1
ATOM 2991 N N . ARG B 2 69 ? 111.971 111.368 102.789 1.00 44.45 66 ARG B N 1
ATOM 2992 C CA . ARG B 2 69 ? 112.560 112.558 103.390 1.00 45.02 66 ARG B CA 1
ATOM 2993 C C . ARG B 2 69 ? 112.184 112.759 104.849 1.00 49.56 66 ARG B C 1
ATOM 2994 O O . ARG B 2 69 ? 113.001 113.273 105.614 1.00 55.73 66 ARG B O 1
ATOM 3002 N N . LEU B 2 70 ? 110.972 112.373 105.252 1.00 44.46 67 LEU B N 1
ATOM 3003 C CA . LEU B 2 70 ? 110.626 112.401 106.669 1.00 38.32 67 LEU B CA 1
ATOM 3004 C C . LEU B 2 70 ? 111.384 111.335 107.448 1.00 49.01 67 LEU B C 1
ATOM 3005 O O . LEU B 2 70 ? 111.715 111.541 108.620 1.00 64.31 67 LEU B O 1
ATOM 3010 N N . ARG B 2 71 ? 111.660 110.198 106.814 1.00 47.08 68 ARG B N 1
ATOM 3011 C CA . ARG B 2 71 ? 112.309 109.083 107.502 1.00 36.30 68 ARG B CA 1
ATOM 3012 C C . ARG B 2 71 ? 113.705 109.409 108.021 1.00 37.17 68 ARG B C 1
ATOM 3013 O O . ARG B 2 71 ? 113.977 109.122 109.199 1.00 42.37 68 ARG B O 1
ATOM 3021 N N . PRO B 2 72 ? 114.630 109.996 107.233 1.00 46.33 69 PRO B N 1
ATOM 3022 C CA . PRO B 2 72 ? 116.005 110.149 107.731 1.00 46.42 69 PRO B CA 1
ATOM 3023 C C . PRO B 2 72 ? 116.172 111.250 108.766 1.00 50.88 69 PRO B C 1
ATOM 3024 O O . PRO B 2 72 ? 117.302 111.589 109.130 1.00 57.17 69 PRO B O 1
ATOM 3028 N N . LEU B 2 73 ? 115.066 111.821 109.247 1.00 46.16 70 LEU B N 1
ATOM 3029 C CA . LEU B 2 73 ? 115.161 112.853 110.271 1.00 44.24 70 LEU B CA 1
ATOM 3030 C C . LEU B 2 73 ? 115.631 112.299 111.610 1.00 46.57 70 LEU B C 1
ATOM 3031 O O . LEU B 2 73 ? 116.150 113.060 112.432 1.00 58.16 70 LEU B O 1
ATOM 3036 N N . SER B 2 74 ? 115.473 110.997 111.841 1.00 49.89 71 SER B N 1
ATOM 3037 C CA . SER B 2 74 ? 115.876 110.359 113.088 1.00 53.56 71 SER B CA 1
ATOM 3038 C C . SER B 2 74 ? 117.287 109.789 113.042 1.00 47.11 71 SER B C 1
ATOM 3039 O O . SER B 2 74 ? 117.765 109.273 114.057 1.00 43.48 71 SER B O 1
ATOM 3042 N N . TYR B 2 75 ? 117.961 109.865 111.900 1.00 53.16 72 TYR B N 1
ATOM 3043 C CA . TYR B 2 75 ? 119.269 109.241 111.726 1.00 58.31 72 TYR B CA 1
ATOM 3044 C C . TYR B 2 75 ? 120.418 110.000 112.392 1.00 64.05 72 TYR B C 1
ATOM 3045 O O . TYR B 2 75 ? 121.303 109.354 112.967 1.00 66.00 72 TYR B O 1
ATOM 3054 N N . PRO B 2 76 ? 120.477 111.337 112.331 1.00 63.33 73 PRO B N 1
ATOM 3055 C CA . PRO B 2 76 ? 121.610 112.036 112.956 1.00 57.79 73 PRO B CA 1
ATOM 3056 C C . PRO B 2 76 ? 121.707 111.750 114.447 1.00 57.26 73 PRO B C 1
ATOM 3057 O O . PRO B 2 76 ? 120.701 111.704 115.159 1.00 55.24 73 PRO B O 1
ATOM 3061 N N . GLN B 2 77 ? 122.944 111.561 114.910 1.00 64.98 74 GLN B N 1
ATOM 3062 C CA . GLN B 2 77 ? 123.250 111.249 116.306 1.00 67.37 74 GLN B CA 1
ATOM 3063 C C . GLN B 2 77 ? 122.521 109.983 116.764 1.00 68.07 74 GLN B C 1
ATOM 3064 O O . GLN B 2 77 ? 121.704 109.998 117.685 1.00 70.06 74 GLN B O 1
ATOM 3070 N N . THR B 2 78 ? 122.839 108.878 116.095 1.00 66.02 75 THR B N 1
ATOM 3071 C CA . THR B 2 78 ? 122.338 107.558 116.452 1.00 63.41 75 THR B CA 1
ATOM 3072 C C . THR B 2 78 ? 123.521 106.672 116.809 1.00 60.60 75 THR B C 1
ATOM 3073 O O . THR B 2 78 ? 124.481 106.575 116.037 1.00 66.81 75 THR B O 1
ATOM 3077 N N . ASP B 2 79 ? 123.461 106.042 117.982 1.00 61.85 76 ASP B N 1
ATOM 3078 C CA . ASP B 2 79 ? 124.585 105.225 118.426 1.00 64.99 76 ASP B CA 1
ATOM 3079 C C . ASP B 2 79 ? 124.629 103.877 117.713 1.00 73.27 76 ASP B C 1
ATOM 3080 O O . ASP B 2 79 ? 125.716 103.387 117.390 1.00 80.98 76 ASP B O 1
ATOM 3085 N N . VAL B 2 80 ? 123.473 103.259 117.457 1.00 66.06 77 VAL B N 1
ATOM 3086 C CA . VAL B 2 80 ? 123.446 101.950 116.811 1.00 60.73 77 VAL B CA 1
ATOM 3087 C C . VAL B 2 80 ? 122.127 101.773 116.067 1.00 60.26 77 VAL B C 1
ATOM 3088 O O . VAL B 2 80 ? 121.080 102.293 116.474 1.00 57.23 77 VAL B O 1
ATOM 3092 N N . PHE B 2 81 ? 122.193 101.041 114.955 1.00 67.71 78 PHE B N 1
ATOM 3093 C CA . PHE B 2 81 ? 121.038 100.730 114.128 1.00 61.71 78 PHE B CA 1
ATOM 3094 C C . PHE B 2 81 ? 120.702 99.248 114.223 1.00 63.87 78 PHE B C 1
ATOM 3095 O O . PHE B 2 81 ? 121.590 98.395 114.318 1.00 62.46 78 PHE B O 1
ATOM 3103 N N . LEU B 2 82 ? 119.406 98.951 114.199 1.00 58.59 79 LEU B N 1
ATOM 3104 C CA . LEU B 2 82 ? 118.907 97.586 114.076 1.00 49.91 79 LEU B CA 1
ATOM 3105 C C . LEU B 2 82 ? 118.180 97.477 112.743 1.00 49.92 79 LEU B C 1
ATOM 3106 O O . LEU B 2 82 ? 117.056 97.972 112.605 1.00 49.56 79 LEU B O 1
ATOM 3111 N N . ILE B 2 83 ? 118.815 96.840 111.765 1.00 32.67 80 ILE B N 1
ATOM 3112 C CA . ILE B 2 83 ? 118.181 96.588 110.477 1.00 26.65 80 ILE B CA 1
ATOM 3113 C C . ILE B 2 83 ? 117.412 95.281 110.610 1.00 30.96 80 ILE B C 1
ATOM 3114 O O . ILE B 2 83 ? 118.008 94.204 110.699 1.00 37.50 80 ILE B O 1
ATOM 3119 N N . CYS B 2 84 ? 116.088 95.375 110.639 1.00 39.64 81 CYS B N 1
ATOM 3120 C CA . CYS B 2 84 ? 115.225 94.241 110.931 1.00 43.92 81 CYS B CA 1
ATOM 3121 C C . CYS B 2 84 ? 114.497 93.802 109.669 1.00 53.83 81 CYS B C 1
ATOM 3122 O O . CYS B 2 84 ? 113.904 94.628 108.968 1.00 47.86 81 CYS B O 1
ATOM 3125 N N . PHE B 2 85 ? 114.547 92.503 109.386 1.00 60.87 82 PHE B N 1
ATOM 3126 C CA . PHE B 2 85 ? 113.783 91.899 108.304 1.00 53.81 82 PHE B CA 1
ATOM 3127 C C . PHE B 2 85 ? 112.970 90.744 108.873 1.00 54.95 82 PHE B C 1
ATOM 3128 O O . PHE B 2 85 ? 113.036 90.438 110.066 1.00 50.15 82 PHE B O 1
ATOM 3136 N N . SER B 2 86 ? 112.190 90.102 108.011 1.00 63.11 83 SER B N 1
ATOM 3137 C CA . SER B 2 86 ? 111.350 88.979 108.394 1.00 52.31 83 SER B CA 1
ATOM 3138 C C . SER B 2 86 ? 111.859 87.711 107.725 1.00 57.59 83 SER B C 1
ATOM 3139 O O . SER B 2 86 ? 112.299 87.741 106.571 1.00 61.76 83 SER B O 1
ATOM 3142 N N . LEU B 2 87 ? 111.805 86.599 108.455 1.00 43.81 84 LEU B N 1
ATOM 3143 C CA . LEU B 2 87 ? 112.261 85.318 107.935 1.00 48.99 84 LEU B CA 1
ATOM 3144 C C . LEU B 2 87 ? 111.209 84.607 107.096 1.00 51.19 84 LEU B C 1
ATOM 3145 O O . LEU B 2 87 ? 111.523 83.587 106.474 1.00 57.26 84 LEU B O 1
ATOM 3150 N N . VAL B 2 88 ? 109.978 85.114 107.061 1.00 57.26 85 VAL B N 1
ATOM 3151 C CA . VAL B 2 88 ? 108.912 84.506 106.272 1.00 55.48 85 VAL B CA 1
ATOM 3152 C C . VAL B 2 88 ? 108.514 85.453 105.148 1.00 53.28 85 VAL B C 1
ATOM 3153 O O . VAL B 2 88 ? 107.376 85.423 104.665 1.00 52.22 85 VAL B O 1
ATOM 3157 N N . SER B 2 89 ? 109.451 86.299 104.722 1.00 56.25 86 SER B N 1
ATOM 3158 C CA . SER B 2 89 ? 109.211 87.259 103.653 1.00 54.16 86 SER B CA 1
ATOM 3159 C C . SER B 2 89 ? 110.530 87.652 103.000 1.00 52.09 86 SER B C 1
ATOM 3160 O O . SER B 2 89 ? 111.220 88.554 103.490 1.00 57.58 86 SER B O 1
ATOM 3163 N N . PRO B 2 90 ? 110.922 86.992 101.907 1.00 47.12 87 PRO B N 1
ATOM 3164 C CA . PRO B 2 90 ? 112.182 87.358 101.237 1.00 53.53 87 PRO B CA 1
ATOM 3165 C C . PRO B 2 90 ? 112.187 88.760 100.650 1.00 55.18 87 PRO B C 1
ATOM 3166 O O . PRO B 2 90 ? 113.269 89.292 100.369 1.00 57.07 87 PRO B O 1
ATOM 3170 N N . ALA B 2 91 ? 111.017 89.371 100.442 1.00 55.20 88 ALA B N 1
ATOM 3171 C CA . ALA B 2 91 ? 110.976 90.728 99.909 1.00 52.05 88 ALA B CA 1
ATOM 3172 C C . ALA B 2 91 ? 111.672 91.709 100.843 1.00 51.79 88 ALA B C 1
ATOM 3173 O O . ALA B 2 91 ? 112.433 92.574 100.394 1.00 63.83 88 ALA B O 1
ATOM 3175 N N . SER B 2 92 ? 111.426 91.589 102.149 1.00 48.19 89 SER B N 1
ATOM 3176 C CA . SER B 2 92 ? 112.146 92.411 103.115 1.00 51.51 89 SER B CA 1
ATOM 3177 C C . SER B 2 92 ? 113.635 92.097 103.093 1.00 53.46 89 SER B C 1
ATOM 3178 O O . SER B 2 92 ? 114.470 92.996 103.248 1.00 67.19 89 SER B O 1
ATOM 3181 N N . PHE B 2 93 ? 113.985 90.824 102.899 1.00 35.93 90 PHE B N 1
ATOM 3182 C CA . PHE B 2 93 ? 115.390 90.442 102.832 1.00 44.76 90 PHE B CA 1
ATOM 3183 C C . PHE B 2 93 ? 116.096 91.131 101.673 1.00 58.16 90 PHE B C 1
ATOM 3184 O O . PHE B 2 93 ? 117.254 91.542 101.807 1.00 59.43 90 PHE B O 1
ATOM 3192 N N . GLU B 2 94 ? 115.420 91.269 100.534 1.00 64.80 91 GLU B N 1
ATOM 3193 C CA . GLU B 2 94 ? 115.989 92.003 99.411 1.00 55.36 91 GLU B CA 1
ATOM 3194 C C . GLU B 2 94 ? 115.988 93.510 99.634 1.00 62.53 91 GLU B C 1
ATOM 3195 O O . GLU B 2 94 ? 116.952 94.186 99.252 1.00 70.31 91 GLU B O 1
ATOM 3201 N N . ASN B 2 95 ? 114.935 94.054 100.251 1.00 63.41 92 ASN B N 1
ATOM 3202 C CA . ASN B 2 95 ? 114.917 95.480 100.559 1.00 54.11 92 ASN B CA 1
ATOM 3203 C C . ASN B 2 95 ? 115.987 95.865 101.570 1.00 49.98 92 ASN B C 1
ATOM 3204 O O . ASN B 2 95 ? 116.352 97.042 101.648 1.00 54.19 92 ASN B O 1
ATOM 3209 N N . VAL B 2 96 ? 116.486 94.905 102.351 1.00 36.65 93 VAL B N 1
ATOM 3210 C CA . VAL B 2 96 ? 117.570 95.197 103.286 1.00 36.29 93 VAL B CA 1
ATOM 3211 C C . VAL B 2 96 ? 118.797 95.699 102.536 1.00 47.80 93 VAL B C 1
ATOM 3212 O O . VAL B 2 96 ? 119.408 96.707 102.912 1.00 58.77 93 VAL B O 1
ATOM 3216 N N . ARG B 2 97 ? 119.176 95.010 101.461 1.00 61.05 94 ARG B N 1
ATOM 3217 C CA . ARG B 2 97 ? 120.295 95.453 100.640 1.00 56.44 94 ARG B CA 1
ATOM 3218 C C . ARG B 2 97 ? 119.883 96.437 99.555 1.00 58.41 94 ARG B C 1
ATOM 3219 O O . ARG B 2 97 ? 120.757 97.039 98.924 1.00 61.66 94 ARG B O 1
ATOM 3227 N N . ALA B 2 98 ? 118.584 96.613 99.319 1.00 56.46 95 ALA B N 1
ATOM 3228 C CA . ALA B 2 98 ? 118.134 97.517 98.271 1.00 51.26 95 ALA B CA 1
ATOM 3229 C C . ALA B 2 98 ? 117.786 98.903 98.804 1.00 58.59 95 ALA B C 1
ATOM 3230 O O . ALA B 2 98 ? 118.070 99.909 98.147 1.00 55.67 95 ALA B O 1
ATOM 3232 N N . LYS B 2 99 ? 117.171 98.980 99.984 1.00 61.10 96 LYS B N 1
ATOM 3233 C CA . LYS B 2 99 ? 116.640 100.239 100.489 1.00 56.31 96 LYS B CA 1
ATOM 3234 C C . LYS B 2 99 ? 117.291 100.687 101.792 1.00 51.09 96 LYS B C 1
ATOM 3235 O O . LYS B 2 99 ? 117.764 101.822 101.885 1.00 71.84 96 LYS B O 1
ATOM 3241 N N . TRP B 2 100 ? 117.333 99.828 102.811 1.00 41.53 97 TRP B N 1
ATOM 3242 C CA . TRP B 2 100 ? 117.664 100.304 104.151 1.00 57.52 97 TRP B CA 1
ATOM 3243 C C . TRP B 2 100 ? 119.164 100.492 104.342 1.00 54.52 97 TRP B C 1
ATOM 3244 O O . TRP B 2 100 ? 119.600 101.525 104.863 1.00 68.03 97 TRP B O 1
ATOM 3255 N N . TYR B 2 101 ? 119.966 99.505 103.950 1.00 57.51 98 TYR B N 1
ATOM 3256 C CA . TYR B 2 101 ? 121.411 99.624 104.135 1.00 63.01 98 TYR B CA 1
ATOM 3257 C C . TYR B 2 101 ? 122.008 100.815 103.397 1.00 61.87 98 TYR B C 1
ATOM 3258 O O . TYR B 2 101 ? 122.812 101.544 104.006 1.00 64.81 98 TYR B O 1
ATOM 3267 N N . PRO B 2 102 ? 121.700 101.066 102.116 1.00 60.09 99 PRO B N 1
ATOM 3268 C CA . PRO B 2 102 ? 122.281 102.255 101.468 1.00 62.49 99 PRO B CA 1
ATOM 3269 C C . PRO B 2 102 ? 121.925 103.552 102.167 1.00 61.87 99 PRO B C 1
ATOM 3270 O O . PRO B 2 102 ? 122.801 104.399 102.371 1.00 68.35 99 PRO B O 1
ATOM 3274 N N . GLU B 2 103 ? 120.665 103.718 102.572 1.00 55.05 100 GLU B N 1
ATOM 3275 C CA . GLU B 2 103 ? 120.248 104.953 103.228 1.00 53.07 100 GLU B CA 1
ATOM 3276 C C . GLU B 2 103 ? 120.937 105.121 104.577 1.00 58.59 100 GLU B C 1
ATOM 3277 O O . GLU B 2 103 ? 121.445 106.205 104.900 1.00 67.52 100 GLU B O 1
ATOM 3283 N N . VAL B 2 104 ? 120.971 104.052 105.375 1.00 60.13 101 VAL B N 1
ATOM 3284 C CA . VAL B 2 104 ? 121.574 104.127 106.703 1.00 53.36 101 VAL B CA 1
ATOM 3285 C C . VAL B 2 104 ? 123.065 104.417 106.601 1.00 45.19 101 VAL B C 1
ATOM 3286 O O . VAL B 2 104 ? 123.600 105.249 107.343 1.00 54.61 101 VAL B O 1
ATOM 3290 N N . ARG B 2 105 ? 123.76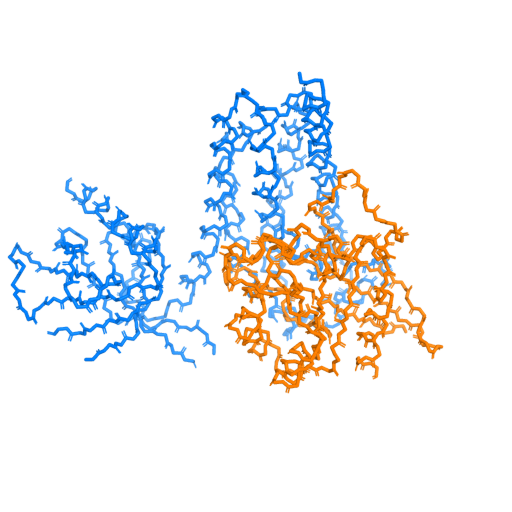1 103.750 105.678 1.00 50.75 102 ARG B N 1
ATOM 3291 C CA . ARG B 2 105 ? 125.191 103.993 105.537 1.00 60.30 102 ARG B CA 1
ATOM 3292 C C . ARG B 2 105 ? 125.488 105.342 104.893 1.00 59.69 102 ARG B C 1
ATOM 3293 O O . ARG B 2 105 ? 126.563 105.902 105.127 1.00 58.13 102 ARG B O 1
ATOM 3301 N N . HIS B 2 106 ? 124.563 105.879 104.096 1.00 58.20 103 HIS B N 1
ATOM 3302 C CA . HIS B 2 106 ? 124.754 107.213 103.540 1.00 56.85 103 HIS B CA 1
ATOM 3303 C C . HIS B 2 106 ? 124.620 108.281 104.617 1.00 66.27 103 HIS B C 1
ATOM 3304 O O . HIS B 2 106 ? 125.464 109.178 104.724 1.00 72.15 103 HIS B O 1
ATOM 3311 N N . HIS B 2 107 ? 123.566 108.199 105.433 1.00 54.07 104 HIS B N 1
ATOM 3312 C CA . HIS B 2 107 ? 123.354 109.229 106.445 1.00 41.06 104 HIS B CA 1
ATOM 3313 C C . HIS B 2 107 ? 124.286 109.063 107.641 1.00 49.85 104 HIS B C 1
ATOM 3314 O O . HIS B 2 107 ? 124.722 110.058 108.230 1.00 58.03 104 HIS B O 1
ATOM 3321 N N . CYS B 2 108 ? 124.609 107.824 108.014 1.00 64.23 105 CYS B N 1
ATOM 3322 C CA . CYS B 2 108 ? 125.448 107.532 109.178 1.00 59.87 105 CYS B CA 1
ATOM 3323 C C . CYS B 2 108 ? 126.607 106.646 108.741 1.00 66.18 105 CYS B C 1
ATOM 3324 O O . CYS B 2 108 ? 126.542 105.414 108.854 1.00 77.98 105 CYS B O 1
ATOM 3327 N N . PRO B 2 109 ? 127.690 107.243 108.236 1.00 63.35 106 PRO B N 1
ATOM 3328 C CA . PRO B 2 109 ? 128.785 106.435 107.675 1.00 67.91 106 PRO B CA 1
ATOM 3329 C C . PRO B 2 109 ? 129.516 105.566 108.687 1.00 70.94 106 PRO B C 1
ATOM 3330 O O . PRO B 2 109 ? 130.220 104.636 108.273 1.00 71.64 106 PRO B O 1
ATOM 3334 N N . ASN B 2 110 ? 129.386 105.828 109.990 1.00 74.22 107 ASN B N 1
ATOM 3335 C CA . ASN B 2 110 ? 130.171 105.111 110.985 1.00 71.81 107 ASN B CA 1
ATOM 3336 C C . ASN B 2 110 ? 129.348 104.448 112.081 1.00 72.14 107 ASN B C 1
ATOM 3337 O O . ASN B 2 110 ? 129.933 103.823 112.973 1.00 77.93 107 ASN B O 1
ATOM 3342 N N . THR B 2 111 ? 128.029 104.559 112.049 1.00 68.42 108 THR B N 1
ATOM 3343 C CA . THR B 2 111 ? 127.208 103.955 113.092 1.00 68.38 108 THR B CA 1
ATOM 3344 C C . THR B 2 111 ? 127.159 102.441 112.915 1.00 71.59 108 THR B C 1
ATOM 3345 O O . THR B 2 111 ? 126.926 101.961 111.800 1.00 80.52 108 THR B O 1
ATOM 3349 N N . PRO B 2 112 ? 127.378 101.661 113.973 1.00 64.51 109 PRO B N 1
ATOM 3350 C CA . PRO B 2 112 ? 127.288 100.202 113.845 1.00 67.31 109 PRO B CA 1
ATOM 3351 C C . PRO B 2 112 ? 125.863 99.733 113.591 1.00 68.32 109 PRO B C 1
ATOM 3352 O O . PRO B 2 112 ? 124.884 100.384 113.973 1.00 72.70 109 PRO B O 1
ATOM 3356 N N . ILE B 2 113 ? 125.762 98.575 112.939 1.00 57.94 110 ILE B N 1
ATOM 3357 C CA . ILE B 2 113 ? 124.495 98.002 112.503 1.00 58.65 110 ILE B CA 1
ATOM 3358 C C . ILE B 2 113 ? 124.419 96.553 112.965 1.00 62.37 110 ILE B C 1
ATOM 3359 O O . ILE B 2 113 ? 125.397 95.805 112.855 1.00 57.30 110 ILE B O 1
ATOM 3364 N N . ILE B 2 114 ? 123.256 96.160 113.482 1.00 62.42 111 ILE B N 1
ATOM 3365 C CA . ILE B 2 114 ? 122.962 94.775 113.833 1.00 51.59 111 ILE B CA 1
ATOM 3366 C C . ILE B 2 114 ? 121.828 94.295 112.938 1.00 48.31 111 ILE B C 1
ATOM 3367 O O . ILE B 2 114 ? 120.794 94.966 112.827 1.00 54.56 111 ILE B O 1
ATOM 3372 N N . LEU B 2 115 ? 122.020 93.139 112.302 1.00 23.05 112 LEU B N 1
ATOM 3373 C CA . LEU B 2 115 ? 121.047 92.591 111.361 1.00 29.70 112 LEU B CA 1
ATOM 3374 C C . LEU B 2 115 ? 120.167 91.587 112.094 1.00 38.17 112 LEU B C 1
ATOM 3375 O O . LEU B 2 115 ? 120.631 90.508 112.475 1.00 54.76 112 LEU B O 1
ATOM 3380 N N . VAL B 2 116 ? 118.893 91.928 112.269 1.00 41.82 113 VAL B N 1
ATOM 3381 C CA . VAL B 2 116 ? 117.955 91.128 113.048 1.00 43.90 113 VAL B CA 1
ATOM 3382 C C . VAL B 2 116 ? 116.929 90.517 112.105 1.00 47.36 113 VAL B C 1
ATOM 3383 O O . VAL B 2 116 ? 116.404 91.201 111.217 1.00 39.84 113 VAL B O 1
ATOM 3387 N N . GLY B 2 117 ? 116.666 89.225 112.284 1.00 49.56 114 GLY B N 1
ATOM 3388 C CA . GLY B 2 117 ? 115.606 88.543 111.569 1.00 46.56 114 GLY B CA 1
ATOM 3389 C C . GLY B 2 117 ? 114.502 88.113 112.511 1.00 46.23 114 GLY B C 1
ATOM 3390 O O . GLY B 2 117 ? 114.727 87.291 113.403 1.00 42.37 114 GLY B O 1
ATOM 3391 N N . THR B 2 118 ? 113.303 88.657 112.326 1.00 43.81 115 THR B N 1
ATOM 3392 C CA . THR B 2 118 ? 112.221 88.469 113.275 1.00 46.17 115 THR B CA 1
ATOM 3393 C C . THR B 2 118 ? 111.325 87.305 112.854 1.00 55.84 115 THR B C 1
ATOM 3394 O O . THR B 2 118 ? 111.557 86.640 111.842 1.00 64.20 115 THR B O 1
ATOM 3398 N N . LYS B 2 119 ? 110.284 87.061 113.651 1.00 45.84 116 LYS B N 1
ATOM 3399 C CA . LYS B 2 119 ? 109.298 86.011 113.393 1.00 42.94 116 LYS B CA 1
ATOM 3400 C C . LYS B 2 119 ? 109.965 84.648 113.233 1.00 36.14 116 LYS B C 1
ATOM 3401 O O . LYS B 2 119 ? 109.680 83.888 112.306 1.00 47.31 116 LYS B O 1
ATOM 3407 N N . LEU B 2 120 ? 110.874 84.342 114.160 1.00 38.03 117 LEU B N 1
ATOM 3408 C CA . LEU B 2 120 ? 111.543 83.048 114.159 1.00 41.60 117 LEU B CA 1
ATOM 3409 C C . LEU B 2 120 ? 110.581 81.900 114.432 1.00 55.36 117 LEU B C 1
ATOM 3410 O O . LEU B 2 120 ? 110.844 80.769 114.008 1.00 61.37 117 LEU B O 1
ATOM 3415 N N . ASP B 2 121 ? 109.466 82.163 115.115 1.00 70.67 118 ASP B N 1
ATOM 3416 C CA . ASP B 2 121 ? 108.527 81.108 115.474 1.00 65.08 118 ASP B CA 1
ATOM 3417 C C . ASP B 2 121 ? 107.704 80.609 114.293 1.00 66.81 118 ASP B C 1
ATOM 3418 O O . ASP B 2 121 ? 107.251 79.460 114.316 1.00 71.82 118 ASP B O 1
ATOM 3423 N N . LEU B 2 122 ? 107.500 81.435 113.269 1.00 62.81 119 LEU B N 1
ATOM 3424 C CA . LEU B 2 122 ? 106.722 81.048 112.100 1.00 65.86 119 LEU B CA 1
ATOM 3425 C C . LEU B 2 122 ? 107.550 80.332 111.043 1.00 69.08 119 LEU B C 1
ATOM 3426 O O . LEU B 2 122 ? 107.002 79.942 110.007 1.00 72.33 119 LEU B O 1
ATOM 3431 N N . ARG B 2 123 ? 108.852 80.158 111.272 1.00 68.66 120 ARG B N 1
ATOM 3432 C CA . ARG B 2 123 ? 109.703 79.537 110.263 1.00 71.22 120 ARG B CA 1
ATOM 3433 C C . ARG B 2 123 ? 109.365 78.062 110.081 1.00 70.63 120 ARG B C 1
ATOM 3434 O O . ARG B 2 123 ? 109.428 77.540 108.963 1.00 72.05 120 ARG B O 1
ATOM 3442 N N . ASP B 2 124 ? 109.005 77.375 111.163 1.00 81.83 121 ASP B N 1
ATOM 3443 C CA . ASP B 2 124 ? 108.695 75.953 111.116 1.00 86.81 121 ASP B CA 1
ATOM 3444 C C . ASP B 2 124 ? 107.204 75.668 110.988 1.00 86.40 121 ASP B C 1
ATOM 3445 O O . ASP B 2 124 ? 106.808 74.499 111.029 1.00 85.46 121 ASP B O 1
ATOM 3450 N N . ASP B 2 125 ? 106.373 76.697 110.843 1.00 86.16 122 ASP B N 1
ATOM 3451 C CA . ASP B 2 125 ? 104.943 76.474 110.682 1.00 87.30 122 ASP B CA 1
ATOM 3452 C C . ASP B 2 125 ? 104.655 75.762 109.367 1.00 87.47 122 ASP B C 1
ATOM 3453 O O . ASP B 2 125 ? 105.295 76.024 108.346 1.00 87.83 122 ASP B O 1
ATOM 3458 N N . LYS B 2 126 ? 103.683 74.854 109.399 1.00 91.03 123 LYS B N 1
ATOM 3459 C CA . LYS B 2 126 ? 103.282 74.120 108.208 1.00 90.13 123 LYS B CA 1
ATOM 3460 C C . LYS B 2 126 ? 102.240 74.856 107.378 1.00 89.27 123 LYS B C 1
ATOM 3461 O O . LYS B 2 126 ? 101.880 74.376 106.299 1.00 88.21 123 LYS B O 1
ATOM 3467 N N . ASP B 2 127 ? 101.742 75.996 107.854 1.00 90.48 124 ASP B N 1
ATOM 3468 C CA . ASP B 2 127 ? 100.855 76.832 107.055 1.00 93.10 124 ASP B CA 1
ATOM 3469 C C . ASP B 2 127 ? 101.623 77.911 106.301 1.00 96.69 124 ASP B C 1
ATOM 3470 O O . ASP B 2 127 ? 101.359 78.149 105.117 1.00 100.89 124 ASP B O 1
ATOM 3475 N N . THR B 2 128 ? 102.577 78.561 106.973 1.00 85.63 125 THR B N 1
ATOM 3476 C CA . THR B 2 128 ? 103.414 79.554 106.308 1.00 82.85 125 THR B CA 1
ATOM 3477 C C . THR B 2 128 ? 104.243 78.919 105.200 1.00 80.38 125 THR B C 1
ATOM 3478 O O . THR B 2 128 ? 104.410 79.507 104.124 1.00 82.08 125 THR B O 1
ATOM 3482 N N . ILE B 2 129 ? 104.769 77.717 105.442 1.00 77.40 126 ILE B N 1
ATOM 3483 C CA . ILE B 2 129 ? 105.557 77.030 104.423 1.00 78.49 126 ILE B CA 1
ATOM 3484 C C . ILE B 2 129 ? 104.707 76.739 103.193 1.00 82.84 126 ILE B C 1
ATOM 3485 O O . ILE B 2 129 ? 105.142 76.959 102.057 1.00 88.92 126 ILE B O 1
ATOM 3490 N N . GLU B 2 130 ? 103.482 76.247 103.395 1.00 85.85 127 GLU B N 1
ATOM 3491 C CA . GLU B 2 130 ? 102.610 75.967 102.258 1.00 84.87 127 GLU B CA 1
ATOM 3492 C C . GLU B 2 130 ? 102.235 77.244 101.515 1.00 83.53 127 GLU B C 1
ATOM 3493 O O . GLU B 2 130 ? 102.224 77.267 100.278 1.00 89.79 127 GLU B O 1
ATOM 3499 N N . LYS B 2 131 ? 101.927 78.316 102.250 1.00 80.12 128 LYS B N 1
ATOM 3500 C CA . LYS B 2 131 ? 101.563 79.569 101.597 1.00 84.34 128 LYS B CA 1
ATOM 3501 C C . LYS B 2 131 ? 102.728 80.149 100.804 1.00 86.24 128 LYS B C 1
ATOM 3502 O O . LYS B 2 131 ? 102.517 80.751 99.746 1.00 87.45 128 LYS B O 1
ATOM 3508 N N . LEU B 2 132 ? 103.958 79.985 101.295 1.00 81.57 129 LEU B N 1
ATOM 3509 C CA . LEU B 2 132 ? 105.115 80.428 100.525 1.00 81.86 129 LEU B CA 1
ATOM 3510 C C . LEU B 2 132 ? 105.381 79.514 99.336 1.00 82.93 129 LEU B C 1
ATOM 3511 O O . LEU B 2 132 ? 105.869 79.977 98.299 1.00 82.77 129 LEU B O 1
ATOM 3516 N N . LYS B 2 133 ? 105.078 78.220 99.466 1.00 87.77 130 LYS B N 1
ATOM 3517 C CA . LYS B 2 133 ? 105.215 77.311 98.333 1.00 87.36 130 LYS B CA 1
ATOM 3518 C C . LYS B 2 133 ? 104.219 77.638 97.230 1.00 90.34 130 LYS B C 1
ATOM 3519 O O . LYS B 2 133 ? 104.520 77.439 96.048 1.00 91.02 130 LYS B O 1
ATOM 3525 N N . GLU B 2 134 ? 103.031 78.129 97.595 1.00 93.83 131 GLU B N 1
ATOM 3526 C CA . GLU B 2 134 ? 102.051 78.511 96.582 1.00 90.41 131 GLU B CA 1
ATOM 3527 C C . GLU B 2 134 ? 102.575 79.620 95.679 1.00 93.52 131 GLU B C 1
ATOM 3528 O O . GLU B 2 134 ? 102.148 79.731 94.525 1.00 97.41 131 GLU B O 1
ATOM 3534 N N . LYS B 2 135 ? 103.493 80.447 96.180 1.00 93.65 132 LYS B N 1
ATOM 3535 C CA . LYS B 2 135 ? 104.080 81.532 95.404 1.00 94.06 132 LYS B CA 1
ATOM 3536 C C . LYS B 2 135 ? 105.537 81.261 95.041 1.00 93.44 132 LYS B C 1
ATOM 3537 O O . LYS B 2 135 ? 106.269 82.196 94.701 1.00 90.92 132 LYS B O 1
ATOM 3543 N N . LYS B 2 136 ? 105.966 79.999 95.105 1.00 95.20 133 LYS B N 1
ATOM 3544 C CA . LYS B 2 136 ? 107.341 79.604 94.788 1.00 94.79 133 LYS B CA 1
ATOM 3545 C C . LYS B 2 136 ? 108.351 80.357 95.653 1.00 96.80 133 LYS B C 1
ATOM 3546 O O . LYS B 2 136 ? 109.370 80.850 95.165 1.00 98.66 133 LYS B O 1
ATOM 3552 N N . LEU B 2 137 ? 108.067 80.440 96.951 1.00 82.57 134 LEU B N 1
ATOM 3553 C CA . LEU B 2 137 ? 108.921 81.135 97.901 1.00 77.92 134 LEU B CA 1
ATOM 3554 C C . LEU B 2 137 ? 109.288 80.198 99.042 1.00 80.65 134 LEU B C 1
ATOM 3555 O O . LEU B 2 137 ? 108.546 79.267 99.365 1.00 86.91 134 LEU B O 1
ATOM 3560 N N . THR B 2 138 ? 110.443 80.452 99.647 1.00 77.12 135 THR B N 1
ATOM 3561 C CA . THR B 2 138 ? 110.926 79.674 100.775 1.00 77.02 135 THR B CA 1
ATOM 3562 C C . THR B 2 138 ? 111.371 80.604 101.894 1.00 78.86 135 THR B C 1
ATOM 3563 O O . THR B 2 138 ? 111.857 81.709 101.633 1.00 82.83 135 THR B O 1
ATOM 3567 N N . PRO B 2 139 ? 111.202 80.189 103.150 1.00 68.10 136 PRO B N 1
ATOM 3568 C CA . PRO B 2 139 ? 111.678 81.015 104.265 1.00 63.49 136 PRO B CA 1
ATOM 3569 C C . PRO B 2 139 ? 113.189 81.179 104.233 1.00 60.58 136 PRO B C 1
ATOM 3570 O O . PRO B 2 139 ? 113.922 80.312 103.755 1.00 62.40 136 PRO B O 1
ATOM 3574 N N . ILE B 2 140 ? 113.651 82.314 104.747 1.00 48.01 137 ILE B N 1
ATOM 3575 C CA . ILE B 2 140 ? 115.076 82.627 104.759 1.00 48.82 137 ILE B CA 1
ATOM 3576 C C . ILE B 2 140 ? 115.749 81.794 105.841 1.00 52.32 137 ILE B C 1
ATOM 3577 O O . ILE B 2 140 ? 115.365 81.852 107.013 1.00 66.58 137 ILE B O 1
ATOM 3582 N N . THR B 2 141 ? 116.754 81.018 105.451 1.00 51.82 138 THR B N 1
ATOM 3583 C CA . THR B 2 141 ? 117.474 80.206 106.415 1.00 61.88 138 THR B CA 1
ATOM 3584 C C . THR B 2 141 ? 118.544 81.037 107.122 1.00 61.44 138 THR B C 1
ATOM 3585 O O . THR B 2 141 ? 118.812 82.189 106.773 1.00 63.06 138 THR B O 1
ATOM 3589 N N . TYR B 2 142 ? 119.148 80.432 108.143 1.00 62.53 139 TYR B N 1
ATOM 3590 C CA . TYR B 2 142 ? 120.227 81.095 108.874 1.00 60.50 139 TYR B CA 1
ATOM 3591 C C . TYR B 2 142 ? 121.437 81.413 108.001 1.00 66.48 139 TYR B C 1
ATOM 3592 O O . TYR B 2 142 ? 121.959 82.538 108.102 1.00 74.56 139 TYR B O 1
ATOM 3601 N N . PRO B 2 143 ? 121.952 80.500 107.164 1.00 66.33 140 PRO B N 1
ATOM 3602 C CA . PRO B 2 143 ? 123.123 80.860 106.345 1.00 65.34 140 PRO B CA 1
ATOM 3603 C C . PRO B 2 143 ? 122.887 82.029 105.403 1.00 63.86 140 PRO B C 1
ATOM 3604 O O . PRO B 2 143 ? 123.811 82.818 105.181 1.00 63.13 140 PRO B O 1
ATOM 3608 N N . GLN B 2 144 ? 121.684 82.171 104.838 1.00 64.73 141 GLN B N 1
ATOM 3609 C CA . GLN B 2 144 ? 121.409 83.325 103.987 1.00 64.81 141 GLN B CA 1
ATOM 3610 C C . GLN B 2 144 ? 121.493 84.624 104.778 1.00 65.96 141 GLN B C 1
ATOM 3611 O O . GLN B 2 144 ? 122.073 85.613 104.308 1.00 66.63 141 GLN B O 1
ATOM 3617 N N . GLY B 2 145 ? 120.916 84.641 105.980 1.00 61.66 142 GLY B N 1
ATOM 3618 C CA . GLY B 2 145 ? 121.010 85.825 106.816 1.00 57.11 142 GLY B CA 1
ATOM 3619 C C . GLY B 2 145 ? 122.439 86.148 107.200 1.00 50.83 142 GLY B C 1
ATOM 3620 O O . GLY B 2 145 ? 122.846 87.311 107.188 1.00 62.55 142 GLY B O 1
ATOM 3621 N N . LEU B 2 146 ? 123.221 85.122 107.540 1.00 45.28 143 LEU B N 1
ATOM 3622 C CA . LEU B 2 146 ? 124.625 85.344 107.874 1.00 58.33 143 LEU B CA 1
ATOM 3623 C C . LEU B 2 146 ? 125.396 85.894 106.678 1.00 66.93 143 LEU B C 1
ATOM 3624 O O . LEU B 2 146 ? 126.236 86.791 106.827 1.00 63.77 143 LEU B O 1
ATOM 3629 N N . ALA B 2 147 ? 125.124 85.365 105.482 1.00 60.15 144 ALA B N 1
ATOM 3630 C CA . ALA B 2 147 ? 125.795 85.853 104.283 1.00 53.11 144 ALA B CA 1
ATOM 3631 C C . ALA B 2 147 ? 125.445 87.309 104.007 1.00 56.22 144 ALA B C 1
ATOM 3632 O O . ALA B 2 147 ? 126.321 88.107 103.654 1.00 62.86 144 ALA B O 1
ATOM 3634 N N . MET B 2 148 ? 124.171 87.678 104.160 1.00 56.06 145 MET B N 1
ATOM 3635 C CA . MET B 2 148 ? 123.798 89.074 103.950 1.00 55.51 145 MET B CA 1
ATOM 3636 C C . MET B 2 148 ? 124.410 89.978 105.015 1.00 54.49 145 MET B C 1
ATOM 3637 O O . MET B 2 148 ? 124.803 91.113 104.721 1.00 53.83 145 MET B O 1
ATOM 3642 N N . ALA B 2 149 ? 124.500 89.496 106.258 1.00 65.76 146 ALA B N 1
ATOM 3643 C CA . ALA B 2 149 ? 125.145 90.278 107.308 1.00 59.97 146 ALA B CA 1
ATOM 3644 C C . ALA B 2 149 ? 126.612 90.521 106.988 1.00 59.12 146 ALA B C 1
ATOM 3645 O O . ALA B 2 149 ? 127.132 91.619 107.214 1.00 63.58 146 ALA B O 1
ATOM 3647 N N . LYS B 2 150 ? 127.300 89.503 106.468 1.00 66.41 147 LYS B N 1
ATOM 3648 C CA . LYS B 2 150 ? 128.678 89.705 106.034 1.00 70.18 147 LYS B CA 1
ATOM 3649 C C . LYS B 2 150 ? 128.751 90.612 104.810 1.00 64.08 147 LYS B C 1
ATOM 3650 O O . LYS B 2 150 ? 129.760 91.295 104.604 1.00 59.53 147 LYS B O 1
ATOM 3656 N N . GLU B 2 151 ? 127.696 90.634 103.992 1.00 59.47 148 GLU B N 1
ATOM 3657 C CA . GLU B 2 151 ? 127.692 91.480 102.802 1.00 61.95 148 GLU B CA 1
ATOM 3658 C C . GLU B 2 151 ? 127.636 92.958 103.168 1.00 63.18 148 GLU B C 1
ATOM 3659 O O . GLU B 2 151 ? 128.415 93.765 102.649 1.00 70.94 148 GLU B O 1
ATOM 3665 N N . ILE B 2 152 ? 126.724 93.334 104.065 1.00 55.88 149 ILE B N 1
ATOM 3666 C CA . ILE B 2 152 ? 126.512 94.738 104.401 1.00 49.45 149 ILE B CA 1
ATOM 3667 C C . ILE B 2 152 ? 127.417 95.143 105.555 1.00 50.99 149 ILE B C 1
ATOM 3668 O O . ILE B 2 152 ? 127.282 96.241 106.107 1.00 54.05 149 ILE B O 1
ATOM 3673 N N . GLY B 2 153 ? 128.346 94.266 105.927 1.00 58.48 150 GLY B N 1
ATOM 3674 C CA . GLY B 2 153 ? 129.278 94.579 106.991 1.00 57.13 150 GLY B CA 1
ATOM 3675 C C . GLY B 2 153 ? 128.655 94.784 108.351 1.00 56.73 150 GLY B C 1
ATOM 3676 O O . GLY B 2 153 ? 129.214 95.514 109.172 1.00 56.99 150 GLY B O 1
ATOM 3677 N N . ALA B 2 154 ? 127.508 94.163 108.614 1.00 52.83 151 ALA B N 1
ATOM 3678 C CA . ALA B 2 154 ? 126.860 94.306 109.908 1.00 49.75 151 ALA B CA 1
ATOM 3679 C C . ALA B 2 154 ? 127.703 93.663 111.002 1.00 55.86 151 ALA B C 1
ATOM 3680 O O . ALA B 2 154 ? 128.440 92.702 110.767 1.00 53.05 151 ALA B O 1
ATOM 3682 N N . VAL B 2 155 ? 127.597 94.217 112.210 1.00 64.83 152 VAL B N 1
ATOM 3683 C CA . VAL B 2 155 ? 128.410 93.738 113.323 1.00 62.90 152 VAL B CA 1
ATOM 3684 C C . VAL B 2 155 ? 128.011 92.318 113.707 1.00 63.99 152 VAL B C 1
ATOM 3685 O O . VAL B 2 155 ? 128.867 91.452 113.924 1.00 67.84 152 VAL B O 1
ATOM 3689 N N . LYS B 2 156 ? 126.709 92.056 113.792 1.00 63.20 153 LYS B N 1
ATOM 3690 C CA . LYS B 2 156 ? 126.225 90.764 114.253 1.00 59.18 153 LYS B CA 1
ATOM 3691 C C . LYS B 2 156 ? 124.877 90.468 113.612 1.00 60.63 153 LYS B C 1
ATOM 3692 O O . LYS B 2 156 ? 124.036 91.362 113.475 1.00 66.01 153 LYS B O 1
ATOM 3698 N N . TYR B 2 157 ? 124.682 89.209 113.228 1.00 47.44 154 TYR B N 1
ATOM 3699 C CA . TYR B 2 157 ? 123.396 88.720 112.752 1.00 48.64 154 TYR B CA 1
ATOM 3700 C C . TYR B 2 157 ? 122.718 87.946 113.872 1.00 47.32 154 TYR B C 1
ATOM 3701 O O . TYR B 2 157 ? 123.326 87.058 114.477 1.00 60.00 154 TYR B O 1
ATOM 3710 N N . LEU B 2 158 ? 121.464 88.290 114.147 1.00 33.52 155 LEU B N 1
ATOM 3711 C CA . LEU B 2 158 ? 120.714 87.675 115.229 1.00 35.01 155 LEU B CA 1
ATOM 3712 C C . LEU B 2 158 ? 119.304 87.368 114.751 1.00 42.89 155 LEU B C 1
ATOM 3713 O O . LEU B 2 158 ? 118.790 87.993 113.822 1.00 46.93 155 LEU B O 1
ATOM 3718 N N . GLU B 2 159 ? 118.685 86.385 115.398 1.00 51.47 156 GLU B N 1
ATOM 3719 C CA . GLU B 2 159 ? 117.303 86.018 115.131 1.00 47.59 156 GLU B CA 1
ATOM 3720 C C . GLU B 2 159 ? 116.521 86.048 116.433 1.00 52.23 156 GLU B C 1
ATOM 3721 O O . GLU B 2 159 ? 116.998 85.566 117.464 1.00 59.58 156 GLU B O 1
ATOM 3727 N N . CYS B 2 160 ? 115.317 86.611 116.378 1.00 50.53 157 CYS B N 1
ATOM 3728 C CA . CYS B 2 160 ? 114.496 86.802 117.561 1.00 52.70 157 CYS B CA 1
ATOM 3729 C C . CYS B 2 160 ? 113.067 86.388 117.250 1.00 55.51 157 CYS B C 1
ATOM 3730 O O . CYS B 2 160 ? 112.685 86.211 116.092 1.00 62.50 157 CYS B O 1
ATOM 3733 N N . SER B 2 161 ? 112.271 86.236 118.306 1.00 59.64 158 SER B N 1
ATOM 3734 C CA . SER B 2 161 ? 110.852 85.917 118.177 1.00 60.53 158 SER B CA 1
ATOM 3735 C C . SER B 2 161 ? 110.101 86.678 119.258 1.00 59.99 158 SER B C 1
ATOM 3736 O O . SER B 2 161 ? 110.254 86.382 120.446 1.00 60.41 158 SER B O 1
ATOM 3739 N N . ALA B 2 162 ? 109.289 87.654 118.850 1.00 66.38 159 ALA B N 1
ATOM 3740 C CA . ALA B 2 162 ? 108.521 88.432 119.813 1.00 64.33 159 ALA B CA 1
ATOM 3741 C C . ALA B 2 162 ? 107.469 87.596 120.529 1.00 69.66 159 ALA B C 1
ATOM 3742 O O . ALA B 2 162 ? 107.058 87.957 121.636 1.00 64.37 159 ALA B O 1
ATOM 3744 N N . LEU B 2 163 ? 107.027 86.491 119.924 1.00 75.83 160 LEU B N 1
ATOM 3745 C CA . LEU B 2 163 ? 105.977 85.681 120.532 1.00 66.86 160 LEU B CA 1
ATOM 3746 C C . LEU B 2 163 ? 106.507 84.871 121.709 1.00 66.63 160 LEU B C 1
ATOM 3747 O O . LEU B 2 163 ? 105.832 84.749 122.737 1.00 74.92 160 LEU B O 1
ATOM 3752 N N . THR B 2 164 ? 107.707 84.308 121.579 1.00 70.18 161 THR B N 1
ATOM 3753 C CA . THR B 2 164 ? 108.285 83.462 122.614 1.00 77.59 161 THR B CA 1
ATOM 3754 C C . THR B 2 164 ? 109.481 84.095 123.312 1.00 77.80 161 THR B C 1
ATOM 3755 O O . THR B 2 164 ? 110.017 83.496 124.250 1.00 72.74 161 THR B O 1
ATOM 3759 N N . GLN B 2 165 ? 109.909 85.284 122.881 1.00 80.33 162 GLN B N 1
ATOM 3760 C CA . GLN B 2 165 ? 111.036 85.998 123.487 1.00 74.56 162 GLN B CA 1
ATOM 3761 C C . GLN B 2 165 ? 112.309 85.155 123.475 1.00 75.66 162 GLN B C 1
ATOM 3762 O O . GLN B 2 165 ? 113.089 85.161 124.429 1.00 77.14 162 GLN B O 1
ATOM 3768 N N . ARG B 2 166 ? 112.524 84.423 122.386 1.00 75.96 163 ARG B N 1
ATOM 3769 C CA . ARG B 2 166 ? 113.736 83.629 122.216 1.00 75.73 163 ARG B CA 1
ATOM 3770 C C . ARG B 2 166 ? 114.749 84.460 121.439 1.00 72.33 163 ARG B C 1
ATOM 3771 O O . ARG B 2 166 ? 114.529 84.786 120.269 1.00 72.88 163 ARG B O 1
ATOM 3779 N N . GLY B 2 167 ? 115.858 84.803 122.090 1.00 65.98 164 GLY B N 1
ATOM 3780 C CA . GLY B 2 167 ? 116.869 85.636 121.480 1.00 63.67 164 GLY B CA 1
ATOM 3781 C C . GLY B 2 167 ? 116.566 87.116 121.491 1.00 63.63 164 GLY B C 1
ATOM 3782 O O . GLY B 2 167 ? 117.364 87.897 120.959 1.00 64.36 164 GLY B O 1
ATOM 3783 N N . LEU B 2 168 ? 115.442 87.528 122.079 1.00 56.98 165 LEU B N 1
ATOM 3784 C CA . LEU B 2 168 ? 115.063 88.937 122.083 1.00 59.66 165 LEU B CA 1
ATOM 3785 C C . LEU B 2 168 ? 115.888 89.742 123.080 1.00 61.70 165 LEU B C 1
ATOM 3786 O O . LEU B 2 168 ? 116.204 90.909 122.827 1.00 59.32 165 LEU B O 1
ATOM 3791 N N . LYS B 2 169 ? 116.243 89.141 124.217 1.00 61.04 166 LYS B N 1
ATOM 3792 C CA . LYS B 2 169 ? 117.070 89.836 125.197 1.00 55.10 166 LYS B CA 1
ATOM 3793 C C . LYS B 2 169 ? 118.522 89.946 124.756 1.00 49.37 166 LYS B C 1
ATOM 3794 O O . LYS B 2 169 ? 119.224 90.859 125.201 1.00 51.09 166 LYS B O 1
ATOM 3800 N N . THR B 2 170 ? 118.989 89.037 123.899 1.00 54.94 167 THR B N 1
ATOM 3801 C CA . THR B 2 170 ? 120.370 89.084 123.435 1.00 59.08 167 THR B CA 1
ATOM 3802 C C . THR B 2 170 ? 120.588 90.167 122.386 1.00 52.97 167 THR B C 1
ATOM 3803 O O . THR B 2 170 ? 121.700 90.695 122.271 1.00 51.58 167 THR B O 1
ATOM 3807 N N . VAL B 2 171 ? 119.547 90.517 121.625 1.00 49.04 168 VAL B N 1
ATOM 3808 C CA . VAL B 2 171 ? 119.700 91.491 120.545 1.00 54.76 168 VAL B CA 1
ATOM 3809 C C . VAL B 2 171 ? 120.131 92.843 121.098 1.00 63.38 168 VAL B C 1
ATOM 3810 O O . VAL B 2 171 ? 121.114 93.440 120.639 1.00 64.20 168 VAL B O 1
ATOM 3814 N N . PHE B 2 172 ? 119.413 93.338 122.107 1.00 55.63 169 PHE B N 1
ATOM 3815 C CA . PHE B 2 172 ? 119.725 94.657 122.643 1.00 43.34 169 PHE B CA 1
ATOM 3816 C C . PHE B 2 172 ? 121.007 94.643 123.464 1.00 42.03 169 PHE B C 1
ATOM 3817 O O . PHE B 2 172 ? 121.733 95.641 123.486 1.00 50.95 169 PHE B O 1
ATOM 3825 N N . ASP B 2 173 ? 121.315 93.525 124.126 1.00 41.39 170 ASP B N 1
ATOM 3826 C CA . ASP B 2 173 ? 122.588 93.422 124.830 1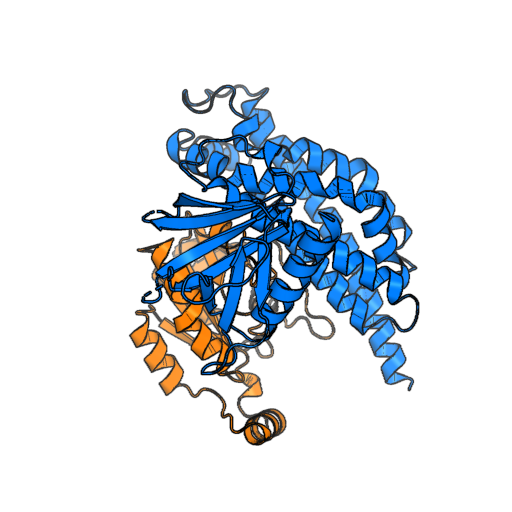.00 48.29 170 ASP B CA 1
ATOM 3827 C C . ASP B 2 173 ? 123.760 93.483 123.859 1.00 52.58 170 ASP B C 1
ATOM 3828 O O . ASP B 2 173 ? 124.762 94.156 124.124 1.00 60.50 170 ASP B O 1
ATOM 3833 N N . GLU B 2 174 ? 123.648 92.796 122.719 1.00 62.11 171 GLU B N 1
ATOM 3834 C CA . GLU B 2 174 ? 124.695 92.870 121.706 1.00 59.57 171 GLU B CA 1
ATOM 3835 C C . GLU B 2 174 ? 124.770 94.260 121.086 1.00 64.08 171 GLU B C 1
ATOM 3836 O O . GLU B 2 174 ? 125.864 94.750 120.782 1.00 66.41 171 GLU B O 1
ATOM 3842 N N . ALA B 2 175 ? 123.620 94.910 120.889 1.00 56.34 172 ALA B N 1
ATOM 3843 C CA . ALA B 2 175 ? 123.631 96.278 120.380 1.00 48.65 172 ALA B CA 1
ATOM 3844 C C . ALA B 2 175 ? 124.357 97.215 121.337 1.00 49.97 172 ALA B C 1
ATOM 3845 O O . ALA B 2 175 ? 125.157 98.054 120.908 1.00 66.23 172 ALA B O 1
ATOM 3847 N N . ILE B 2 176 ? 124.092 97.086 122.638 1.00 45.38 173 ILE B N 1
ATOM 3848 C CA . ILE B 2 176 ? 124.790 97.899 123.632 1.00 46.06 173 ILE B CA 1
ATOM 3849 C C . ILE B 2 176 ? 126.283 97.596 123.612 1.00 50.92 173 ILE B C 1
ATOM 3850 O O . ILE B 2 176 ? 127.119 98.506 123.624 1.00 58.02 173 ILE B O 1
ATOM 3855 N N . ARG B 2 177 ? 126.639 96.310 123.578 1.00 59.90 174 ARG B N 1
ATOM 3856 C CA . ARG B 2 177 ? 128.044 95.922 123.601 1.00 60.87 174 ARG B CA 1
ATOM 3857 C C . ARG B 2 177 ? 128.790 96.373 122.352 1.00 63.28 174 ARG B C 1
ATOM 3858 O O . ARG B 2 177 ? 130.013 96.547 122.404 1.00 65.11 174 ARG B O 1
ATOM 3866 N N . ALA B 2 178 ? 128.086 96.557 121.234 1.00 57.28 175 ALA B N 1
ATOM 3867 C CA . ALA B 2 178 ? 128.739 97.043 120.022 1.00 54.67 175 ALA B CA 1
ATOM 3868 C C . ALA B 2 178 ? 129.296 98.447 120.217 1.00 57.97 175 ALA B C 1
ATOM 3869 O O . ALA B 2 178 ? 130.411 98.748 119.774 1.00 65.15 175 ALA B O 1
ATOM 3871 N N . VAL B 2 179 ? 128.532 99.323 120.871 1.00 57.93 176 VAL B N 1
ATOM 3872 C CA . VAL B 2 179 ? 128.997 100.687 121.108 1.00 54.30 176 VAL B CA 1
ATOM 3873 C C . VAL B 2 179 ? 130.164 100.694 122.088 1.00 58.05 176 VAL B C 1
ATOM 3874 O O . VAL B 2 179 ? 131.155 101.406 121.888 1.00 66.18 176 VAL B O 1
ATOM 3878 N N . LEU B 2 180 ? 130.069 99.907 123.155 1.00 58.99 177 LEU B N 1
ATOM 3879 C CA . LEU B 2 180 ? 131.121 99.847 124.164 1.00 58.52 177 LEU B CA 1
ATOM 3880 C C . LEU B 2 180 ? 132.411 99.280 123.582 1.00 60.26 177 LEU B C 1
ATOM 3881 O O . LEU B 2 180 ? 132.382 98.463 122.662 1.00 60.30 177 LEU B O 1
#

Nearest PDB structures (foldseek):
  7sj4-assembly1_A  TM=1.003E+00  e=1.068E-49  Homo sapiens
  2nz8-assembly1_B  TM=9.466E-01  e=5.859E-35  Homo sapiens
  5qqf-assembly1_B  TM=9.914E-01  e=8.748E-23  Homo sapiens
  2rgn-assembly2_E  TM=7.323E-01  e=2.367E-23  Homo sapiens
  2kr9-assembly1_A  TM=9.334E-01  e=1.969E-18  Rattus norvegicus

Radius of gyration: 24.39 Å; Cα contacts (8 Å, |Δi|>4): 768; chains: 2; bounding box: 52×61×70 Å

Secondary structure (DSSP, 8-state):
-HHHHHHHHHHHHHHHHHHHHHHHHHHHHHHHHIIIIIHHHHH--S---GGGTT-HHHHHTTHHHHHHHIIIIIHHHHHHTTT-GGGHHHHHHHTTGGGHHHHHHHHHHHHHHHHIIIIITTHHHHHHHHHT-SS-HHHHHTHHHHHHTTHHHHHHHHHTT-SS-HHHHHHHHHHHHHHHHHHHHHHHHTTEE---S-TGGG--EEEEEEEEEE---EEEEEEEEESSEEEEEEEE---EEEEEEEEESTTEEEE---TT-TTEEEEEESSS--TT--EEEE-SSHHHHHHHHHHHHHHHHHH-/-EEEEEEEEE-GGG-HHHHHHHHHHSS---SS--S----EEEEEEETTEEEEEEEEE-TT-TT-TTTGGGG-SS-SEEEEEEETT-HHHHHHIIIIIHHHHHHH-TT--EEEEEE-GGGTT-TTHHHHHHHTT--PPPHHHHHHHHHHTT-SEEEE-BTTTTBSHHHHHHHHHHHH-

InterPro domains:
  IPR000219 Dbl homology domain [PF00621] (1296-1464)
  IPR000219 Dbl homology domain [PF00621] (1973-2143)
  IPR000219 Dbl homology domain [PS50010] (1292-1467)
  IPR000219 Dbl homology domain [PS50010] (1969-2145)
  IPR000219 Dbl homology domain [SM00325] (1296-1466)
  IPR000219 Dbl homology domain [SM00325] (1973-2144)
  IPR000219 Dbl homology domain [cd00160] (1295-1465)
  IPR000219 Dbl homology domain [cd00160] (1970-2143)
  IPR000719 Protein kinase domain [PF00069] (2796-3050)
  IPR000719 Protein kinase domain [PS50011] (2796-3050)
  IPR000719 Protein kinase domain [SM00220] (2796-3050)
  IPR001251 CRAL-TRIO lipid binding domain [PF13716] (84-211)
  IPR001251 CRAL-TRIO lipid binding domain [PS50191] (65-210)
  IPR001251 CRAL-TRIO lipid binding domain [SM00516] (68-207)
  IPR001251 CRAL-TRIO lipid binding domain [cd00170] (74-204)
  IPR001452 SH3 domain [PF00018] (1662-1713)
  IPR001452 SH3 domain [PS50002] (1656-1721)
  IPR001452 SH3 domain [PS50002] (2551-2616)
  IPR001452 SH3 domain [SM00326] (1659-1720)
  IPR001452 SH3 domain [SM00326] (2554-2623)

B-factor: mean 71.35, std 23.85, range [17.61, 151.13]